Protein AF-W8BLR9-F1 (afdb_monomer_lite)

Organism: Ceratitis capitata (NCBI:txid7213)

Radius of gyration: 81.71 Å; chains: 1; bounding box: 168×109×238 Å

Secondary structure (DSSP, 8-state):
--------------------------SGGGSTTS------------TTSHHHHHHSGGG-----------HHHHHHHHHHHHHHHHHHHHHHHHHHHHHHHHHSS-HHHHHHHH--HHHHHHHHHHHHHHHHHHHHHHHHHHHHHHHHHHHTT-GGGGSPPPTTTHHHHHHHHHHHHHHHHHHHHHHHHHHHHHHHHHHHHHHHHHHHHHHHHHHHHHHHHHHHHHHGGG-HHHHHHHHHHHHHHHHHHHHHHHHHHHHHHHHHHHHHHHHHHHHHHB-STT-BHHHHHHHHHHHHHHHHHHHHHHHHHHHHHHHHHHHHHHHHHHHHHHHHHHHHHHHHHHHHHHHHHHHHHHHHHHHHHHHHHHHHHHHHHHHHHHHGGGG-HHHHHHHHHHHHHHHHHHHHHHHHHHHHHHHHHHHHHHHTT--

Structure (mmCIF, N/CA/C/O backbone):
data_AF-W8BLR9-F1
#
_entry.id   AF-W8BLR9-F1
#
loop_
_atom_site.group_PDB
_atom_site.id
_atom_site.type_symbol
_atom_site.label_atom_id
_atom_site.label_alt_id
_atom_site.label_comp_id
_atom_site.label_asym_id
_atom_site.label_entity_id
_atom_site.label_seq_id
_atom_site.pdbx_PDB_ins_code
_atom_site.Cartn_x
_atom_site.Cartn_y
_atom_site.Cartn_z
_atom_site.occupancy
_atom_site.B_iso_or_equiv
_atom_site.auth_seq_id
_atom_site.auth_comp_id
_atom_site.auth_asym_id
_atom_site.auth_atom_id
_atom_site.pdbx_PDB_model_num
ATOM 1 N N . GLU A 1 1 ? 11.923 39.184 23.469 1.00 36.59 1 GLU A N 1
ATOM 2 C CA . GLU A 1 1 ? 12.322 37.837 23.034 1.00 36.59 1 GLU A CA 1
ATOM 3 C C . GLU A 1 1 ? 12.636 38.003 21.556 1.00 36.59 1 GLU A C 1
ATOM 5 O O . GLU A 1 1 ? 11.704 38.129 20.775 1.00 36.59 1 GLU A O 1
ATOM 10 N N . GLU A 1 2 ? 13.793 38.619 21.292 1.00 34.97 2 GLU A N 1
ATOM 11 C CA . GLU A 1 2 ? 15.108 37.958 21.068 1.00 34.97 2 GLU A CA 1
ATOM 12 C C . GLU A 1 2 ? 15.182 37.546 19.585 1.00 34.97 2 GLU A C 1
ATOM 14 O O . GLU A 1 2 ? 14.297 36.833 19.125 1.00 34.97 2 GLU A O 1
ATOM 19 N N . GLU A 1 3 ? 15.952 38.294 18.773 1.00 36.88 3 GLU A N 1
ATOM 20 C CA . GLU A 1 3 ? 17.328 37.959 18.290 1.00 36.88 3 GLU A CA 1
ATOM 21 C C . GLU A 1 3 ? 17.218 37.092 17.008 1.00 36.88 3 GLU A C 1
ATOM 23 O O . GLU A 1 3 ? 16.338 36.243 16.949 1.00 36.88 3 GLU A O 1
ATOM 28 N N . GLU A 1 4 ? 17.903 37.266 15.870 1.00 35.44 4 GLU A N 1
ATOM 29 C CA . GLU A 1 4 ? 19.202 37.816 15.407 1.00 35.44 4 GLU A CA 1
ATOM 30 C C . GLU A 1 4 ? 19.060 38.068 13.865 1.00 35.44 4 GLU A C 1
ATOM 32 O O . GLU A 1 4 ? 18.174 37.472 13.247 1.00 35.44 4 GLU A O 1
ATOM 37 N N . GLU A 1 5 ? 19.638 39.122 13.256 1.00 36.69 5 GLU A N 1
ATOM 38 C CA . GLU A 1 5 ? 20.878 39.138 12.412 1.00 36.69 5 GLU A CA 1
ATOM 39 C C . GLU A 1 5 ? 20.883 38.077 11.271 1.00 36.69 5 GLU A C 1
ATOM 41 O O . GLU A 1 5 ? 20.554 36.922 11.501 1.00 36.69 5 GLU A O 1
ATOM 46 N N . GLU A 1 6 ? 21.126 38.357 9.979 1.00 33.50 6 GLU A N 1
ATOM 47 C CA . GLU A 1 6 ? 22.262 39.050 9.343 1.00 33.50 6 GLU A CA 1
ATOM 48 C C . GLU A 1 6 ? 21.990 39.323 7.825 1.00 33.50 6 GLU A C 1
ATOM 50 O O . GLU A 1 6 ? 20.957 38.941 7.275 1.00 33.50 6 GLU A O 1
ATOM 55 N N . GLU A 1 7 ? 22.933 40.021 7.190 1.00 33.22 7 GLU A N 1
ATOM 56 C CA . GLU A 1 7 ? 22.966 40.761 5.911 1.00 33.22 7 GLU A CA 1
ATOM 57 C C . GLU A 1 7 ? 22.836 39.966 4.584 1.00 33.22 7 GLU A C 1
ATOM 59 O O . GLU A 1 7 ? 23.247 38.816 4.500 1.00 33.22 7 GLU A O 1
ATOM 64 N N . GLU A 1 8 ? 22.375 40.624 3.502 1.00 31.17 8 GLU A N 1
ATOM 65 C CA . GLU A 1 8 ? 23.175 40.863 2.273 1.00 31.17 8 GLU A CA 1
ATOM 66 C C . GLU A 1 8 ? 22.436 41.767 1.256 1.00 31.17 8 GLU A C 1
ATOM 68 O O . GLU A 1 8 ? 21.225 41.676 1.054 1.00 31.17 8 GLU A O 1
ATOM 73 N N . MET A 1 9 ? 23.198 42.675 0.640 1.00 31.84 9 MET A N 1
ATOM 74 C CA . MET A 1 9 ? 22.777 43.757 -0.259 1.00 31.84 9 MET A CA 1
ATOM 75 C C . MET A 1 9 ? 22.783 43.339 -1.737 1.00 31.84 9 MET A C 1
ATOM 77 O O . MET A 1 9 ? 23.756 42.743 -2.190 1.00 31.84 9 MET A O 1
ATOM 81 N N . VAL A 1 10 ? 21.789 43.785 -2.518 1.00 33.28 10 VAL A N 1
ATOM 82 C CA . VAL A 1 10 ? 21.909 44.012 -3.973 1.00 33.28 10 VAL A CA 1
ATOM 83 C C . VAL A 1 10 ? 21.103 45.267 -4.327 1.00 33.28 10 VAL A C 1
ATOM 85 O O . VAL A 1 10 ? 19.884 45.284 -4.169 1.00 33.28 10 VAL A O 1
ATOM 88 N N . GLU A 1 11 ? 21.795 46.318 -4.771 1.00 31.53 11 GLU A N 1
ATOM 89 C CA . GLU A 1 11 ? 21.207 47.544 -5.323 1.00 31.53 11 GLU A CA 1
ATOM 90 C C . GLU A 1 11 ? 21.022 47.397 -6.843 1.00 31.53 11 GLU A C 1
ATOM 92 O O . GLU A 1 11 ? 21.985 47.196 -7.584 1.00 31.53 11 GLU A O 1
ATOM 97 N N . GLU A 1 12 ? 19.775 47.532 -7.296 1.00 30.31 12 GLU A N 1
ATOM 98 C CA . GLU A 1 12 ? 19.401 47.956 -8.645 1.00 30.31 12 GLU A CA 1
ATOM 99 C C . GLU A 1 12 ? 18.908 49.408 -8.538 1.00 30.31 12 GLU A C 1
ATOM 101 O O . GLU A 1 12 ? 17.961 49.676 -7.800 1.00 30.31 12 GLU A O 1
ATOM 106 N N . GLU A 1 13 ? 19.497 50.339 -9.290 1.00 32.16 13 GLU A N 1
ATOM 107 C CA . GLU A 1 13 ? 18.855 51.620 -9.605 1.00 32.16 13 GLU A CA 1
ATOM 108 C C . GLU A 1 13 ? 18.945 51.891 -11.112 1.00 32.16 13 GLU A C 1
ATOM 110 O O . GLU A 1 13 ? 20.004 52.189 -11.667 1.00 32.16 13 GLU A O 1
ATOM 115 N N . GLU A 1 14 ? 17.791 51.795 -11.774 1.00 30.11 14 GLU A N 1
ATOM 116 C CA . GLU A 1 14 ? 17.508 52.477 -13.032 1.00 30.11 14 GLU A CA 1
ATOM 117 C C . GLU A 1 14 ? 17.177 53.947 -12.736 1.00 30.11 14 GLU A C 1
ATOM 119 O O . GLU A 1 14 ? 16.287 54.247 -11.939 1.00 30.11 14 GLU A O 1
ATOM 124 N N . SER A 1 15 ? 17.831 54.876 -13.436 1.00 29.02 15 SER A N 1
ATOM 125 C CA . SER A 1 15 ? 17.383 56.266 -13.532 1.00 29.02 15 SER A CA 1
ATOM 126 C C . SER A 1 15 ? 17.385 56.732 -14.983 1.00 29.02 15 SER A C 1
ATOM 128 O O . SER A 1 15 ? 18.400 56.728 -15.675 1.00 29.02 15 SER A O 1
ATOM 130 N N . SER A 1 16 ? 16.200 57.183 -15.381 1.00 29.61 16 SER A N 1
ATOM 131 C CA . SER A 1 16 ? 15.850 58.071 -16.489 1.00 29.61 16 SER A CA 1
ATOM 132 C C . SER A 1 16 ? 16.892 59.140 -16.839 1.00 29.61 16 SER A C 1
ATOM 134 O O . SER A 1 16 ? 17.447 59.737 -15.922 1.00 29.61 16 SER A O 1
ATOM 136 N N . THR A 1 17 ? 17.009 59.503 -18.124 1.00 27.23 17 THR A N 1
ATOM 137 C CA . THR A 1 17 ? 16.344 60.693 -18.709 1.00 27.23 17 THR A CA 1
ATOM 138 C C . THR A 1 17 ? 16.614 60.838 -20.214 1.00 27.23 17 THR A C 1
ATOM 140 O O . THR A 1 17 ? 17.695 60.569 -20.724 1.00 27.23 17 THR A O 1
ATOM 143 N N . THR A 1 18 ? 15.569 61.283 -20.905 1.00 29.20 18 THR A N 1
ATOM 144 C CA . THR A 1 18 ? 15.493 61.881 -22.246 1.00 29.20 18 THR A CA 1
ATOM 145 C C . THR A 1 18 ? 16.415 63.090 -22.436 1.00 29.20 18 THR A C 1
ATOM 147 O O . THR A 1 18 ? 16.514 63.892 -21.515 1.00 29.20 18 THR A O 1
ATOM 150 N N . GLU A 1 19 ? 16.967 63.289 -23.640 1.00 29.47 19 GLU A N 1
ATOM 151 C CA . GLU A 1 19 ? 16.679 64.440 -24.527 1.00 29.47 19 GLU A CA 1
ATOM 152 C C . GLU A 1 19 ? 17.545 64.443 -25.807 1.00 29.47 19 GLU A C 1
ATOM 154 O O . GLU A 1 19 ? 18.581 63.793 -25.913 1.00 29.47 19 GLU A O 1
ATOM 159 N N . GLU A 1 20 ? 17.009 65.138 -26.806 1.00 32.50 20 GLU A N 1
ATOM 160 C CA . GLU A 1 20 ? 17.386 65.270 -28.213 1.00 32.50 20 GLU A CA 1
ATOM 161 C C . GLU A 1 20 ? 18.716 66.024 -28.434 1.00 32.50 20 GLU A C 1
ATOM 163 O O . GLU A 1 20 ? 19.078 66.883 -27.636 1.00 32.50 20 GLU A O 1
ATOM 168 N N . SER A 1 21 ? 19.402 65.816 -29.569 1.00 29.30 21 SER A N 1
ATOM 169 C CA . SER A 1 21 ? 19.855 66.937 -30.426 1.00 29.30 21 SER A CA 1
ATOM 170 C C . SER A 1 21 ? 20.618 66.520 -31.692 1.00 29.30 21 SER A C 1
ATOM 172 O O . SER A 1 21 ? 21.398 65.576 -31.746 1.00 29.30 21 SER A O 1
ATOM 174 N N . SER A 1 22 ? 20.305 67.303 -32.717 1.00 31.41 22 SER A N 1
ATOM 175 C CA . SER A 1 22 ? 20.747 67.417 -34.105 1.00 31.41 22 SER A CA 1
ATOM 176 C C . SER A 1 22 ? 22.252 67.502 -34.409 1.00 31.41 22 SER A C 1
ATOM 178 O O . SER A 1 22 ? 23.011 68.196 -33.740 1.00 31.41 22 SER A O 1
ATOM 180 N N . PHE A 1 23 ? 22.574 66.905 -35.560 1.00 29.02 23 PHE A N 1
ATOM 181 C CA . PHE A 1 23 ? 23.741 67.034 -36.446 1.00 29.02 23 PHE A CA 1
ATOM 182 C C . PHE A 1 23 ? 24.061 68.481 -36.907 1.00 29.02 23 PHE A C 1
ATOM 184 O O . PHE A 1 23 ? 23.135 69.256 -37.151 1.00 29.02 23 PHE A O 1
ATOM 191 N N . SER A 1 24 ? 25.347 68.801 -37.136 1.00 32.53 24 SER A N 1
ATOM 192 C CA . SER A 1 24 ? 25.825 69.933 -37.964 1.00 32.53 24 SER A CA 1
ATOM 193 C C . SER A 1 24 ? 27.259 69.669 -38.473 1.00 32.53 24 SER A C 1
ATOM 195 O O . SER A 1 24 ? 28.151 69.421 -37.669 1.00 32.53 24 SER A O 1
ATOM 197 N N . GLU A 1 25 ? 27.461 69.727 -39.795 1.00 42.31 25 GLU A N 1
ATOM 198 C CA . GLU A 1 25 ? 28.596 69.196 -40.591 1.00 42.31 25 GLU A CA 1
ATOM 199 C C . GLU A 1 25 ? 29.664 70.232 -41.034 1.00 42.31 25 GLU A C 1
ATOM 201 O O . GLU A 1 25 ? 30.438 69.959 -41.946 1.00 42.31 25 GLU A O 1
ATOM 206 N N . ASP A 1 26 ? 29.777 71.411 -40.416 1.00 41.88 26 ASP A N 1
ATOM 207 C CA . ASP A 1 26 ? 30.538 72.532 -41.020 1.00 41.88 26 ASP A CA 1
ATOM 208 C C . ASP A 1 26 ? 31.911 72.880 -40.389 1.00 41.88 26 ASP A C 1
ATOM 210 O O . ASP A 1 26 ? 32.504 73.901 -40.741 1.00 41.88 26 ASP A O 1
ATOM 214 N N . GLU A 1 27 ? 32.480 72.053 -39.504 1.00 43.88 27 GLU A N 1
ATOM 215 C CA . GLU A 1 27 ? 33.748 72.396 -38.818 1.00 43.88 27 GLU A CA 1
ATOM 216 C C . GLU A 1 27 ? 35.018 71.831 -39.506 1.00 43.88 27 GLU A C 1
ATOM 218 O O . GLU A 1 27 ? 36.114 72.359 -39.323 1.00 43.88 27 GLU A O 1
ATOM 223 N N . GLU A 1 28 ? 34.907 70.800 -40.353 1.00 46.56 28 GLU A N 1
ATOM 224 C CA . GLU A 1 28 ? 36.078 70.058 -40.874 1.00 46.56 28 GLU A CA 1
ATOM 225 C C . GLU A 1 28 ? 36.671 70.646 -42.177 1.00 46.56 28 GLU A C 1
ATOM 227 O O . GLU A 1 28 ? 37.810 70.370 -42.558 1.00 46.56 28 GLU A O 1
ATOM 232 N N . LEU A 1 29 ? 35.935 71.535 -42.853 1.00 41.38 29 LEU A N 1
ATOM 233 C CA . LEU A 1 29 ? 36.306 72.103 -44.161 1.00 41.38 29 LEU A CA 1
ATOM 234 C C . LEU A 1 29 ? 37.175 73.376 -44.082 1.00 41.38 29 LEU A C 1
ATOM 236 O O . LEU A 1 29 ? 37.609 73.900 -45.111 1.00 41.38 29 LEU A O 1
ATOM 240 N N . LEU A 1 30 ? 37.476 73.868 -42.875 1.00 42.22 30 LEU A N 1
ATOM 241 C CA . LEU A 1 30 ? 38.199 75.130 -42.649 1.00 42.22 30 LEU A CA 1
ATOM 242 C C . LEU A 1 30 ? 39.687 74.971 -42.287 1.00 42.22 30 LEU A C 1
ATOM 244 O O . LEU A 1 30 ? 40.417 75.968 -42.263 1.00 42.22 30 LEU A O 1
ATOM 248 N N . GLU A 1 31 ? 40.176 73.744 -42.081 1.00 46.09 31 GLU A N 1
ATOM 249 C CA . GLU A 1 31 ? 41.571 73.491 -41.680 1.00 46.09 31 GLU A CA 1
ATOM 250 C C . GLU A 1 31 ? 42.512 73.115 -42.841 1.00 46.09 31 GLU A C 1
ATOM 252 O O . GLU A 1 31 ? 43.732 73.264 -42.735 1.00 46.09 31 GLU A O 1
ATOM 257 N N . LEU A 1 32 ? 41.962 72.745 -44.004 1.00 41.34 32 LEU A N 1
ATOM 258 C CA . LEU A 1 32 ? 42.738 72.327 -45.182 1.00 41.34 32 LEU A CA 1
ATOM 259 C C . LEU A 1 32 ? 43.171 73.477 -46.114 1.00 41.34 32 LEU A C 1
ATOM 261 O O . LEU A 1 32 ? 43.977 73.266 -47.016 1.00 41.34 32 LEU A O 1
ATOM 265 N N . LEU A 1 33 ? 42.720 74.713 -45.872 1.00 38.62 33 LEU A N 1
ATOM 266 C CA . LEU A 1 33 ? 42.984 75.880 -46.736 1.00 38.62 33 LEU A CA 1
ATOM 267 C C . LEU A 1 33 ? 44.171 76.767 -46.295 1.00 38.62 33 LEU A C 1
ATOM 269 O O . LEU A 1 33 ? 44.360 77.859 -46.828 1.00 38.62 33 LEU A O 1
ATOM 273 N N . LYS A 1 34 ? 44.991 76.329 -45.325 1.00 38.81 34 LYS A N 1
ATOM 274 C CA . LYS A 1 34 ? 46.097 77.135 -44.749 1.00 38.81 34 LYS A CA 1
ATOM 275 C C . LYS A 1 34 ? 47.520 76.639 -45.030 1.00 38.81 34 LYS A C 1
ATOM 277 O O . LYS A 1 34 ? 48.464 77.178 -44.455 1.00 38.81 34 LYS A O 1
ATOM 282 N N . ARG A 1 35 ? 47.722 75.663 -45.917 1.00 37.56 35 ARG A N 1
ATOM 283 C CA . ARG A 1 35 ? 49.074 75.202 -46.291 1.00 37.56 35 ARG A CA 1
ATOM 284 C C . ARG A 1 35 ? 49.289 75.165 -47.803 1.00 37.56 35 ARG A C 1
ATOM 286 O O . ARG A 1 35 ? 49.621 74.135 -48.369 1.00 37.56 35 ARG A O 1
ATOM 293 N N . GLU A 1 36 ? 49.176 76.322 -48.440 1.00 34.28 36 GLU A N 1
ATOM 294 C CA . GLU A 1 36 ? 49.930 76.601 -49.663 1.00 34.28 36 GLU A CA 1
ATOM 295 C C . GLU A 1 36 ? 51.022 77.614 -49.327 1.00 34.28 36 GLU A C 1
ATOM 297 O O . GLU A 1 36 ? 50.704 78.698 -48.834 1.00 34.28 36 GLU A O 1
ATOM 302 N N . LYS A 1 37 ? 52.287 77.258 -49.588 1.00 32.81 37 LYS A N 1
ATOM 303 C CA . LYS A 1 37 ? 53.295 78.131 -50.212 1.00 32.81 37 LYS A CA 1
ATOM 304 C C . LYS A 1 37 ? 54.676 77.482 -50.243 1.00 32.81 37 LYS A C 1
ATOM 306 O O . LYS A 1 37 ? 55.203 77.158 -49.190 1.00 32.81 37 LYS A O 1
ATOM 311 N N . GLU A 1 38 ? 55.221 77.451 -51.467 1.00 29.05 38 GLU A N 1
ATOM 312 C CA . GLU A 1 38 ? 56.604 77.820 -51.826 1.00 29.05 38 GLU A CA 1
ATOM 313 C C . GLU A 1 38 ? 57.728 76.943 -51.209 1.00 29.05 38 GLU A C 1
ATOM 315 O O . GLU A 1 38 ? 57.764 76.696 -50.019 1.00 29.05 38 GLU A O 1
ATOM 320 N N . VAL A 1 39 ? 58.755 76.446 -51.902 1.00 29.23 39 VAL A N 1
ATOM 321 C CA . VAL A 1 39 ? 59.502 76.991 -53.035 1.00 29.23 39 VAL A CA 1
ATOM 322 C C . VAL A 1 39 ? 60.640 75.998 -53.388 1.00 29.23 39 VAL A C 1
ATOM 324 O O . VAL A 1 39 ? 61.064 75.207 -52.552 1.00 29.23 39 VAL A O 1
ATOM 327 N N . GLU A 1 40 ? 61.145 76.123 -54.618 1.00 31.92 40 GLU A N 1
ATOM 328 C CA . GLU A 1 40 ? 62.504 75.806 -55.110 1.00 31.92 40 GLU A CA 1
ATOM 329 C C . GLU A 1 40 ? 62.997 74.382 -55.442 1.00 31.92 40 GLU A C 1
ATOM 331 O O . GLU A 1 40 ? 62.843 73.390 -54.740 1.00 31.92 40 GLU A O 1
ATOM 336 N N . ALA A 1 41 ? 63.669 74.370 -56.598 1.00 35.84 41 ALA A N 1
ATOM 337 C CA . ALA A 1 41 ? 64.305 73.275 -57.312 1.00 35.84 41 ALA A CA 1
ATOM 338 C C . ALA A 1 41 ? 65.734 72.978 -56.774 1.00 35.84 41 ALA A C 1
ATOM 340 O O . ALA A 1 41 ? 66.294 73.771 -56.015 1.00 35.84 41 ALA A O 1
ATOM 341 N N . PRO A 1 42 ? 66.349 71.845 -57.165 1.00 47.22 42 PRO A N 1
ATOM 342 C CA . PRO A 1 42 ? 67.311 71.110 -56.345 1.00 47.22 42 PRO A CA 1
ATOM 343 C C . PRO A 1 42 ? 68.754 71.624 -56.457 1.00 47.22 42 PRO A C 1
ATOM 345 O O . PRO A 1 42 ? 69.194 72.066 -57.520 1.00 47.22 42 PRO A O 1
ATOM 348 N N . LYS A 1 43 ? 69.532 71.464 -55.377 1.00 38.75 43 LYS A N 1
ATOM 349 C CA . LYS A 1 43 ? 71.002 71.527 -55.392 1.00 38.75 43 LYS A CA 1
ATOM 350 C C . LYS A 1 43 ? 71.582 70.173 -54.989 1.00 38.75 43 LYS A C 1
ATOM 352 O O . LYS A 1 43 ? 71.219 69.616 -53.962 1.00 38.75 43 LYS A O 1
ATOM 357 N N . ILE A 1 44 ? 72.473 69.673 -55.834 1.00 45.53 44 ILE A N 1
ATOM 358 C CA . ILE A 1 44 ? 73.270 68.459 -55.648 1.00 45.53 44 ILE A CA 1
ATOM 359 C C . ILE A 1 44 ? 74.454 68.821 -54.742 1.00 45.53 44 ILE A C 1
ATOM 361 O O . ILE A 1 44 ? 75.134 69.810 -55.026 1.00 45.53 44 ILE A O 1
ATOM 365 N N . LEU A 1 45 ? 74.696 68.045 -53.681 1.00 42.25 45 LEU A N 1
ATOM 366 C CA . LEU A 1 45 ? 75.897 68.131 -52.842 1.00 42.25 45 LEU A CA 1
ATOM 367 C C . LEU A 1 45 ? 76.458 66.735 -52.529 1.00 42.25 45 LEU A C 1
ATOM 369 O O . LEU A 1 45 ? 75.742 65.740 -52.587 1.00 42.25 45 LEU A O 1
ATOM 373 N N . ASP A 1 46 ? 77.767 66.746 -52.294 1.00 42.75 46 ASP A N 1
ATOM 374 C CA . ASP A 1 46 ? 78.791 65.713 -52.486 1.00 42.75 46 ASP A CA 1
ATOM 375 C C . ASP A 1 46 ? 79.026 64.841 -51.228 1.00 42.75 46 ASP A C 1
ATOM 377 O O . ASP A 1 46 ? 78.765 65.267 -50.101 1.00 42.75 46 ASP A O 1
ATOM 381 N N . ASP A 1 47 ? 79.553 63.629 -51.423 1.00 51.06 47 ASP A N 1
ATOM 382 C CA . ASP A 1 47 ? 79.496 62.447 -50.531 1.00 51.06 47 ASP A CA 1
ATOM 383 C C . ASP A 1 47 ? 80.301 62.511 -49.204 1.00 51.06 47 ASP A C 1
ATOM 385 O O . ASP A 1 47 ? 80.526 61.491 -48.549 1.00 51.06 47 ASP A O 1
ATOM 389 N N . THR A 1 48 ? 80.736 63.686 -48.745 1.00 58.09 48 THR A N 1
ATOM 390 C CA . THR A 1 48 ? 81.609 63.818 -47.556 1.00 58.09 48 THR A CA 1
ATOM 391 C C . THR A 1 48 ? 80.926 64.307 -46.273 1.00 58.09 48 THR A C 1
ATOM 393 O O . THR A 1 48 ? 81.531 64.209 -45.211 1.00 58.09 48 THR A O 1
ATOM 396 N N . GLU A 1 49 ? 79.666 64.754 -46.318 1.00 53.56 49 GLU A N 1
ATOM 397 C CA . GLU A 1 49 ? 78.923 65.255 -45.134 1.00 53.56 49 GLU A CA 1
ATOM 398 C C . GLU A 1 49 ? 77.980 64.208 -44.491 1.00 53.56 49 GLU A C 1
ATOM 400 O O . GLU A 1 49 ? 77.456 64.401 -43.393 1.00 53.56 49 GLU A O 1
ATOM 405 N N . VAL A 1 50 ? 77.798 63.047 -45.132 1.00 58.22 50 VAL A N 1
ATOM 406 C CA . VAL A 1 50 ? 76.886 61.975 -44.674 1.00 58.22 50 VAL A CA 1
ATOM 407 C C . VAL A 1 50 ? 77.471 61.158 -43.509 1.00 58.22 50 VAL A C 1
ATOM 409 O O . VAL A 1 50 ? 76.739 60.537 -42.743 1.00 58.22 50 VAL A O 1
ATOM 412 N N . PHE A 1 51 ? 78.795 61.158 -43.339 1.00 52.50 51 PHE A N 1
ATOM 413 C CA . PHE A 1 51 ? 79.458 60.295 -42.356 1.00 52.50 51 PHE A CA 1
ATOM 414 C C . PHE A 1 51 ? 79.540 60.912 -40.947 1.00 52.50 51 PHE A C 1
ATOM 416 O O . PHE A 1 51 ? 79.539 60.182 -39.957 1.00 52.50 51 PHE A O 1
ATOM 423 N N . GLU A 1 52 ? 79.559 62.244 -40.829 1.00 57.53 52 GLU A N 1
ATOM 424 C CA . GLU A 1 52 ? 79.639 62.926 -39.525 1.00 57.53 52 GLU A CA 1
ATOM 425 C C . GLU A 1 52 ? 78.279 63.006 -38.813 1.00 57.53 52 GLU A C 1
ATOM 427 O O . GLU A 1 52 ? 78.213 62.871 -37.594 1.00 57.53 52 GLU A O 1
ATOM 432 N N . THR A 1 53 ? 77.178 63.094 -39.564 1.00 59.12 53 THR A N 1
ATOM 433 C CA . THR A 1 53 ? 75.811 63.133 -39.008 1.00 59.12 53 THR A CA 1
ATOM 434 C C . THR A 1 53 ? 75.335 61.785 -38.451 1.00 59.12 53 THR A C 1
ATOM 436 O O . THR A 1 53 ? 74.451 61.745 -37.595 1.00 59.12 53 THR A O 1
ATOM 439 N N . PHE A 1 54 ? 75.945 60.672 -38.868 1.00 50.56 54 PHE A N 1
ATOM 440 C CA . PHE A 1 54 ? 75.578 59.326 -38.414 1.00 50.56 54 PHE A CA 1
ATOM 441 C C . PHE A 1 54 ? 76.127 58.983 -37.014 1.00 50.56 54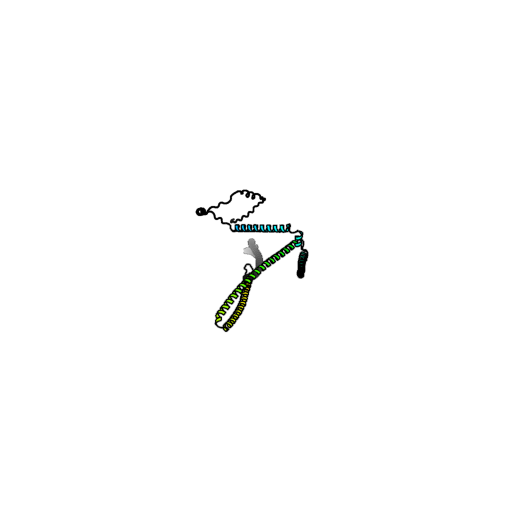 PHE A C 1
ATOM 443 O O . PHE A 1 54 ? 75.488 58.258 -36.256 1.00 50.56 54 PHE A O 1
ATOM 450 N N . MET A 1 55 ? 77.283 59.537 -36.633 1.00 50.00 55 MET A N 1
ATOM 451 C CA . MET A 1 55 ? 77.969 59.218 -35.367 1.00 50.00 55 MET A CA 1
ATOM 452 C C . MET A 1 55 ? 77.425 59.987 -34.148 1.00 50.00 55 MET A C 1
ATOM 454 O O . MET A 1 55 ? 77.696 59.606 -33.007 1.00 50.00 55 MET A O 1
ATOM 458 N N . GLU A 1 56 ? 76.658 61.060 -34.360 1.00 50.50 56 GLU A N 1
ATOM 459 C CA . GLU A 1 56 ? 76.154 61.921 -33.277 1.00 50.50 56 GLU A CA 1
ATOM 460 C C . GLU A 1 56 ? 74.776 61.504 -32.736 1.00 50.50 56 GLU A C 1
ATOM 462 O O . GLU A 1 56 ? 74.436 61.840 -31.601 1.00 50.50 56 GLU A O 1
ATOM 467 N N . MET A 1 57 ? 74.003 60.706 -33.479 1.00 46.59 57 MET A N 1
ATOM 468 C CA . MET A 1 57 ? 72.668 60.268 -33.045 1.00 46.59 57 MET A CA 1
ATOM 469 C C . MET A 1 57 ? 72.657 59.023 -32.142 1.00 46.59 57 MET A C 1
ATOM 471 O O . MET A 1 57 ? 71.645 58.737 -31.506 1.00 46.59 57 MET A O 1
ATOM 475 N N . GLU A 1 58 ? 73.773 58.302 -32.013 1.00 45.03 58 GLU A N 1
ATOM 476 C CA . GLU A 1 58 ? 73.846 57.029 -31.273 1.00 45.03 58 GLU A CA 1
ATOM 477 C C . GLU A 1 58 ? 73.873 57.176 -29.731 1.00 45.03 58 GLU A C 1
ATOM 479 O O . GLU A 1 58 ? 74.009 56.185 -29.014 1.00 45.03 58 GLU A O 1
ATOM 484 N N . LYS A 1 59 ? 73.755 58.395 -29.178 1.00 40.72 59 LYS A N 1
ATOM 485 C CA . LYS A 1 59 ? 73.978 58.664 -27.737 1.00 40.72 59 LYS A CA 1
ATOM 486 C C . LYS A 1 59 ? 72.810 59.247 -26.940 1.00 40.72 59 LYS A C 1
ATOM 488 O O . LYS A 1 59 ? 73.008 59.596 -25.778 1.00 40.72 59 LYS A O 1
ATOM 493 N N . ALA A 1 60 ? 71.597 59.295 -27.478 1.00 36.75 60 ALA A N 1
ATOM 494 C CA . ALA A 1 60 ? 70.426 59.714 -26.704 1.00 36.75 60 ALA A CA 1
ATOM 495 C C . ALA A 1 60 ? 69.413 58.568 -26.573 1.00 36.75 60 ALA A C 1
ATOM 497 O O . ALA A 1 60 ? 68.487 58.445 -27.365 1.00 36.75 60 ALA A O 1
ATOM 498 N N . HIS A 1 61 ? 69.591 57.726 -25.552 1.00 36.81 61 HIS A N 1
ATOM 499 C CA . HIS A 1 61 ? 68.534 56.845 -25.058 1.00 36.81 61 HIS A CA 1
ATOM 500 C C . HIS A 1 61 ? 67.969 57.463 -23.772 1.00 36.81 61 HIS A C 1
ATOM 502 O O . HIS A 1 61 ? 68.651 57.494 -22.747 1.00 36.81 61 HIS A O 1
ATOM 508 N N . VAL A 1 62 ? 66.740 57.978 -23.844 1.00 37.78 62 VAL A N 1
ATOM 509 C CA . VAL A 1 62 ? 65.906 58.348 -22.692 1.00 37.78 62 VAL A CA 1
ATOM 510 C C . VAL A 1 62 ? 64.625 57.525 -22.799 1.00 37.78 62 VAL A C 1
ATOM 512 O O . VAL A 1 62 ? 63.996 57.470 -23.850 1.00 37.78 62 VAL A O 1
ATOM 515 N N . VAL A 1 63 ? 64.335 56.816 -21.715 1.00 46.53 63 VAL A N 1
ATOM 516 C CA . VAL A 1 63 ? 63.211 55.902 -21.501 1.00 46.53 63 VAL A CA 1
ATOM 517 C C . VAL A 1 63 ? 61.927 56.707 -21.322 1.00 46.53 63 VAL A C 1
ATOM 519 O O . VAL A 1 63 ? 61.949 57.595 -20.479 1.00 46.53 63 VAL A O 1
ATOM 522 N N . GLU A 1 64 ? 60.824 56.357 -21.999 1.00 38.91 64 GLU A N 1
ATOM 523 C CA . GLU A 1 64 ? 59.466 56.625 -21.488 1.00 38.91 64 GLU A CA 1
ATOM 524 C C . GLU A 1 64 ? 58.357 55.808 -22.198 1.00 38.91 64 GLU A C 1
ATOM 526 O O . GLU A 1 64 ? 58.301 55.726 -23.420 1.00 38.91 64 GLU A O 1
ATOM 531 N N . GLU A 1 65 ? 57.528 55.187 -21.347 1.00 37.94 65 GLU A N 1
ATOM 532 C CA . GLU A 1 65 ? 56.176 54.615 -21.506 1.00 37.94 65 GLU A CA 1
ATOM 533 C C . GLU A 1 65 ? 55.868 53.618 -22.644 1.00 37.94 65 GLU A C 1
ATOM 535 O O . GLU A 1 65 ? 55.551 53.964 -23.779 1.00 37.94 65 GLU A O 1
ATOM 540 N N . VAL A 1 66 ? 55.805 52.330 -22.277 1.00 45.06 66 VAL A N 1
ATOM 541 C CA . VAL A 1 66 ? 55.084 51.310 -23.051 1.00 45.06 66 VAL A CA 1
ATOM 542 C C . VAL A 1 66 ? 53.582 51.514 -22.833 1.00 45.06 66 VAL A C 1
ATOM 544 O O . VAL A 1 66 ? 53.032 51.076 -21.825 1.00 45.06 66 VAL A O 1
ATOM 547 N N . VAL A 1 67 ? 52.916 52.162 -23.788 1.00 52.44 67 VAL A N 1
ATOM 548 C CA . VAL A 1 67 ? 51.476 51.981 -24.005 1.00 52.44 67 VAL A CA 1
ATOM 549 C C . VAL A 1 67 ? 51.321 50.654 -24.748 1.00 52.44 67 VAL A C 1
ATOM 551 O O . VAL A 1 67 ? 51.807 50.517 -25.872 1.00 52.44 67 VAL A O 1
ATOM 554 N N . GLU A 1 68 ? 50.699 49.652 -24.124 1.00 52.84 68 GLU A N 1
ATOM 555 C CA . GLU A 1 68 ? 50.308 48.430 -24.834 1.00 52.84 68 GLU A CA 1
ATOM 556 C C . GLU A 1 68 ? 49.335 48.804 -25.960 1.00 52.84 68 GLU A C 1
ATOM 558 O O . GLU A 1 68 ? 48.204 49.226 -25.730 1.00 52.84 68 GLU A O 1
ATOM 563 N N . PHE A 1 69 ? 49.818 48.700 -27.195 1.00 54.28 69 PHE A N 1
ATOM 564 C CA . PHE A 1 69 ? 49.042 48.936 -28.402 1.00 54.28 69 PHE A CA 1
ATOM 565 C C . PHE A 1 69 ? 48.035 47.791 -28.583 1.00 54.28 69 PHE A C 1
ATOM 567 O O . PHE A 1 69 ? 48.435 46.630 -28.697 1.00 54.28 69 PHE A O 1
ATOM 574 N N . ASP A 1 70 ? 46.736 48.101 -28.602 1.00 64.56 70 ASP A N 1
ATOM 575 C CA . ASP A 1 70 ? 45.682 47.108 -28.830 1.00 64.56 70 ASP A CA 1
ATOM 576 C C . ASP A 1 70 ? 45.656 46.694 -30.311 1.00 64.56 70 ASP A C 1
ATOM 578 O O . ASP A 1 70 ? 44.967 47.274 -31.156 1.00 64.56 70 ASP A O 1
ATOM 582 N N . TRP A 1 71 ? 46.447 45.669 -30.628 1.00 66.06 71 TRP A N 1
ATOM 583 C CA . TRP A 1 71 ? 46.550 45.078 -31.963 1.00 66.06 71 TRP A CA 1
ATOM 584 C C . TRP A 1 71 ? 45.197 44.616 -32.520 1.00 66.06 71 TRP A C 1
ATOM 586 O O . TRP A 1 71 ? 44.999 44.647 -33.733 1.00 66.06 71 TRP A O 1
ATOM 596 N N . VAL A 1 72 ? 44.248 44.247 -31.652 1.00 67.69 72 VAL A N 1
ATOM 597 C CA . VAL A 1 72 ? 42.923 43.756 -32.055 1.00 67.69 72 VAL A CA 1
ATOM 598 C C . VAL A 1 72 ? 42.023 44.912 -32.492 1.00 67.69 72 VAL A C 1
ATOM 600 O O . VAL A 1 72 ? 41.276 44.783 -33.464 1.00 67.69 72 VAL A O 1
ATOM 603 N N . ALA A 1 73 ? 42.094 46.058 -31.810 1.00 68.81 73 ALA A N 1
ATOM 604 C CA . ALA A 1 73 ? 41.391 47.268 -32.235 1.00 68.81 73 ALA A CA 1
ATOM 605 C C . ALA A 1 73 ? 41.947 47.805 -33.566 1.00 68.81 73 ALA A C 1
ATOM 607 O O . ALA A 1 73 ? 41.173 48.157 -34.458 1.00 68.81 73 ALA A O 1
ATOM 608 N N . TYR A 1 74 ? 43.273 47.782 -33.736 1.00 74.25 74 TYR A N 1
ATOM 609 C CA . TYR A 1 74 ? 43.938 48.222 -34.965 1.00 74.25 74 TYR A CA 1
ATOM 610 C C . TYR A 1 74 ? 43.615 47.335 -36.183 1.00 74.25 74 TYR A C 1
ATOM 612 O O . TYR A 1 74 ? 43.358 47.854 -37.272 1.00 74.25 74 TYR A O 1
ATOM 620 N N . GLU A 1 75 ? 43.577 46.006 -36.023 1.00 70.38 75 GLU A N 1
ATOM 621 C CA . GLU A 1 75 ? 43.176 45.096 -37.108 1.00 70.38 75 GLU A CA 1
ATOM 622 C C . GLU A 1 75 ? 41.710 45.283 -37.510 1.00 70.38 75 GLU A C 1
ATOM 624 O O . GLU A 1 75 ? 41.426 45.386 -38.704 1.00 70.38 75 GLU A O 1
ATOM 629 N N . ARG A 1 76 ? 40.789 45.437 -36.547 1.00 68.94 76 ARG A N 1
ATOM 630 C CA . ARG A 1 76 ? 39.375 45.714 -36.856 1.00 68.94 76 ARG A CA 1
ATOM 631 C C . ARG A 1 76 ? 39.188 47.031 -37.599 1.00 68.94 76 ARG A C 1
ATOM 633 O O . ARG A 1 76 ? 38.387 47.092 -38.522 1.00 68.94 76 ARG A O 1
ATOM 640 N N . GLU A 1 77 ? 39.919 48.080 -37.228 1.00 74.25 77 GLU A N 1
ATOM 641 C CA . GLU A 1 77 ? 39.835 49.374 -37.914 1.00 74.25 77 GLU A CA 1
ATOM 642 C C . GLU A 1 77 ? 40.410 49.313 -39.341 1.00 74.25 77 GLU A C 1
ATOM 644 O O . GLU A 1 77 ? 39.946 49.998 -40.254 1.00 74.25 77 GLU A O 1
ATOM 649 N N . LYS A 1 78 ? 41.414 48.462 -39.566 1.00 76.81 78 LYS A N 1
ATOM 650 C CA . LYS A 1 78 ? 41.954 48.198 -40.903 1.00 76.81 78 LYS A CA 1
ATOM 651 C C . LYS A 1 78 ? 40.971 47.399 -41.761 1.00 76.81 78 LYS A C 1
ATOM 653 O O . LYS A 1 78 ? 40.801 47.723 -42.935 1.00 76.81 78 LYS A O 1
ATOM 658 N N . GLU A 1 79 ? 40.313 46.393 -41.190 1.00 72.75 79 GLU A N 1
ATOM 659 C CA . GLU A 1 79 ? 39.267 45.614 -41.862 1.00 72.75 79 GLU A CA 1
ATOM 660 C C . GLU A 1 79 ? 38.052 46.478 -42.206 1.00 72.75 79 GLU A C 1
ATOM 662 O O . GLU A 1 79 ? 37.572 46.427 -43.336 1.00 72.75 79 GLU A O 1
ATOM 667 N N . THR A 1 80 ? 37.591 47.337 -41.292 1.00 74.31 80 THR A N 1
ATOM 668 C CA . THR A 1 80 ? 36.461 48.241 -41.559 1.00 74.31 80 THR A CA 1
ATOM 669 C C . THR A 1 80 ? 36.800 49.264 -42.636 1.00 74.31 80 THR A C 1
ATOM 671 O O . THR A 1 80 ? 35.962 49.531 -43.494 1.00 74.31 80 THR A O 1
ATOM 674 N N . LYS A 1 81 ? 38.035 49.784 -42.665 1.00 78.31 81 LYS A N 1
ATOM 675 C CA . LYS A 1 81 ? 38.520 50.651 -43.752 1.00 78.31 81 LYS A CA 1
ATOM 676 C C . LYS A 1 81 ? 38.605 49.916 -45.088 1.00 78.31 81 LYS A C 1
ATOM 678 O O . LYS A 1 81 ? 38.266 50.504 -46.111 1.00 78.31 81 LYS A O 1
ATOM 683 N N . HIS A 1 82 ? 39.009 48.645 -45.091 1.00 80.44 82 HIS A N 1
ATOM 684 C CA . HIS A 1 82 ? 39.016 47.829 -46.306 1.00 80.44 82 HIS A CA 1
ATOM 685 C C . HIS A 1 82 ? 37.602 47.565 -46.822 1.00 80.44 82 HIS A C 1
ATOM 687 O O . HIS A 1 82 ? 37.337 47.791 -47.996 1.00 80.44 82 HIS A O 1
ATOM 693 N N . ILE A 1 83 ? 36.678 47.184 -45.938 1.00 78.88 83 ILE A N 1
ATOM 694 C CA . ILE A 1 83 ? 35.266 46.988 -46.281 1.00 78.88 83 ILE A CA 1
ATOM 695 C C . ILE A 1 83 ? 34.660 48.301 -46.789 1.00 78.88 83 ILE A C 1
ATOM 697 O O . ILE A 1 83 ? 33.970 48.304 -47.802 1.00 78.88 83 ILE A O 1
ATOM 701 N N . ALA A 1 84 ? 34.951 49.432 -46.142 1.00 78.19 84 ALA A N 1
ATOM 702 C CA . ALA A 1 84 ? 34.501 50.742 -46.602 1.00 78.19 84 ALA A CA 1
ATOM 703 C C . ALA A 1 84 ? 35.046 51.067 -48.005 1.00 78.19 84 ALA A C 1
ATOM 705 O O . ALA A 1 84 ? 34.281 51.470 -48.878 1.00 78.19 84 ALA A O 1
ATOM 706 N N . ALA A 1 85 ? 36.332 50.823 -48.266 1.00 82.06 85 ALA A N 1
ATOM 707 C CA . ALA A 1 85 ? 36.922 51.021 -49.589 1.00 82.06 85 ALA A CA 1
ATOM 708 C C . ALA A 1 85 ? 36.281 50.111 -50.652 1.00 82.06 85 ALA A C 1
ATOM 710 O O . ALA A 1 85 ? 35.892 50.596 -51.714 1.00 82.06 85 ALA A O 1
ATOM 711 N N . ASP A 1 86 ? 36.092 48.829 -50.344 1.00 81.00 86 ASP A N 1
ATOM 712 C CA . ASP A 1 86 ? 35.470 47.861 -51.250 1.00 81.00 86 ASP A CA 1
ATOM 713 C C . ASP A 1 86 ? 34.000 48.216 -51.520 1.00 81.00 86 ASP A C 1
ATOM 715 O O . ASP A 1 86 ? 33.540 48.136 -52.658 1.00 81.00 86 ASP A O 1
ATOM 719 N N . THR A 1 87 ? 33.265 48.693 -50.509 1.00 78.81 87 THR A N 1
ATOM 720 C CA . THR A 1 87 ? 31.888 49.180 -50.698 1.00 78.81 87 THR A CA 1
ATOM 721 C C . THR A 1 87 ? 31.830 50.440 -51.556 1.00 78.81 87 THR A C 1
ATOM 723 O O . THR A 1 87 ? 30.922 50.557 -52.373 1.00 78.81 87 THR A O 1
ATOM 726 N N . ILE A 1 88 ? 32.798 51.355 -51.446 1.00 84.50 88 ILE A N 1
ATOM 727 C CA . ILE A 1 88 ? 32.875 52.540 -52.313 1.00 84.50 88 ILE A CA 1
ATOM 728 C C . ILE A 1 88 ? 33.167 52.131 -53.760 1.00 84.50 88 ILE A C 1
ATOM 730 O O . ILE A 1 88 ? 32.525 52.643 -54.675 1.00 84.50 88 ILE A O 1
ATOM 734 N N . VAL A 1 89 ? 34.098 51.199 -53.984 1.00 86.62 89 VAL A N 1
ATOM 735 C CA . VAL A 1 89 ? 34.388 50.672 -55.328 1.00 86.62 89 VAL A CA 1
ATOM 736 C C . VAL A 1 89 ? 33.150 49.996 -55.912 1.00 86.62 89 VAL A C 1
ATOM 738 O O . VAL A 1 89 ? 32.745 50.340 -57.018 1.00 86.62 89 VAL A O 1
ATOM 741 N N . PHE A 1 90 ? 32.486 49.133 -55.144 1.00 85.81 90 PHE A N 1
ATOM 742 C CA . PHE A 1 90 ? 31.254 48.468 -55.562 1.00 85.81 90 PHE A CA 1
ATOM 743 C C . PHE A 1 90 ? 30.127 49.459 -55.888 1.00 85.81 90 PHE A C 1
ATOM 745 O O . PHE A 1 90 ? 29.455 49.324 -56.907 1.00 85.81 90 PHE A O 1
ATOM 752 N N . LEU A 1 91 ? 29.922 50.482 -55.052 1.00 84.50 91 LEU A N 1
ATOM 753 C CA . LEU A 1 91 ? 28.905 51.508 -55.295 1.00 84.50 91 LEU A CA 1
ATOM 754 C C . LEU A 1 91 ? 29.223 52.340 -56.538 1.00 84.50 91 LEU A C 1
ATOM 756 O O . LEU A 1 91 ? 28.307 52.674 -57.287 1.00 84.50 91 LEU A O 1
ATOM 760 N N . ASN A 1 92 ? 30.498 52.642 -56.784 1.00 84.75 92 ASN A N 1
ATOM 761 C CA . ASN A 1 92 ? 30.925 53.345 -57.988 1.00 84.75 92 ASN A CA 1
ATOM 762 C C . ASN A 1 92 ? 30.764 52.478 -59.239 1.00 84.75 92 ASN A C 1
ATOM 764 O O . ASN A 1 92 ? 30.274 52.976 -60.248 1.00 84.75 92 ASN A O 1
ATOM 768 N N . GLU A 1 93 ? 31.103 51.190 -59.189 1.00 84.06 93 GLU A N 1
ATOM 769 C CA . GLU A 1 93 ? 30.848 50.247 -60.285 1.00 84.06 93 GLU A CA 1
ATOM 770 C C . GLU A 1 93 ? 29.350 50.127 -60.575 1.00 84.06 93 GLU A C 1
ATOM 772 O O . GLU A 1 93 ? 28.937 50.226 -61.727 1.00 84.06 93 GLU A O 1
ATOM 777 N N . LEU A 1 94 ? 28.521 50.022 -59.534 1.00 82.62 94 LEU A N 1
ATOM 778 C CA . LEU A 1 94 ? 27.069 49.931 -59.663 1.00 82.62 94 LEU A CA 1
ATOM 779 C C . LEU A 1 94 ? 26.456 51.227 -60.209 1.00 82.62 94 LEU A C 1
ATOM 781 O O . LEU A 1 94 ? 25.577 51.180 -61.066 1.00 82.62 94 LEU A O 1
ATOM 785 N N . LEU A 1 95 ? 26.938 52.392 -59.767 1.00 80.94 95 LEU A N 1
ATOM 786 C CA . LEU A 1 95 ? 26.554 53.684 -60.340 1.00 80.94 95 LEU A CA 1
ATOM 787 C C . LEU A 1 95 ? 26.975 53.788 -61.805 1.00 80.94 95 LEU A C 1
ATOM 789 O O . LEU A 1 95 ? 26.177 54.231 -62.625 1.00 80.94 95 LEU A O 1
ATOM 793 N N . THR A 1 96 ? 28.182 53.341 -62.148 1.00 82.31 96 THR A N 1
ATOM 794 C CA . THR A 1 96 ? 28.676 53.351 -63.532 1.00 82.31 96 THR A CA 1
ATOM 795 C C . THR A 1 96 ? 27.832 52.429 -64.411 1.00 82.31 96 THR A C 1
ATOM 797 O O . THR A 1 96 ? 27.424 52.828 -65.496 1.00 82.31 96 THR A O 1
ATOM 800 N N . GLU A 1 97 ? 27.462 51.247 -63.915 1.00 78.75 97 GLU A N 1
ATOM 801 C CA . GLU A 1 97 ? 26.600 50.293 -64.617 1.00 78.75 97 GLU A CA 1
ATOM 802 C C . GLU A 1 97 ? 25.166 50.828 -64.792 1.00 78.75 97 GLU A C 1
ATOM 804 O O . GLU A 1 97 ? 24.546 50.644 -65.840 1.00 78.75 97 GLU A O 1
ATOM 809 N N . VAL A 1 98 ? 24.620 51.522 -63.789 1.00 75.56 98 VAL A N 1
ATOM 810 C CA . VAL A 1 98 ? 23.298 52.164 -63.879 1.00 75.56 98 VAL A CA 1
ATOM 811 C C . VAL A 1 98 ? 23.323 53.346 -64.848 1.00 75.56 98 VAL A C 1
ATOM 813 O O . VAL A 1 98 ? 22.386 53.505 -65.629 1.00 75.56 98 VAL A O 1
ATOM 816 N N . VAL A 1 99 ? 24.385 54.153 -64.841 1.00 78.00 99 VAL A N 1
ATOM 817 C CA . VAL A 1 99 ? 24.566 55.274 -65.773 1.00 78.00 99 VAL A CA 1
ATOM 818 C C . VAL A 1 99 ? 24.752 54.759 -67.202 1.00 78.00 99 VAL A C 1
ATOM 820 O O . VAL A 1 99 ? 24.057 55.235 -68.095 1.00 78.00 99 VAL A O 1
ATOM 823 N N . GLU A 1 100 ? 25.559 53.716 -67.425 1.00 73.00 100 GLU A N 1
ATOM 824 C CA . GLU A 1 100 ? 25.678 53.062 -68.736 1.00 73.00 100 GLU A CA 1
ATOM 825 C C . GLU A 1 100 ? 24.326 52.527 -69.233 1.00 73.00 100 GLU A C 1
ATOM 827 O O . GLU A 1 100 ? 23.953 52.735 -70.392 1.00 73.00 100 GLU A O 1
ATOM 832 N N . LYS A 1 101 ? 23.5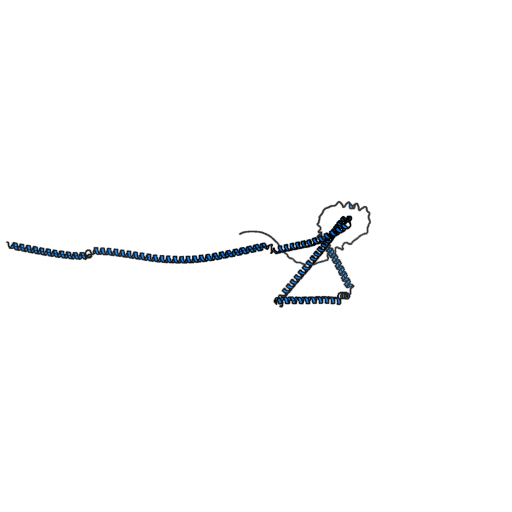47 51.886 -68.353 1.00 64.75 101 LYS A N 1
ATOM 833 C CA . LYS A 1 101 ? 22.211 51.369 -68.687 1.00 64.75 101 LYS A CA 1
ATOM 834 C C . LYS A 1 101 ? 21.179 52.474 -68.934 1.00 64.75 101 LYS A C 1
ATOM 836 O O . LYS A 1 101 ? 20.265 52.254 -69.721 1.00 64.75 101 LYS A O 1
ATOM 841 N N . CYS A 1 102 ? 21.303 53.639 -68.300 1.00 64.50 102 CYS A N 1
ATOM 842 C CA . CYS A 1 102 ? 20.386 54.769 -68.484 1.00 64.50 102 CYS A CA 1
ATOM 843 C C . CYS A 1 102 ? 20.739 55.654 -69.690 1.00 64.50 102 CYS A C 1
ATOM 845 O O . CYS A 1 102 ? 19.832 56.194 -70.321 1.00 64.50 102 CYS A O 1
ATOM 847 N N . GLU A 1 103 ? 22.025 55.823 -70.007 1.00 65.25 103 GLU A N 1
ATOM 848 C CA . GLU A 1 103 ? 22.484 56.715 -71.080 1.00 65.25 103 GLU A CA 1
ATOM 849 C C . GLU A 1 103 ? 22.572 56.022 -72.449 1.00 65.25 103 GLU A C 1
ATOM 851 O O . GLU A 1 103 ? 22.329 56.669 -73.469 1.00 65.25 103 GLU A O 1
ATOM 856 N N . TYR A 1 104 ? 22.877 54.717 -72.496 1.00 63.06 104 TYR A N 1
ATOM 857 C CA . TYR A 1 104 ? 23.171 54.009 -73.754 1.00 63.06 104 TYR A CA 1
ATOM 858 C C . TYR A 1 104 ? 22.158 52.923 -74.140 1.00 63.06 104 TYR A C 1
ATOM 860 O O . TYR A 1 104 ? 22.195 52.437 -75.274 1.00 63.06 104 TYR A O 1
ATOM 868 N N . ILE A 1 105 ? 21.234 52.543 -73.250 1.00 61.25 105 ILE A N 1
ATOM 869 C CA . ILE A 1 105 ? 20.197 51.547 -73.547 1.00 61.25 105 ILE A CA 1
ATOM 870 C C . ILE A 1 105 ? 18.840 52.242 -73.616 1.00 61.25 105 ILE A C 1
ATOM 872 O O . ILE A 1 105 ? 18.315 52.730 -72.620 1.00 61.25 105 ILE A O 1
ATOM 876 N N . ASP A 1 106 ? 18.238 52.245 -74.807 1.00 62.31 106 ASP A N 1
ATOM 877 C CA . ASP A 1 106 ? 16.869 52.724 -74.997 1.00 62.31 106 ASP A CA 1
ATOM 878 C C . ASP A 1 106 ? 15.925 52.010 -74.002 1.00 62.31 106 ASP A C 1
ATOM 880 O O . ASP A 1 106 ? 15.886 50.770 -73.987 1.00 62.31 106 ASP A O 1
ATOM 884 N N . PRO A 1 107 ? 15.098 52.732 -73.220 1.00 61.12 107 PRO A N 1
ATOM 885 C CA . PRO A 1 107 ? 14.230 52.134 -72.198 1.00 61.12 107 PRO A CA 1
ATOM 886 C C . PRO A 1 107 ? 13.332 51.009 -72.741 1.00 61.12 107 PRO A C 1
ATOM 888 O O . PRO A 1 107 ? 13.028 50.035 -72.053 1.00 61.12 107 PRO A O 1
ATOM 891 N N . ASN A 1 108 ? 12.947 51.099 -74.018 1.00 61.78 108 ASN A N 1
ATOM 892 C CA . ASN A 1 108 ? 12.132 50.099 -74.708 1.00 61.78 108 ASN A CA 1
ATOM 893 C C . ASN A 1 108 ? 12.899 48.819 -75.100 1.00 61.78 108 ASN A C 1
ATOM 895 O O . ASN A 1 108 ? 12.273 47.768 -75.242 1.00 61.78 108 ASN A O 1
ATOM 899 N N . LEU A 1 109 ? 14.224 48.877 -75.281 1.00 62.66 109 LEU A N 1
ATOM 900 C CA . LEU A 1 109 ? 15.074 47.702 -75.525 1.00 62.66 109 LEU A CA 1
ATOM 901 C C . LEU A 1 109 ? 15.355 46.946 -74.220 1.00 62.66 109 LEU A C 1
ATOM 903 O O . LEU A 1 109 ? 15.247 45.721 -74.205 1.00 62.66 109 LEU A O 1
ATOM 907 N N . PHE A 1 110 ? 15.586 47.665 -73.117 1.00 58.47 110 PHE A N 1
ATOM 908 C CA . PHE A 1 110 ? 15.723 47.078 -71.779 1.00 58.47 110 PHE A CA 1
ATOM 909 C C . PHE A 1 110 ? 14.424 46.399 -71.307 1.00 58.47 110 PHE A C 1
ATOM 911 O O . PHE A 1 110 ? 14.448 45.296 -70.759 1.00 58.47 110 PHE A O 1
ATOM 918 N N . LEU A 1 111 ? 13.266 47.012 -71.587 1.00 59.94 111 LEU A N 1
ATOM 919 C CA . LEU A 1 111 ? 11.957 46.398 -71.342 1.00 59.94 111 LEU A CA 1
ATOM 920 C C . LEU A 1 111 ? 11.709 45.174 -72.237 1.00 59.94 111 LEU A C 1
ATOM 922 O O . LEU A 1 111 ? 11.102 44.217 -71.774 1.00 59.94 111 LEU A O 1
ATOM 926 N N . ARG A 1 112 ? 12.182 45.157 -73.492 1.00 62.09 112 ARG A N 1
ATOM 927 C CA . ARG A 1 112 ? 12.031 43.994 -74.389 1.00 62.09 112 ARG A CA 1
ATOM 928 C C . ARG A 1 112 ? 12.906 42.806 -73.994 1.00 62.09 112 ARG A C 1
ATOM 930 O O . ARG A 1 112 ? 12.418 41.690 -74.062 1.00 62.09 112 ARG A O 1
ATOM 937 N N . GLN A 1 113 ? 14.148 43.036 -73.569 1.00 62.75 113 GLN A N 1
ATOM 938 C CA . GLN A 1 113 ? 15.048 41.965 -73.120 1.00 62.75 113 GLN A CA 1
ATOM 939 C C . GLN A 1 113 ? 14.601 41.325 -71.798 1.00 62.75 113 GLN A C 1
ATOM 941 O O . GLN A 1 113 ? 14.785 40.128 -71.610 1.00 62.75 113 GLN A O 1
ATOM 946 N N . ASN A 1 114 ? 13.993 42.102 -70.896 1.00 58.72 114 ASN A N 1
ATOM 947 C CA . ASN A 1 114 ? 13.544 41.608 -69.589 1.00 58.72 114 ASN A CA 1
ATOM 948 C C . ASN A 1 114 ? 12.067 41.158 -69.561 1.00 58.72 114 ASN A C 1
ATOM 950 O O . ASN A 1 114 ? 11.648 40.508 -68.607 1.00 58.72 114 ASN A O 1
ATOM 954 N N . LEU A 1 115 ? 11.264 41.482 -70.584 1.00 61.44 115 LEU A N 1
ATOM 955 C CA . LEU A 1 115 ? 9.869 41.036 -70.737 1.00 61.44 115 LEU A CA 1
ATOM 956 C C . LEU A 1 115 ? 9.665 40.327 -72.081 1.00 61.44 115 LEU A C 1
ATOM 958 O O . LEU A 1 115 ? 8.771 40.674 -72.864 1.00 61.44 115 LEU A O 1
ATOM 962 N N . ASP A 1 116 ? 10.459 39.288 -72.336 1.00 67.69 116 ASP A N 1
ATOM 963 C CA . ASP A 1 116 ? 10.158 38.334 -73.396 1.00 67.69 116 ASP A CA 1
ATOM 964 C C . ASP A 1 116 ? 8.859 37.595 -73.041 1.00 67.69 116 ASP A C 1
ATOM 966 O O . ASP A 1 116 ? 8.813 36.610 -72.306 1.00 67.69 116 ASP A O 1
ATOM 970 N N . LYS A 1 117 ? 7.747 38.084 -73.597 1.00 70.19 117 LYS A N 1
ATOM 971 C CA . LYS A 1 117 ? 6.423 37.468 -73.461 1.00 70.19 117 LYS A CA 1
ATOM 972 C C . LYS A 1 117 ? 6.433 35.938 -73.660 1.00 70.19 117 LYS A C 1
ATOM 974 O O . LYS A 1 117 ? 5.717 35.287 -72.907 1.00 70.19 117 LYS A O 1
ATOM 979 N N . PRO A 1 118 ? 7.166 35.326 -74.617 1.00 76.62 118 PRO A N 1
ATOM 980 C CA . PRO A 1 118 ? 7.145 33.869 -74.766 1.00 76.62 118 PRO A CA 1
ATOM 981 C C . PRO A 1 118 ? 7.837 33.118 -73.620 1.00 76.62 118 PRO A C 1
ATOM 983 O O . PRO A 1 118 ? 7.260 32.151 -73.133 1.00 76.62 118 PRO A O 1
ATOM 986 N N . THR A 1 119 ? 9.004 33.563 -73.145 1.00 77.06 119 THR A N 1
ATOM 987 C CA . THR A 1 119 ? 9.727 32.898 -72.043 1.00 77.06 119 THR A CA 1
ATOM 988 C C . THR A 1 119 ? 8.972 33.054 -70.728 1.00 77.06 119 THR A C 1
ATOM 990 O O . THR A 1 119 ? 8.776 32.078 -70.009 1.00 77.06 119 THR A O 1
ATOM 993 N N . LEU A 1 120 ? 8.408 34.240 -70.476 1.00 78.88 120 LEU A N 1
ATOM 994 C CA . LEU A 1 120 ? 7.542 34.471 -69.323 1.00 78.88 120 LEU A CA 1
ATOM 995 C C . LEU A 1 120 ? 6.268 33.614 -69.395 1.00 78.88 120 LEU A C 1
ATOM 997 O O . LEU A 1 120 ? 5.821 33.083 -68.384 1.00 78.88 120 LEU A O 1
ATOM 1001 N N . MET A 1 121 ? 5.684 33.427 -70.582 1.00 80.44 121 MET A N 1
ATOM 1002 C CA . MET A 1 121 ? 4.529 32.538 -70.762 1.00 80.44 121 MET A CA 1
ATOM 1003 C C . MET A 1 121 ? 4.890 31.057 -70.581 1.00 80.44 121 MET A C 1
ATOM 1005 O O . MET A 1 121 ? 4.060 30.298 -70.078 1.00 80.44 121 MET A O 1
ATOM 1009 N N . GLU A 1 122 ? 6.104 30.634 -70.941 1.00 85.50 122 GLU A N 1
ATOM 1010 C CA . GLU A 1 122 ? 6.606 29.283 -70.661 1.00 85.50 122 GLU A CA 1
ATOM 1011 C C . GLU A 1 122 ? 6.858 29.061 -69.168 1.00 85.50 122 GLU A C 1
ATOM 1013 O O . GLU A 1 122 ? 6.431 28.038 -68.628 1.00 85.50 122 GLU A O 1
ATOM 1018 N N . GLU A 1 123 ? 7.469 30.025 -68.479 1.00 85.81 123 GLU A N 1
ATOM 1019 C CA . GLU A 1 123 ? 7.665 29.985 -67.029 1.00 85.81 123 GLU A CA 1
ATOM 1020 C C . GLU A 1 123 ? 6.331 30.006 -66.279 1.00 85.81 123 GLU A C 1
ATOM 1022 O O . GLU A 1 123 ? 6.106 29.169 -65.402 1.00 85.81 123 GLU A O 1
ATOM 1027 N N . ILE A 1 124 ? 5.397 30.882 -66.668 1.00 85.88 124 ILE A N 1
ATOM 1028 C CA . ILE A 1 124 ? 4.028 30.898 -66.137 1.00 85.88 124 ILE A CA 1
ATOM 1029 C C . ILE A 1 124 ? 3.349 29.555 -66.417 1.00 85.88 124 ILE A C 1
ATOM 1031 O O . ILE A 1 124 ? 2.722 28.994 -65.524 1.00 85.88 124 ILE A O 1
ATOM 1035 N N . GLY A 1 125 ? 3.508 28.983 -67.612 1.00 89.75 125 GLY A N 1
ATOM 1036 C CA . GLY A 1 125 ? 2.978 27.662 -67.950 1.00 89.75 125 GLY A CA 1
ATOM 1037 C C . GLY A 1 125 ? 3.594 26.527 -67.120 1.00 89.75 125 GLY A C 1
ATOM 1038 O O . GLY A 1 125 ? 2.898 25.590 -66.723 1.00 89.75 125 GLY A O 1
ATOM 1039 N N . ALA A 1 126 ? 4.891 26.590 -66.815 1.00 89.19 126 ALA A N 1
ATOM 1040 C CA . ALA A 1 126 ? 5.565 25.644 -65.929 1.00 89.19 126 ALA A CA 1
ATOM 1041 C C . ALA A 1 126 ? 5.076 25.783 -64.479 1.00 89.19 126 ALA A C 1
ATOM 1043 O O . ALA A 1 126 ? 4.743 24.780 -63.845 1.00 89.19 126 ALA A O 1
ATOM 1044 N N . LYS A 1 127 ? 4.944 27.016 -63.979 1.00 91.12 127 LYS A N 1
ATOM 1045 C CA . LYS A 1 127 ? 4.421 27.301 -62.637 1.00 91.12 127 LYS A CA 1
ATOM 1046 C C . LYS A 1 127 ? 2.943 26.954 -62.498 1.00 91.12 127 LYS A C 1
ATOM 1048 O O . LYS A 1 127 ? 2.561 26.415 -61.466 1.00 91.12 127 LYS A O 1
ATOM 1053 N N . LEU A 1 128 ? 2.129 27.159 -63.533 1.00 91.50 128 LEU A N 1
ATOM 1054 C CA . LEU A 1 128 ? 0.732 26.715 -63.565 1.00 91.50 128 LEU A CA 1
ATOM 1055 C C . LEU A 1 128 ? 0.629 25.191 -63.497 1.00 91.50 128 LEU A C 1
ATOM 1057 O O . LEU A 1 128 ? -0.166 24.678 -62.717 1.00 91.50 128 LEU A O 1
ATOM 1061 N N . ARG A 1 129 ? 1.474 24.456 -64.232 1.00 91.12 129 ARG A N 1
ATOM 1062 C CA . ARG A 1 129 ? 1.541 22.990 -64.114 1.00 91.12 129 ARG A CA 1
ATOM 1063 C C . ARG A 1 129 ? 1.965 22.545 -62.715 1.00 91.12 129 ARG A C 1
ATOM 1065 O O . ARG A 1 129 ? 1.380 21.609 -62.177 1.00 91.12 129 ARG A O 1
ATOM 1072 N N . GLN A 1 130 ? 2.946 23.214 -62.112 1.00 90.50 130 GLN A N 1
ATOM 1073 C CA . GLN A 1 130 ? 3.365 22.934 -60.737 1.00 90.50 130 GLN A CA 1
ATOM 1074 C C . GLN A 1 130 ? 2.218 23.194 -59.748 1.00 90.50 130 GLN A C 1
ATOM 1076 O O . GLN A 1 130 ? 1.924 22.348 -58.909 1.00 90.50 130 GLN A O 1
ATOM 1081 N N . LEU A 1 131 ? 1.503 24.308 -59.908 1.00 90.81 131 LEU A N 1
ATOM 1082 C CA . LEU A 1 131 ? 0.330 24.652 -59.111 1.00 90.81 131 LEU A CA 1
ATOM 1083 C C . LEU A 1 131 ? -0.813 23.645 -59.300 1.00 90.81 131 LEU A C 1
ATOM 1085 O O . LEU A 1 131 ? -1.454 23.274 -58.322 1.00 90.81 131 LEU A O 1
ATOM 1089 N N . GLU A 1 132 ? -1.051 23.143 -60.512 1.00 91.56 132 GLU A N 1
ATOM 1090 C CA . GLU A 1 132 ? -2.023 22.069 -60.749 1.00 91.56 132 GLU A CA 1
ATOM 1091 C C . GLU A 1 132 ? -1.642 20.770 -60.031 1.00 91.56 132 GLU A C 1
ATOM 1093 O O . GLU A 1 132 ? -2.515 20.087 -59.491 1.00 91.56 132 GLU A O 1
ATOM 1098 N N . ILE A 1 133 ? -0.355 20.407 -60.029 1.00 91.81 133 ILE A N 1
ATOM 1099 C CA . ILE A 1 133 ? 0.137 19.225 -59.311 1.00 91.81 133 ILE A CA 1
ATOM 1100 C C . ILE A 1 133 ? -0.082 19.410 -57.808 1.00 91.81 133 ILE A C 1
ATOM 1102 O O . ILE A 1 133 ? -0.692 18.539 -57.191 1.00 91.81 133 ILE A O 1
ATOM 1106 N N . GLU A 1 134 ? 0.312 20.558 -57.252 1.00 87.38 134 GLU A N 1
ATOM 1107 C CA . GLU A 1 134 ? 0.110 20.903 -55.838 1.00 87.38 134 GLU A CA 1
ATOM 1108 C C . GLU A 1 134 ? -1.374 20.940 -55.445 1.00 87.38 134 GLU A C 1
ATOM 1110 O O . GLU A 1 134 ? -1.783 20.474 -54.382 1.00 87.38 134 GLU A O 1
ATOM 1115 N N . GLN A 1 135 ? -2.242 21.445 -56.322 1.00 89.75 135 GLN A N 1
ATOM 1116 C CA . GLN A 1 135 ? -3.684 21.426 -56.090 1.00 89.75 135 GLN A CA 1
ATOM 1117 C C . GLN A 1 135 ? -4.245 20.002 -56.090 1.00 89.75 135 GLN A C 1
ATOM 1119 O O . GLN A 1 135 ? -5.107 19.688 -55.258 1.00 89.75 135 GLN A O 1
ATOM 1124 N N . LYS A 1 136 ? -3.772 19.128 -56.989 1.00 90.81 136 LYS A N 1
ATOM 1125 C CA . LYS A 1 136 ? -4.174 17.713 -57.038 1.00 90.81 136 LYS A CA 1
ATOM 1126 C C . LYS A 1 136 ? -3.699 16.959 -55.797 1.00 90.81 136 LYS A C 1
ATOM 1128 O O . LYS A 1 136 ? -4.504 16.246 -55.196 1.00 90.81 136 LYS A O 1
ATOM 1133 N N . THR A 1 137 ? -2.448 17.138 -55.374 1.00 87.94 137 THR A N 1
ATOM 1134 C CA . THR A 1 137 ? -1.905 16.521 -54.151 1.00 87.94 137 THR A CA 1
ATOM 1135 C C . THR A 1 137 ? -2.611 17.042 -52.907 1.00 87.94 137 THR A C 1
ATOM 1137 O O . THR A 1 137 ? -3.064 16.232 -52.099 1.00 87.94 137 THR A O 1
ATOM 1140 N N . ARG A 1 138 ? -2.824 18.358 -52.782 1.00 86.94 138 ARG A N 1
ATOM 1141 C CA . ARG A 1 138 ? -3.603 18.949 -51.682 1.00 86.94 138 ARG A CA 1
ATOM 1142 C C . ARG A 1 138 ? -5.018 18.383 -51.624 1.00 86.94 138 ARG A C 1
ATOM 1144 O O . ARG A 1 138 ? -5.485 17.998 -50.557 1.00 86.94 138 ARG A O 1
ATOM 1151 N N . SER A 1 139 ? -5.698 18.284 -52.765 1.00 88.56 139 SER A N 1
ATOM 1152 C CA . SER A 1 139 ? -7.053 17.721 -52.832 1.00 88.56 139 SER A CA 1
ATOM 1153 C C . SER A 1 139 ? -7.077 16.241 -52.439 1.00 88.56 139 SER A C 1
ATOM 1155 O O . SER A 1 139 ? -7.970 15.804 -51.713 1.00 88.56 139 SER A O 1
ATOM 1157 N N . PHE A 1 140 ? -6.081 15.466 -52.873 1.00 91.44 140 PHE A N 1
ATOM 1158 C CA . PHE A 1 140 ? -5.928 14.061 -52.502 1.00 91.44 140 PHE A CA 1
ATOM 1159 C C . PHE A 1 140 ? -5.668 13.878 -50.999 1.00 91.44 140 PHE A C 1
ATOM 1161 O O . PHE A 1 140 ? -6.320 13.052 -50.356 1.00 91.44 140 PHE A O 1
ATOM 1168 N N . LEU A 1 141 ? -4.756 14.668 -50.427 1.00 88.62 141 LEU A N 1
ATOM 1169 C CA . LEU A 1 141 ? -4.442 14.649 -48.998 1.00 88.62 141 LEU A CA 1
ATOM 1170 C C . LEU A 1 141 ? -5.655 15.063 -48.164 1.00 88.62 141 LEU A C 1
ATOM 1172 O O . LEU A 1 141 ? -6.034 14.327 -47.256 1.00 88.62 141 LEU A O 1
ATOM 1176 N N . ASN A 1 142 ? -6.334 16.153 -48.531 1.00 85.75 142 ASN A N 1
ATOM 1177 C CA . ASN A 1 142 ? -7.566 16.590 -47.872 1.00 85.75 142 ASN A CA 1
ATOM 1178 C C . ASN A 1 142 ? -8.630 15.487 -47.881 1.00 85.75 142 ASN A C 1
ATOM 1180 O O . ASN A 1 142 ? -9.272 15.240 -46.862 1.00 85.75 142 ASN A O 1
ATOM 1184 N N . ARG A 1 143 ? -8.777 14.758 -48.996 1.00 87.81 143 ARG A N 1
ATOM 1185 C CA . ARG A 1 143 ? -9.692 13.613 -49.074 1.00 87.81 143 ARG A CA 1
ATOM 1186 C C . ARG A 1 143 ? -9.288 12.480 -48.127 1.00 87.81 143 ARG A C 1
ATOM 1188 O O . ARG A 1 143 ? -10.150 11.951 -47.431 1.00 87.81 143 ARG A O 1
ATOM 1195 N N . ARG A 1 144 ? -8.004 12.104 -48.069 1.00 88.50 144 ARG A N 1
ATOM 1196 C CA . ARG A 1 144 ? -7.522 11.055 -47.145 1.00 88.50 144 ARG A CA 1
ATOM 1197 C C . ARG A 1 144 ? -7.701 11.448 -45.682 1.00 88.50 144 ARG A C 1
ATOM 1199 O O . ARG A 1 144 ? -8.094 10.606 -44.878 1.00 88.50 144 ARG A O 1
ATOM 1206 N N . VAL A 1 145 ? -7.423 12.705 -45.346 1.00 83.69 145 VAL A N 1
ATOM 1207 C CA . VAL A 1 145 ? -7.608 13.252 -43.997 1.00 83.69 145 VAL A CA 1
ATOM 1208 C C . VAL A 1 145 ? -9.088 13.235 -43.622 1.00 83.69 145 VAL A C 1
ATOM 1210 O O . VAL A 1 145 ? -9.440 12.747 -42.548 1.00 83.69 145 VAL A O 1
ATOM 1213 N N . ALA A 1 146 ? -9.968 13.657 -44.534 1.00 83.44 146 ALA A N 1
ATOM 1214 C CA . ALA A 1 146 ? -11.405 13.558 -44.328 1.00 83.44 146 ALA A CA 1
ATOM 1215 C C . ALA A 1 146 ? -11.832 12.099 -44.085 1.00 83.44 146 ALA A C 1
ATOM 1217 O O . ALA A 1 146 ? -12.469 11.803 -43.077 1.00 83.44 146 ALA A O 1
ATOM 1218 N N . GLU A 1 147 ? -11.424 11.158 -44.944 1.00 84.88 147 GLU A N 1
ATOM 1219 C CA . GLU A 1 147 ? -11.719 9.727 -44.773 1.00 84.88 147 GLU A CA 1
ATOM 1220 C C . GLU A 1 147 ? -11.227 9.172 -43.424 1.00 84.88 147 GLU A C 1
ATOM 1222 O O . GLU A 1 147 ? -11.917 8.361 -42.803 1.00 84.88 147 GLU A O 1
ATOM 1227 N N . PHE A 1 148 ? -10.057 9.605 -42.948 1.00 85.06 148 PHE A N 1
ATOM 1228 C CA . PHE A 1 148 ? -9.521 9.212 -41.645 1.00 85.06 148 PHE A CA 1
ATOM 1229 C C . PHE A 1 148 ? -10.412 9.683 -40.487 1.00 85.06 148 PHE A C 1
ATOM 1231 O O . PHE A 1 148 ? -10.784 8.873 -39.631 1.00 85.06 148 PHE A O 1
ATOM 1238 N N . PHE A 1 149 ? -10.804 10.961 -40.475 1.00 81.31 149 PHE A N 1
ATOM 1239 C CA . PHE A 1 149 ? -11.672 11.509 -39.427 1.00 81.31 149 PHE A CA 1
ATOM 1240 C C . PHE A 1 149 ? -13.095 10.940 -39.486 1.00 81.31 149 PHE A C 1
ATOM 1242 O O . PHE A 1 149 ? -13.669 10.640 -38.435 1.00 81.31 149 PHE A O 1
ATOM 1249 N N . TYR A 1 150 ? -13.619 10.673 -40.689 1.00 80.75 150 TYR A N 1
ATOM 1250 C CA . TYR A 1 150 ? -14.874 9.938 -40.881 1.00 80.75 150 TYR A CA 1
ATOM 1251 C C . TYR A 1 150 ? -14.810 8.533 -40.263 1.00 80.75 150 TYR A C 1
ATOM 1253 O O . TYR A 1 150 ? -15.714 8.150 -39.523 1.00 80.75 150 TYR A O 1
ATOM 1261 N N . ARG A 1 151 ? -13.728 7.770 -40.490 1.00 85.44 151 ARG A N 1
ATOM 1262 C CA . ARG A 1 151 ? -13.556 6.420 -39.909 1.00 85.44 151 ARG A CA 1
ATOM 1263 C C . ARG A 1 151 ? -13.427 6.427 -38.385 1.00 85.44 151 ARG A C 1
ATOM 1265 O O . ARG A 1 151 ? -13.847 5.467 -37.747 1.00 85.44 151 ARG A O 1
ATOM 1272 N N . LYS A 1 152 ? -12.860 7.487 -37.799 1.00 83.19 152 LYS A N 1
ATOM 1273 C CA . LYS A 1 152 ? -12.765 7.666 -36.340 1.00 83.19 152 LYS A CA 1
ATOM 1274 C C . LYS A 1 152 ? -14.027 8.258 -35.693 1.00 83.19 152 LYS A C 1
ATOM 1276 O O . LYS A 1 152 ? -14.064 8.367 -34.471 1.00 83.19 152 LYS A O 1
ATOM 1281 N N . GLY A 1 153 ? -15.042 8.640 -36.474 1.00 75.75 153 GLY A N 1
ATOM 1282 C CA . GLY A 1 153 ? -16.283 9.239 -35.965 1.00 75.75 153 GLY A CA 1
ATOM 1283 C C . GLY A 1 153 ? -16.116 10.652 -35.389 1.00 75.75 153 GLY A C 1
ATOM 1284 O O . GLY A 1 153 ? -16.948 11.099 -34.602 1.00 75.75 153 GLY A O 1
ATOM 1285 N N . GLN A 1 154 ? -15.042 11.361 -35.749 1.00 75.38 154 GLN A N 1
ATOM 1286 C CA . GLN A 1 154 ? -14.736 12.702 -35.243 1.00 75.38 154 GLN A CA 1
ATOM 1287 C C . GLN A 1 154 ? -15.278 13.774 -36.197 1.00 75.38 154 GLN A C 1
ATOM 1289 O O . GLN A 1 154 ? -14.546 14.349 -36.995 1.00 75.38 154 GLN A O 1
ATOM 1294 N N . TYR A 1 155 ? -16.581 14.053 -36.106 1.00 74.19 155 TYR A N 1
ATOM 1295 C CA . TYR A 1 155 ? -17.272 14.977 -37.020 1.00 74.19 155 TYR A CA 1
ATOM 1296 C C . TYR A 1 155 ? -17.069 16.467 -36.709 1.00 74.19 155 TYR A C 1
ATOM 1298 O O . TYR A 1 155 ? -17.372 17.310 -37.547 1.00 74.19 155 TYR A O 1
ATOM 1306 N N . ARG A 1 156 ? -16.526 16.800 -35.528 1.00 69.00 156 ARG A N 1
ATOM 1307 C CA . ARG A 1 156 ? -16.249 18.186 -35.106 1.00 69.00 156 ARG A CA 1
ATOM 1308 C C . ARG A 1 156 ? -15.302 18.920 -36.065 1.00 69.00 156 ARG A C 1
ATOM 1310 O O . ARG A 1 156 ? -15.433 20.121 -36.215 1.00 69.00 156 ARG A O 1
ATOM 1317 N N . VAL A 1 157 ? -14.402 18.193 -36.727 1.00 66.31 157 VAL A N 1
ATOM 1318 C CA . VAL A 1 157 ? -13.386 18.731 -37.652 1.00 66.31 157 VAL A CA 1
ATOM 1319 C C . VAL A 1 157 ? -13.994 19.243 -38.971 1.00 66.31 157 VAL A C 1
ATOM 1321 O O . VAL A 1 157 ? -13.337 19.964 -39.709 1.00 66.31 157 VAL A O 1
ATOM 1324 N N . PHE A 1 158 ? -15.244 18.879 -39.280 1.00 70.56 158 PHE A N 1
ATOM 1325 C CA . PHE A 1 158 ? -15.949 19.319 -40.493 1.00 70.56 158 PHE A CA 1
ATOM 1326 C C . PHE A 1 158 ? -16.977 20.430 -40.237 1.00 70.56 158 PHE A C 1
ATOM 1328 O O . PHE A 1 158 ? -17.689 20.809 -41.164 1.00 70.56 158 PHE A O 1
ATOM 1335 N N . MET A 1 159 ? -17.123 20.885 -38.990 1.00 70.94 159 MET A N 1
ATOM 1336 C CA . MET A 1 159 ? -18.019 21.988 -38.637 1.00 70.94 159 MET A CA 1
ATOM 1337 C C . MET A 1 159 ? -17.258 23.308 -38.723 1.00 70.94 159 MET A C 1
ATOM 1339 O O . MET A 1 159 ? -16.076 23.342 -38.397 1.00 70.94 159 MET A O 1
ATOM 1343 N N . ASP A 1 160 ? -17.940 24.376 -39.136 1.00 66.75 160 ASP A N 1
ATOM 1344 C CA . ASP A 1 160 ? -17.341 25.710 -39.172 1.00 66.75 160 ASP A CA 1
ATOM 1345 C C . ASP A 1 160 ? -16.929 26.141 -37.757 1.00 66.75 160 ASP A C 1
ATOM 1347 O O . ASP A 1 160 ? -17.717 26.046 -36.806 1.00 66.75 160 ASP A O 1
ATOM 1351 N N . ASP A 1 161 ? -15.684 26.599 -37.616 1.00 64.19 161 ASP A N 1
ATOM 1352 C CA . ASP A 1 161 ? -15.158 27.039 -36.329 1.00 64.19 161 ASP A CA 1
ATOM 1353 C C . ASP A 1 161 ? -15.888 28.302 -35.831 1.00 64.19 161 ASP A C 1
ATOM 1355 O O . ASP A 1 161 ? -16.250 29.179 -36.625 1.00 64.19 161 ASP A O 1
ATOM 1359 N N . PRO A 1 162 ? -16.097 28.453 -34.507 1.00 73.00 162 PRO A N 1
ATOM 1360 C CA . PRO A 1 162 ? -16.676 29.666 -33.945 1.00 73.00 162 PRO A CA 1
ATOM 1361 C C . PRO A 1 162 ? -15.817 30.893 -34.296 1.00 73.00 162 PRO A C 1
ATOM 1363 O O . PRO A 1 162 ? -14.594 30.834 -34.148 1.00 73.00 162 PRO A O 1
ATOM 1366 N N . PRO A 1 163 ? -16.415 32.045 -34.657 1.00 68.06 163 PRO A N 1
ATOM 1367 C CA . PRO A 1 163 ? -15.676 33.211 -35.154 1.00 68.06 163 PRO A CA 1
ATOM 1368 C C . PRO A 1 163 ? -14.646 33.789 -34.167 1.00 68.06 163 PRO A C 1
ATOM 1370 O O . PRO A 1 163 ? -13.730 34.486 -34.589 1.00 68.06 163 PRO A O 1
ATOM 1373 N N . GLY A 1 164 ? -14.755 33.481 -32.869 1.00 69.75 164 GLY A N 1
ATOM 1374 C CA . GLY A 1 164 ? -13.776 33.875 -31.850 1.00 69.75 164 GLY A CA 1
ATOM 1375 C C . GLY A 1 164 ? -12.530 32.984 -31.758 1.00 69.75 164 GLY A C 1
ATOM 1376 O O . GLY A 1 164 ? -11.534 33.424 -31.204 1.00 69.75 164 GLY A O 1
ATOM 1377 N N . THR A 1 165 ? -12.559 31.756 -32.291 1.00 71.88 165 THR A N 1
ATOM 1378 C CA . THR A 1 165 ? -11.466 30.763 -32.163 1.00 71.88 165 THR A CA 1
ATOM 1379 C C . THR A 1 165 ? -10.625 30.643 -33.439 1.00 71.88 165 THR A C 1
ATOM 1381 O O . THR A 1 165 ? -9.560 30.037 -33.430 1.00 71.88 165 THR A O 1
ATOM 1384 N N . ILE A 1 166 ? -11.066 31.261 -34.539 1.00 75.94 166 ILE A N 1
ATOM 1385 C CA . ILE A 1 166 ? -10.387 31.210 -35.843 1.00 75.94 166 ILE A CA 1
ATOM 1386 C C . ILE A 1 166 ? -8.960 31.767 -35.756 1.00 75.94 166 ILE A C 1
ATOM 1388 O O . ILE A 1 166 ? -8.041 31.187 -36.327 1.00 75.94 166 ILE A O 1
ATOM 1392 N N . LEU A 1 167 ? -8.752 32.868 -35.026 1.00 78.12 167 LEU A N 1
ATOM 1393 C CA . LEU A 1 167 ? -7.418 33.459 -34.856 1.00 78.12 167 LEU A CA 1
ATOM 1394 C C . LEU A 1 167 ? -6.471 32.526 -34.088 1.00 78.12 167 LEU A C 1
ATOM 1396 O O . LEU A 1 167 ? -5.308 32.396 -34.469 1.00 78.12 167 LEU A O 1
ATOM 1400 N N . ASP A 1 168 ? -6.980 31.821 -33.075 1.00 79.94 168 ASP A N 1
ATOM 1401 C CA . ASP A 1 168 ? -6.200 30.856 -32.298 1.00 79.94 168 ASP A CA 1
ATOM 1402 C C . ASP A 1 168 ? -5.834 29.626 -33.137 1.00 79.94 168 ASP A C 1
ATOM 1404 O O . ASP A 1 168 ? -4.700 29.155 -33.078 1.00 79.94 168 ASP A O 1
ATOM 1408 N N . GLU A 1 169 ? -6.758 29.107 -33.950 1.00 79.25 169 GLU A N 1
ATOM 1409 C CA . GLU A 1 169 ? -6.477 27.978 -34.848 1.00 79.25 169 GLU A CA 1
ATOM 1410 C C . GLU A 1 169 ? -5.516 28.367 -35.984 1.00 79.25 169 GLU A C 1
ATOM 1412 O O . GLU A 1 169 ? -4.626 27.587 -36.327 1.00 79.25 169 GLU A O 1
ATOM 1417 N N . ILE A 1 170 ? -5.604 29.596 -36.511 1.00 82.94 170 ILE A N 1
ATOM 1418 C CA . ILE A 1 170 ? -4.613 30.138 -37.456 1.00 82.94 170 ILE A CA 1
ATOM 1419 C C . ILE A 1 170 ? -3.238 30.251 -36.788 1.00 82.94 170 ILE A C 1
ATOM 1421 O O . ILE A 1 170 ? -2.239 29.872 -37.400 1.00 82.94 170 ILE A O 1
ATOM 1425 N N . SER A 1 171 ? -3.171 30.728 -35.540 1.00 84.69 171 SER A N 1
ATOM 1426 C CA . SER A 1 171 ? -1.915 30.782 -34.784 1.00 84.69 171 SER A CA 1
ATOM 1427 C C . SER A 1 171 ? -1.335 29.385 -34.584 1.00 84.69 171 SER A C 1
ATOM 1429 O O . SER A 1 171 ? -0.172 29.164 -34.898 1.00 84.69 171 SER A O 1
ATOM 1431 N N . LYS A 1 172 ? -2.147 28.404 -34.170 1.00 86.56 172 LYS A N 1
ATOM 1432 C CA . LYS A 1 172 ? -1.705 27.008 -34.015 1.00 86.56 172 LYS A CA 1
ATOM 1433 C C . LYS A 1 172 ? -1.217 26.401 -35.325 1.00 86.56 172 LYS A C 1
ATOM 1435 O O . LYS A 1 172 ? -0.223 25.677 -35.322 1.00 86.56 172 LYS A O 1
ATOM 1440 N N . PHE A 1 173 ? -1.899 26.673 -36.438 1.00 85.38 173 PHE A N 1
ATOM 1441 C CA . PHE A 1 173 ? -1.460 26.227 -37.757 1.00 85.38 173 PHE A CA 1
ATOM 1442 C C . PHE A 1 173 ? -0.116 26.858 -38.123 1.00 85.38 173 PHE A C 1
ATOM 1444 O O . PHE A 1 173 ? 0.795 26.140 -38.527 1.00 85.38 173 PHE A O 1
ATOM 1451 N N . LYS A 1 174 ? 0.035 28.170 -37.907 1.00 90.12 174 LYS A N 1
ATOM 1452 C CA . LYS A 1 174 ? 1.285 28.898 -38.144 1.00 90.12 174 LYS A CA 1
ATOM 1453 C C . LYS A 1 174 ? 2.429 28.361 -37.279 1.00 90.12 174 LYS A C 1
ATOM 1455 O O . LYS A 1 174 ? 3.523 28.135 -37.789 1.00 90.12 174 LYS A O 1
ATOM 1460 N N . ASP A 1 175 ? 2.168 28.084 -36.007 1.00 90.81 175 ASP A N 1
ATOM 1461 C CA . ASP A 1 175 ? 3.143 27.495 -35.087 1.00 90.81 175 ASP A CA 1
ATOM 1462 C C . ASP A 1 175 ? 3.534 26.079 -35.524 1.00 90.81 175 ASP A C 1
ATOM 1464 O O . ASP A 1 175 ? 4.703 25.702 -35.453 1.00 90.81 175 ASP A O 1
ATOM 1468 N N . ALA A 1 176 ? 2.575 25.281 -36.000 1.00 89.31 176 ALA A N 1
ATOM 1469 C CA . ALA A 1 176 ? 2.839 23.948 -36.530 1.00 89.31 176 ALA A CA 1
ATOM 1470 C C . ALA A 1 176 ? 3.668 23.996 -37.823 1.00 89.31 176 ALA A C 1
ATOM 1472 O O . ALA A 1 176 ? 4.600 23.205 -37.967 1.00 89.31 176 ALA A O 1
ATOM 1473 N N . THR A 1 177 ? 3.382 24.934 -38.733 1.00 90.25 177 THR A N 1
ATOM 1474 C CA . THR A 1 177 ? 4.177 25.128 -39.955 1.00 90.25 177 THR A CA 1
ATOM 1475 C C . THR A 1 177 ? 5.577 25.639 -39.636 1.00 90.25 177 THR A C 1
ATOM 1477 O O . THR A 1 177 ? 6.541 25.092 -40.150 1.00 90.25 177 THR A O 1
ATOM 1480 N N . MET A 1 178 ? 5.718 26.588 -38.703 1.00 92.81 178 MET A N 1
ATOM 1481 C CA . MET A 1 178 ? 7.030 27.074 -38.264 1.00 92.81 178 MET A CA 1
ATOM 1482 C C . MET A 1 178 ? 7.862 25.962 -37.620 1.00 92.81 178 MET A C 1
ATOM 1484 O O . MET A 1 178 ? 9.056 25.859 -37.884 1.00 92.81 178 MET A O 1
ATOM 1488 N N . LYS A 1 179 ? 7.244 25.094 -36.808 1.00 91.94 179 LYS A N 1
ATOM 1489 C CA . LYS A 1 179 ? 7.922 23.912 -36.253 1.00 91.94 179 LYS A CA 1
ATOM 1490 C C . LYS A 1 179 ? 8.365 22.948 -37.347 1.00 91.94 179 LYS A C 1
ATOM 1492 O O . LYS A 1 179 ? 9.465 22.414 -37.262 1.00 91.94 179 LYS A O 1
ATOM 1497 N N . LEU A 1 180 ? 7.530 22.716 -38.360 1.00 91.50 180 LEU A N 1
ATOM 1498 C CA . LEU A 1 180 ? 7.901 21.870 -39.491 1.00 91.50 180 LEU A CA 1
ATOM 1499 C C . LEU A 1 180 ? 9.097 22.457 -40.249 1.00 91.50 180 LEU A C 1
ATOM 1501 O O . LEU A 1 180 ? 10.056 21.733 -40.494 1.00 91.50 180 LEU A O 1
ATOM 1505 N N . ASP A 1 181 ? 9.078 23.757 -40.541 1.00 93.00 181 ASP A N 1
ATOM 1506 C CA . ASP A 1 181 ? 10.175 24.442 -41.232 1.00 93.00 181 ASP A CA 1
ATOM 1507 C C . ASP A 1 181 ? 11.480 24.382 -40.425 1.00 93.00 181 ASP A C 1
ATOM 1509 O O . ASP A 1 181 ? 12.537 24.070 -40.971 1.00 93.00 181 ASP A O 1
ATOM 1513 N N . GLN A 1 182 ? 11.413 24.590 -39.105 1.00 92.50 182 GLN A N 1
ATOM 1514 C CA . GLN A 1 182 ? 12.568 24.432 -38.212 1.00 92.50 182 GLN A CA 1
ATOM 1515 C C . GLN A 1 182 ? 13.127 23.003 -38.242 1.00 92.50 182 GLN A C 1
ATOM 1517 O O . GLN A 1 182 ? 14.344 22.815 -38.286 1.00 92.50 182 GLN A O 1
ATOM 1522 N N . MET A 1 183 ? 12.254 21.991 -38.239 1.00 91.38 183 MET A N 1
ATOM 1523 C CA . MET A 1 183 ? 12.669 20.589 -38.318 1.00 91.38 183 MET A CA 1
ATOM 1524 C C . MET A 1 183 ? 13.308 20.262 -39.670 1.00 91.38 183 MET A C 1
ATOM 1526 O O . MET A 1 183 ? 14.335 19.588 -39.690 1.00 91.38 183 MET A O 1
ATOM 1530 N N . LEU A 1 184 ? 12.757 20.773 -40.774 1.00 92.81 184 LEU A N 1
ATOM 1531 C CA . LEU A 1 184 ? 13.313 20.596 -42.118 1.00 92.81 184 LEU A CA 1
ATOM 1532 C C . LEU A 1 184 ? 14.672 21.293 -42.276 1.00 92.81 184 LEU A C 1
ATOM 1534 O O . LEU A 1 184 ? 15.588 20.713 -42.854 1.00 92.81 184 LEU A O 1
ATOM 1538 N N . SER A 1 185 ? 14.840 22.501 -41.726 1.00 93.00 185 SER A N 1
ATOM 1539 C CA . SER A 1 185 ? 16.137 23.198 -41.715 1.00 93.00 185 SER A CA 1
ATOM 1540 C C . SER A 1 185 ? 17.185 22.399 -40.944 1.00 93.00 185 SER A C 1
ATOM 1542 O O . SER A 1 185 ? 18.282 22.156 -41.442 1.00 93.00 185 SER A O 1
ATOM 1544 N N . ARG A 1 186 ? 16.826 21.912 -39.750 1.00 91.62 186 ARG A N 1
ATOM 1545 C CA . ARG A 1 186 ? 17.715 21.085 -38.928 1.00 91.62 186 ARG A CA 1
ATOM 1546 C C . ARG A 1 186 ? 18.059 19.763 -39.614 1.00 91.62 186 ARG A C 1
ATOM 1548 O O . ARG A 1 186 ? 19.196 19.310 -39.530 1.00 91.62 186 ARG A O 1
ATOM 1555 N N . GLU A 1 187 ? 17.099 19.137 -40.290 1.00 91.81 187 GLU A N 1
ATOM 1556 C CA . GLU A 1 187 ? 17.343 17.936 -41.091 1.00 91.81 187 GLU A CA 1
ATOM 1557 C C . GLU A 1 187 ? 18.340 18.222 -42.217 1.00 91.81 187 GLU A C 1
ATOM 1559 O O . GLU A 1 187 ? 19.305 17.476 -42.369 1.00 91.81 187 GLU A O 1
ATOM 1564 N N . ALA A 1 188 ? 18.165 19.319 -42.958 1.00 92.50 188 ALA A N 1
ATOM 1565 C CA . ALA A 1 188 ? 19.084 19.715 -44.021 1.00 92.50 188 ALA A CA 1
ATOM 1566 C C . ALA A 1 188 ? 20.507 19.979 -43.494 1.00 92.50 188 ALA A C 1
ATOM 1568 O O . ALA A 1 188 ? 21.478 19.511 -44.091 1.00 92.50 188 ALA A O 1
ATOM 1569 N N . GLU A 1 189 ? 20.644 20.656 -42.351 1.00 92.12 189 GLU A N 1
ATOM 1570 C CA . GLU A 1 189 ? 21.931 20.882 -41.678 1.00 92.12 189 GLU A CA 1
ATOM 1571 C C . GLU A 1 189 ? 22.600 19.568 -41.243 1.00 92.12 189 GLU A C 1
ATOM 1573 O O . GLU A 1 189 ? 23.789 19.346 -41.496 1.00 92.12 189 GLU A O 1
ATOM 1578 N N . VAL A 1 190 ? 21.843 18.659 -40.619 1.00 91.12 190 VAL A N 1
ATOM 1579 C CA . VAL A 1 190 ? 22.343 17.341 -40.195 1.00 91.12 190 VAL A CA 1
ATOM 1580 C C . VAL A 1 190 ? 22.742 16.494 -41.404 1.00 91.12 190 VAL A C 1
ATOM 1582 O O . VAL A 1 190 ? 23.788 15.848 -41.388 1.00 91.12 190 VAL A O 1
ATOM 1585 N N . MET A 1 191 ? 21.954 16.522 -42.477 1.00 92.75 191 MET A N 1
ATOM 1586 C CA . MET A 1 191 ? 22.272 15.825 -43.722 1.00 92.75 191 MET A CA 1
ATOM 1587 C C . MET A 1 191 ? 23.541 16.382 -44.368 1.00 92.75 191 MET A C 1
ATOM 1589 O O . MET A 1 191 ? 24.415 15.605 -44.745 1.00 92.75 191 MET A O 1
ATOM 1593 N N . GLY A 1 192 ? 23.686 17.708 -44.441 1.00 91.56 192 GLY A N 1
ATOM 1594 C CA . GLY A 1 192 ? 24.876 18.353 -44.996 1.00 91.56 192 GLY A CA 1
ATOM 1595 C C . GLY A 1 192 ? 26.141 18.031 -44.198 1.00 91.56 192 GLY A C 1
ATOM 1596 O O . GLY A 1 192 ? 27.148 17.605 -44.765 1.00 91.56 192 GLY A O 1
ATOM 1597 N N . THR A 1 193 ? 26.083 18.161 -42.871 1.00 91.81 193 THR A N 1
ATOM 1598 C CA . THR A 1 193 ? 27.210 17.832 -41.981 1.00 91.81 193 THR A CA 1
ATOM 1599 C C . THR A 1 193 ? 27.561 16.342 -42.020 1.00 91.81 193 THR A C 1
ATOM 1601 O O . THR A 1 193 ? 28.738 15.999 -42.143 1.00 91.81 193 THR A O 1
ATOM 1604 N N . SER A 1 194 ? 26.566 15.449 -42.001 1.00 89.94 194 SER A N 1
ATOM 1605 C CA . SER A 1 194 ? 26.774 14.001 -42.120 1.00 89.94 194 SER A CA 1
ATOM 1606 C C . SER A 1 194 ? 27.385 13.621 -43.469 1.00 89.94 194 SER A C 1
ATOM 1608 O O . SER A 1 194 ? 28.351 12.861 -43.516 1.00 89.94 194 SER A O 1
ATOM 1610 N N . GLN A 1 195 ? 26.893 14.191 -44.571 1.00 93.19 195 GLN A N 1
ATOM 1611 C CA . GLN A 1 195 ? 27.432 13.936 -45.905 1.00 93.19 195 GLN A CA 1
ATOM 1612 C C . GLN A 1 195 ? 28.871 14.451 -46.051 1.00 93.19 195 GLN A C 1
ATOM 1614 O O . GLN A 1 195 ? 29.707 13.772 -46.655 1.00 93.19 195 GLN A O 1
ATOM 1619 N N . GLY A 1 196 ? 29.189 15.602 -45.451 1.00 92.44 196 GLY A N 1
ATOM 1620 C CA . GLY A 1 196 ? 30.557 16.113 -45.363 1.00 92.44 196 GLY A CA 1
ATOM 1621 C C . GLY A 1 196 ? 31.483 15.167 -44.593 1.00 92.44 196 GLY A C 1
ATOM 1622 O O . GLY A 1 196 ? 32.555 14.814 -45.082 1.00 92.44 196 GLY A O 1
ATOM 1623 N N . GLN A 1 197 ? 31.046 14.675 -43.431 1.00 91.94 197 GLN A N 1
ATOM 1624 C CA . GLN A 1 197 ? 31.804 13.698 -42.641 1.00 91.94 197 GLN A CA 1
ATOM 1625 C C . GLN A 1 197 ? 32.009 12.374 -43.387 1.00 91.94 197 GLN A C 1
ATOM 1627 O O . GLN A 1 197 ? 33.121 11.852 -43.401 1.00 91.94 197 GLN A O 1
ATOM 1632 N N . ILE A 1 198 ? 30.975 11.853 -44.055 1.00 92.00 198 ILE A N 1
ATOM 1633 C CA . ILE A 1 198 ? 31.076 10.642 -44.882 1.00 92.00 198 ILE A CA 1
ATOM 1634 C C . ILE A 1 198 ? 32.108 10.841 -45.992 1.00 92.00 198 ILE A C 1
ATOM 1636 O O . ILE A 1 198 ? 32.957 9.976 -46.195 1.00 92.00 198 ILE A O 1
ATOM 1640 N N . SER A 1 199 ? 32.066 11.985 -46.676 1.00 93.06 199 SER A N 1
ATOM 1641 C CA . SER A 1 199 ? 33.009 12.302 -47.754 1.00 93.06 199 SER A CA 1
ATOM 1642 C C . SER A 1 199 ? 34.448 12.371 -47.233 1.00 93.06 199 SER A C 1
ATOM 1644 O O . SER A 1 199 ? 35.351 11.798 -47.838 1.00 93.06 199 SER A O 1
ATOM 1646 N N . ASN A 1 200 ? 34.666 12.994 -46.070 1.00 94.25 200 ASN A N 1
ATOM 1647 C CA . ASN A 1 200 ? 35.981 13.045 -45.428 1.00 94.25 200 ASN A CA 1
ATOM 1648 C C . ASN A 1 200 ? 36.494 11.646 -45.056 1.00 94.25 200 ASN A C 1
ATOM 1650 O O . ASN A 1 200 ? 37.628 11.307 -45.391 1.00 94.25 200 ASN A O 1
ATOM 1654 N N . ILE A 1 201 ? 35.652 10.807 -44.442 1.00 92.94 201 ILE A N 1
ATOM 1655 C CA . ILE A 1 201 ? 36.012 9.426 -44.086 1.00 92.94 201 ILE A CA 1
ATOM 1656 C C . ILE A 1 201 ? 36.325 8.608 -45.344 1.00 92.94 201 ILE A C 1
ATOM 1658 O O . ILE A 1 201 ? 37.299 7.863 -45.362 1.00 92.94 201 ILE A O 1
ATOM 1662 N N . GLN A 1 202 ? 35.550 8.757 -46.421 1.00 92.94 202 GLN A N 1
ATOM 1663 C CA . GLN A 1 202 ? 35.819 8.074 -47.691 1.00 92.94 202 GLN A CA 1
ATOM 1664 C C . GLN A 1 202 ? 37.173 8.477 -48.285 1.00 92.94 202 GLN A C 1
ATOM 1666 O O . GLN A 1 202 ? 37.917 7.614 -48.752 1.00 92.94 202 GLN A O 1
ATOM 1671 N N . LEU A 1 203 ? 37.523 9.767 -48.232 1.00 93.88 203 LEU A N 1
ATOM 1672 C CA . LEU A 1 203 ? 38.836 10.244 -48.670 1.00 93.88 203 LEU A CA 1
ATOM 1673 C C . LEU A 1 203 ? 39.969 9.680 -47.805 1.00 93.88 203 LEU A C 1
ATOM 1675 O O . LEU A 1 203 ? 41.016 9.310 -48.335 1.00 93.88 203 LEU A O 1
ATOM 1679 N N . GLU A 1 204 ? 39.786 9.601 -46.488 1.00 93.88 204 GLU A N 1
ATOM 1680 C CA . GLU A 1 204 ? 40.769 8.995 -45.582 1.00 93.88 204 GLU A CA 1
ATOM 1681 C C . GLU A 1 204 ? 40.942 7.495 -45.831 1.00 93.88 204 GLU A C 1
ATOM 1683 O O . GLU A 1 204 ? 42.076 7.020 -45.911 1.00 93.88 204 GLU A O 1
ATOM 1688 N N . VAL A 1 205 ? 39.845 6.759 -46.025 1.00 91.44 205 VAL A N 1
ATOM 1689 C CA . VAL A 1 205 ? 39.876 5.331 -46.371 1.00 91.44 205 VAL A CA 1
ATOM 1690 C C . VAL A 1 205 ? 40.633 5.120 -47.678 1.00 91.44 205 VAL A C 1
ATOM 1692 O O . VAL A 1 205 ? 41.564 4.319 -47.703 1.00 91.44 205 VAL A O 1
ATOM 1695 N N . ALA A 1 206 ? 40.331 5.893 -48.724 1.00 92.88 206 ALA A N 1
ATOM 1696 C CA . ALA A 1 206 ? 41.036 5.795 -50.001 1.00 92.88 206 ALA A CA 1
ATOM 1697 C C . ALA A 1 206 ? 42.547 6.067 -49.857 1.00 92.88 206 ALA A C 1
ATOM 1699 O O . ALA A 1 206 ? 43.368 5.345 -50.424 1.00 92.88 206 ALA A O 1
ATOM 1700 N N . LYS A 1 207 ? 42.945 7.066 -49.054 1.00 93.75 207 LYS A N 1
ATOM 1701 C CA . LYS A 1 207 ? 44.366 7.341 -48.759 1.00 93.75 207 LYS A CA 1
ATOM 1702 C C . LYS A 1 207 ? 45.047 6.161 -48.061 1.00 93.75 207 LYS A C 1
ATOM 1704 O O . LYS A 1 207 ? 46.169 5.798 -48.417 1.00 93.75 207 LYS A O 1
ATOM 1709 N N . LEU A 1 208 ? 44.386 5.563 -47.069 1.00 91.00 208 LEU A N 1
ATOM 1710 C CA . LEU A 1 208 ? 44.913 4.408 -46.339 1.00 91.00 208 LEU A CA 1
ATOM 1711 C C . LEU A 1 208 ? 44.989 3.156 -47.219 1.00 91.00 208 LEU A C 1
ATOM 1713 O O . LEU A 1 208 ? 45.961 2.409 -47.120 1.00 91.00 208 LEU A O 1
ATOM 1717 N N . GLU A 1 209 ? 44.013 2.943 -48.100 1.00 89.62 209 GLU A N 1
ATOM 1718 C CA . GLU A 1 209 ? 44.016 1.851 -49.075 1.00 89.62 209 GLU A CA 1
ATOM 1719 C C . GLU A 1 209 ? 45.192 1.967 -50.045 1.00 89.62 209 GLU A C 1
ATOM 1721 O O . GLU A 1 209 ? 45.905 0.982 -50.239 1.00 89.62 209 GLU A O 1
ATOM 1726 N N . ILE A 1 210 ? 45.448 3.163 -50.587 1.00 92.00 210 ILE A N 1
ATOM 1727 C CA . ILE A 1 210 ? 46.601 3.419 -51.463 1.00 92.00 210 ILE A CA 1
ATOM 1728 C C . ILE A 1 210 ? 47.907 3.135 -50.714 1.00 92.00 210 ILE A C 1
ATOM 1730 O O . ILE A 1 210 ? 48.720 2.341 -51.183 1.00 92.00 210 ILE A O 1
ATOM 1734 N N . SER A 1 211 ? 48.080 3.688 -49.508 1.00 94.00 211 SER A N 1
ATOM 1735 C CA . SER A 1 211 ? 49.291 3.449 -48.708 1.00 94.00 211 SER A CA 1
ATOM 1736 C C . SER A 1 211 ? 49.490 1.966 -48.360 1.00 94.00 211 SER A C 1
ATOM 1738 O O . SER A 1 211 ? 50.617 1.468 -48.324 1.00 94.00 211 SER A O 1
ATOM 1740 N N . ASN A 1 212 ? 48.405 1.229 -48.109 1.00 89.38 212 ASN A N 1
ATOM 1741 C CA . ASN A 1 212 ? 48.466 -0.209 -47.863 1.00 89.38 212 ASN A CA 1
ATOM 1742 C C . ASN A 1 212 ? 48.871 -0.981 -49.130 1.00 89.38 212 ASN A C 1
ATOM 1744 O O . ASN A 1 212 ? 49.723 -1.865 -49.059 1.00 89.38 212 ASN A O 1
ATOM 1748 N N . GLN A 1 213 ? 48.307 -0.633 -50.290 1.00 89.69 213 GLN A N 1
ATOM 1749 C CA . GLN A 1 213 ? 48.672 -1.236 -51.574 1.00 89.69 213 GLN A CA 1
ATOM 1750 C C . GLN A 1 213 ? 50.142 -0.980 -51.927 1.00 89.69 213 GLN A C 1
ATOM 1752 O O . GLN A 1 213 ? 50.832 -1.914 -52.331 1.00 89.69 213 GLN A O 1
ATOM 1757 N N . GLU A 1 214 ? 50.648 0.235 -51.711 1.00 92.25 214 GLU A N 1
ATOM 1758 C CA . GLU A 1 214 ? 52.062 0.579 -51.912 1.00 92.25 214 GLU A CA 1
ATOM 1759 C C . GLU A 1 214 ? 52.983 -0.315 -51.071 1.00 92.25 214 GLU A C 1
ATOM 1761 O O . GLU A 1 214 ? 53.872 -0.972 -51.613 1.00 92.25 214 GLU A O 1
ATOM 1766 N N . LYS A 1 215 ? 52.714 -0.440 -49.764 1.00 90.88 215 LYS A N 1
ATOM 1767 C CA . LYS A 1 215 ? 53.497 -1.304 -48.860 1.00 90.88 215 LYS A CA 1
ATOM 1768 C C . LYS A 1 215 ? 53.438 -2.780 -49.248 1.00 90.88 215 LYS A C 1
ATOM 1770 O O . LYS A 1 215 ? 54.425 -3.503 -49.104 1.00 90.88 215 LYS A O 1
ATOM 1775 N N . LEU A 1 216 ? 52.287 -3.250 -49.726 1.00 88.69 216 LEU A N 1
ATOM 1776 C CA . LEU A 1 216 ? 52.137 -4.622 -50.210 1.00 88.69 216 LEU A CA 1
ATOM 1777 C C . LEU A 1 216 ? 52.957 -4.857 -51.482 1.00 88.69 216 LEU A C 1
ATOM 1779 O O . LEU A 1 216 ? 53.643 -5.873 -51.575 1.00 88.69 216 LEU A O 1
ATOM 1783 N N . LEU A 1 217 ? 52.952 -3.910 -52.422 1.00 89.62 217 LEU A N 1
ATOM 1784 C CA . LEU A 1 217 ? 53.770 -3.983 -53.633 1.00 89.62 217 LEU A CA 1
ATOM 1785 C C . LEU A 1 217 ? 55.267 -3.943 -53.311 1.00 89.62 217 LEU A C 1
ATOM 1787 O O . LEU A 1 217 ? 56.033 -4.712 -53.891 1.00 89.62 217 LEU A O 1
ATOM 1791 N N . GLU A 1 218 ? 55.695 -3.101 -52.369 1.00 92.44 218 GLU A N 1
ATOM 1792 C CA . GLU A 1 218 ? 57.078 -3.080 -51.879 1.00 92.44 218 GLU A CA 1
ATOM 1793 C C . GLU A 1 218 ? 57.491 -4.442 -51.304 1.00 92.44 218 GLU A C 1
ATOM 1795 O O . GLU A 1 218 ? 58.544 -4.977 -51.664 1.00 92.44 218 GLU A O 1
ATOM 1800 N N . LEU A 1 219 ? 56.639 -5.045 -50.467 1.00 89.19 219 LEU A N 1
ATOM 1801 C CA . LEU A 1 219 ? 56.868 -6.373 -49.900 1.00 89.19 219 LEU A CA 1
ATOM 1802 C C . LEU A 1 219 ? 56.968 -7.447 -50.994 1.00 89.19 219 LEU A C 1
ATOM 1804 O O . LEU A 1 219 ? 57.915 -8.236 -50.998 1.00 89.19 219 LEU A O 1
ATOM 1808 N N . GLU A 1 220 ? 56.028 -7.469 -51.940 1.00 88.44 220 GLU A N 1
ATOM 1809 C CA . GLU A 1 220 ? 56.035 -8.418 -53.056 1.00 88.44 220 GLU A CA 1
ATOM 1810 C C . GLU A 1 220 ? 57.295 -8.271 -53.917 1.00 88.44 220 GLU A C 1
ATOM 1812 O O . GLU A 1 220 ? 57.917 -9.270 -54.287 1.00 88.44 220 GLU A O 1
ATOM 1817 N N . GLN A 1 221 ? 57.723 -7.038 -54.201 1.00 87.88 221 GLN A N 1
ATOM 1818 C CA . GLN A 1 221 ? 58.947 -6.769 -54.954 1.00 87.88 221 GLN A CA 1
ATOM 1819 C C . GLN A 1 221 ? 60.202 -7.220 -54.203 1.00 87.88 221 GLN A C 1
ATOM 1821 O O . GLN A 1 221 ? 61.105 -7.782 -54.824 1.00 87.88 221 GLN A O 1
ATOM 1826 N N . LEU A 1 222 ? 60.283 -6.997 -52.888 1.00 88.56 222 LEU A N 1
ATOM 1827 C CA . LEU A 1 222 ? 61.400 -7.467 -52.063 1.00 88.56 222 LEU A CA 1
ATOM 1828 C C . LEU A 1 222 ? 61.477 -8.995 -52.041 1.00 88.56 222 LEU A C 1
ATOM 1830 O O . LEU A 1 222 ? 62.565 -9.559 -52.198 1.00 88.56 222 LEU A O 1
ATOM 1834 N N . ILE A 1 223 ? 60.331 -9.665 -51.909 1.00 86.06 223 ILE A N 1
ATOM 1835 C CA . ILE A 1 223 ? 60.244 -11.127 -51.951 1.00 86.06 223 ILE A CA 1
ATOM 1836 C C . ILE A 1 223 ? 60.706 -11.626 -53.326 1.00 86.06 223 ILE A C 1
ATOM 1838 O O . ILE A 1 223 ? 61.633 -12.431 -53.404 1.00 86.06 223 ILE A O 1
ATOM 1842 N N . LYS A 1 224 ? 60.170 -11.082 -54.424 1.00 84.12 224 LYS A N 1
ATOM 1843 C CA . LYS A 1 224 ? 60.564 -11.472 -55.789 1.00 84.12 224 LYS A CA 1
ATOM 1844 C C . LYS A 1 224 ? 62.053 -11.251 -56.058 1.00 84.12 224 LYS A C 1
ATOM 1846 O O . LYS A 1 224 ? 62.721 -12.156 -56.547 1.00 84.12 224 LYS A O 1
ATOM 1851 N N . LYS A 1 225 ? 62.611 -10.099 -55.668 1.00 85.06 225 LYS A N 1
ATOM 1852 C CA . LYS A 1 225 ? 64.054 -9.807 -55.788 1.00 85.06 225 LYS A CA 1
ATOM 1853 C C . LYS A 1 225 ? 64.918 -10.801 -55.004 1.00 85.06 225 LYS A C 1
ATOM 1855 O O . LYS A 1 225 ? 65.976 -11.196 -55.486 1.00 85.06 225 LYS A O 1
ATOM 1860 N N . SER A 1 226 ? 64.465 -11.230 -53.827 1.00 83.94 226 SER A N 1
ATOM 1861 C CA . SER A 1 226 ? 65.201 -12.167 -52.965 1.00 83.94 226 SER A CA 1
ATOM 1862 C C . SER A 1 226 ? 65.239 -13.598 -53.519 1.00 83.94 226 SER A C 1
ATOM 1864 O O . SER A 1 226 ? 66.198 -14.331 -53.272 1.00 83.94 226 SER A O 1
ATOM 1866 N N . PHE A 1 227 ? 64.218 -14.005 -54.281 1.00 79.06 227 PHE A N 1
ATOM 1867 C CA . PHE A 1 227 ? 64.121 -15.346 -54.873 1.00 79.06 227 PHE A CA 1
ATOM 1868 C C . PHE A 1 227 ? 64.498 -15.407 -56.365 1.00 79.06 227 PHE A C 1
ATOM 1870 O O . PHE A 1 227 ? 64.737 -16.503 -56.873 1.00 79.06 227 PHE A O 1
ATOM 1877 N N . ALA A 1 228 ? 64.678 -14.260 -57.034 1.00 73.81 228 ALA A N 1
ATOM 1878 C CA . ALA A 1 228 ? 64.980 -14.156 -58.466 1.00 73.81 228 ALA A CA 1
ATOM 1879 C C . ALA A 1 228 ? 66.202 -14.975 -58.931 1.00 73.81 228 ALA A C 1
ATOM 1881 O O . ALA A 1 228 ? 66.212 -15.490 -60.046 1.00 73.81 228 ALA A O 1
ATOM 1882 N N . TYR A 1 229 ? 67.217 -15.137 -58.077 1.00 71.94 229 TYR A N 1
ATOM 1883 C CA . TYR A 1 229 ? 68.462 -15.846 -58.409 1.00 71.94 229 TYR A CA 1
ATOM 1884 C C . TYR A 1 229 ? 68.372 -17.381 -58.300 1.00 71.94 229 TYR A C 1
ATOM 1886 O O . TYR A 1 229 ? 69.327 -18.068 -58.654 1.00 71.94 229 TYR A O 1
ATOM 1894 N N . LYS A 1 230 ? 67.260 -17.940 -57.796 1.00 72.31 230 LYS A N 1
ATOM 1895 C CA . LYS A 1 230 ? 67.118 -19.383 -57.500 1.00 72.31 230 LYS A CA 1
ATOM 1896 C C . LYS A 1 230 ? 66.445 -20.201 -58.616 1.00 72.31 230 LYS A C 1
ATOM 1898 O O . LYS A 1 230 ? 66.289 -21.410 -58.460 1.00 72.31 230 LYS A O 1
ATOM 1903 N N . GLY A 1 231 ? 66.091 -19.569 -59.738 1.00 72.56 231 GLY A N 1
ATOM 1904 C CA . GLY A 1 231 ? 65.515 -20.215 -60.926 1.00 72.56 231 GLY A CA 1
ATOM 1905 C C . GLY A 1 231 ? 64.009 -19.977 -61.119 1.00 72.56 231 GLY A C 1
ATOM 1906 O O . GLY A 1 231 ? 63.292 -19.591 -60.199 1.00 72.56 231 GLY A O 1
ATOM 1907 N N . GLU A 1 232 ? 63.523 -20.212 -62.341 1.00 73.00 232 GLU A N 1
ATOM 1908 C CA . GLU A 1 232 ? 62.166 -19.854 -62.803 1.00 73.00 232 GLU A CA 1
ATOM 1909 C C . GLU A 1 232 ? 61.037 -20.620 -62.082 1.00 73.00 232 GLU A C 1
ATOM 1911 O O . GLU A 1 232 ? 59.984 -20.054 -61.777 1.00 73.00 232 GLU A O 1
ATOM 1916 N N . HIS A 1 233 ? 61.285 -21.878 -61.701 1.00 75.50 233 HIS A N 1
ATOM 1917 C CA . HIS A 1 233 ? 60.353 -22.675 -60.894 1.00 75.50 233 HIS A CA 1
ATOM 1918 C C . HIS A 1 233 ? 60.105 -22.061 -59.507 1.00 75.50 233 HIS A C 1
ATOM 1920 O O . HIS A 1 233 ? 58.959 -21.959 -59.079 1.00 75.50 233 HIS A O 1
ATOM 1926 N N . PHE A 1 234 ? 61.153 -21.555 -58.846 1.00 75.94 234 PHE A N 1
ATOM 1927 C CA . PHE A 1 234 ? 61.025 -20.900 -57.540 1.00 75.94 234 PHE A CA 1
ATOM 1928 C C . PHE A 1 234 ? 60.238 -19.587 -57.619 1.00 75.94 234 PHE A C 1
ATOM 1930 O O . PHE A 1 234 ? 59.481 -19.284 -56.702 1.00 75.94 234 PHE A O 1
ATOM 1937 N N . ASN A 1 235 ? 60.367 -18.823 -58.708 1.00 79.81 235 ASN A N 1
ATOM 1938 C CA . ASN A 1 235 ? 59.555 -17.618 -58.914 1.00 79.81 235 ASN A CA 1
ATOM 1939 C C . ASN A 1 235 ? 58.066 -17.955 -59.066 1.00 79.81 235 ASN A C 1
ATOM 1941 O O . ASN A 1 235 ? 57.221 -17.257 -58.509 1.00 79.81 235 ASN A O 1
ATOM 1945 N N . THR A 1 236 ? 57.751 -19.053 -59.760 1.00 82.88 236 THR A N 1
ATOM 1946 C CA . THR A 1 236 ? 56.365 -19.511 -59.937 1.00 82.88 236 THR A CA 1
ATOM 1947 C C . THR A 1 236 ? 55.748 -19.938 -58.602 1.00 82.88 236 THR A C 1
ATOM 1949 O O . THR A 1 236 ? 54.631 -19.533 -58.282 1.00 82.88 236 THR A O 1
ATOM 1952 N N . ASP A 1 237 ? 56.488 -20.691 -57.783 1.00 84.62 237 ASP A N 1
ATOM 1953 C CA . ASP A 1 237 ? 56.029 -21.110 -56.454 1.00 84.62 237 ASP A CA 1
ATOM 1954 C C . ASP A 1 237 ? 55.843 -19.918 -55.504 1.00 84.62 237 ASP A C 1
ATOM 1956 O O . ASP A 1 237 ? 54.855 -19.852 -54.769 1.00 84.62 237 ASP A O 1
ATOM 1960 N N . VAL A 1 238 ? 56.750 -1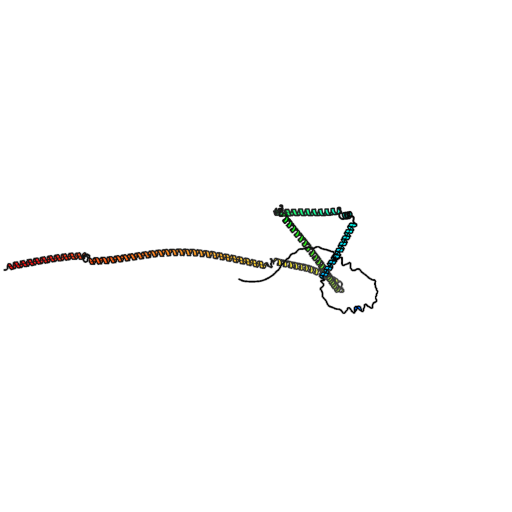8.936 -55.548 1.00 86.94 238 VAL A N 1
ATOM 1961 C CA . VAL A 1 238 ? 56.631 -17.684 -54.785 1.00 86.94 238 VAL A CA 1
ATOM 1962 C C . VAL A 1 238 ? 55.391 -16.896 -55.209 1.00 86.94 238 VAL A C 1
ATOM 1964 O O . VAL A 1 238 ? 54.646 -16.442 -54.345 1.00 86.94 238 VAL A O 1
ATOM 1967 N N . ASP A 1 239 ? 55.108 -16.779 -56.509 1.00 85.94 239 ASP A N 1
ATOM 1968 C CA . ASP A 1 239 ? 53.896 -16.114 -57.002 1.00 85.94 239 ASP A CA 1
ATOM 1969 C C . ASP A 1 239 ? 52.612 -16.825 -56.546 1.00 85.94 239 ASP A C 1
ATOM 1971 O O . ASP A 1 239 ? 51.626 -16.167 -56.203 1.00 85.94 239 ASP A O 1
ATOM 1975 N N . VAL A 1 240 ? 52.609 -18.161 -56.501 1.00 89.19 240 VAL A N 1
ATOM 1976 C CA . VAL A 1 240 ? 51.479 -18.931 -55.960 1.00 89.19 240 VAL A CA 1
ATOM 1977 C C . VAL A 1 240 ? 51.287 -18.632 -54.471 1.00 89.19 240 VAL A C 1
ATOM 1979 O O . VAL A 1 240 ? 50.155 -18.377 -54.059 1.00 89.19 240 VAL A O 1
ATOM 1982 N N . GLN A 1 241 ? 52.364 -18.593 -53.679 1.00 89.81 241 GLN A N 1
ATOM 1983 C CA . GLN A 1 241 ? 52.284 -18.283 -52.247 1.00 89.81 241 GLN A CA 1
ATOM 1984 C C . GLN A 1 241 ? 51.876 -16.829 -51.967 1.00 89.81 241 GLN A C 1
ATOM 1986 O O . GLN A 1 241 ? 51.089 -16.568 -51.062 1.00 89.81 241 GLN A O 1
ATOM 1991 N N . LEU A 1 242 ? 52.333 -15.862 -52.765 1.00 89.81 242 LEU A N 1
ATOM 1992 C CA . LEU A 1 242 ? 51.889 -14.470 -52.634 1.00 89.81 242 LEU A CA 1
ATOM 1993 C C . LEU A 1 242 ? 50.381 -14.340 -52.898 1.00 89.81 242 LEU A C 1
ATOM 1995 O O . LEU A 1 242 ? 49.676 -13.652 -52.159 1.00 89.81 242 LEU A O 1
ATOM 1999 N N . ARG A 1 243 ? 49.849 -15.072 -53.887 1.00 89.50 243 ARG A N 1
ATOM 2000 C CA . ARG A 1 243 ? 48.402 -15.109 -54.158 1.00 89.50 243 ARG A CA 1
ATOM 2001 C C . ARG A 1 243 ? 47.605 -15.783 -53.042 1.00 89.50 243 ARG A C 1
ATOM 2003 O O . ARG A 1 243 ? 46.501 -15.331 -52.749 1.00 89.50 243 ARG A O 1
ATOM 2010 N N . THR A 1 244 ? 48.111 -16.855 -52.429 1.00 92.75 244 THR A N 1
ATOM 2011 C CA . THR A 1 244 ? 47.426 -17.490 -51.287 1.00 92.75 244 THR A CA 1
ATOM 2012 C C . THR A 1 244 ? 47.444 -16.581 -50.061 1.00 92.75 244 THR A C 1
ATOM 2014 O O . THR A 1 244 ? 46.411 -16.433 -49.413 1.00 92.75 244 THR A O 1
ATOM 2017 N N . MET A 1 245 ? 48.562 -15.901 -49.786 1.00 90.56 245 MET A N 1
ATOM 2018 C CA . MET A 1 245 ? 48.659 -14.906 -48.715 1.00 90.56 245 MET A CA 1
ATOM 2019 C C . MET A 1 245 ? 47.716 -13.719 -48.936 1.00 90.56 245 MET A C 1
ATOM 2021 O O . MET A 1 245 ? 47.094 -13.266 -47.978 1.00 90.56 245 MET A O 1
ATOM 2025 N N . ALA A 1 246 ? 47.566 -13.243 -50.176 1.00 90.19 246 ALA A N 1
ATOM 2026 C CA . ALA A 1 246 ? 46.609 -12.190 -50.509 1.00 90.19 246 ALA A CA 1
ATOM 2027 C C . ALA A 1 246 ? 45.168 -12.619 -50.193 1.00 90.19 246 ALA A C 1
ATOM 2029 O O . ALA A 1 246 ? 44.483 -11.921 -49.454 1.00 90.19 246 ALA A O 1
ATOM 2030 N N . LYS A 1 247 ? 44.752 -13.812 -50.644 1.00 92.56 247 LYS A N 1
ATOM 2031 C CA . LYS A 1 247 ? 43.416 -14.356 -50.343 1.00 92.56 247 LYS A CA 1
ATOM 2032 C C . LYS A 1 247 ? 43.165 -14.494 -48.841 1.00 92.56 247 LYS A C 1
ATOM 2034 O O . LYS A 1 247 ? 42.134 -14.048 -48.356 1.00 92.56 247 LYS A O 1
ATOM 2039 N N . LEU A 1 248 ? 44.121 -15.056 -48.097 1.00 94.31 248 LEU A N 1
ATOM 2040 C CA . LEU A 1 248 ? 44.000 -15.196 -46.642 1.00 94.31 248 LEU A CA 1
ATOM 2041 C C . LEU A 1 248 ? 43.931 -13.840 -45.935 1.00 94.31 248 LEU A C 1
ATOM 2043 O O . LEU A 1 248 ? 43.210 -13.695 -44.953 1.00 94.31 248 LEU A O 1
ATOM 2047 N N . ARG A 1 249 ? 44.674 -12.834 -46.407 1.00 91.31 249 ARG A N 1
ATOM 2048 C CA . ARG A 1 249 ? 44.605 -11.478 -45.853 1.00 91.31 249 ARG A CA 1
ATOM 2049 C C . ARG A 1 249 ? 43.230 -10.862 -46.094 1.00 91.31 249 ARG A C 1
ATOM 2051 O O . ARG A 1 249 ? 42.708 -10.231 -45.177 1.00 91.31 249 ARG A O 1
ATOM 2058 N N . ASP A 1 250 ? 42.660 -11.040 -47.280 1.00 90.25 250 ASP A N 1
ATOM 2059 C CA . ASP A 1 250 ? 41.332 -10.521 -47.611 1.00 90.25 250 ASP A CA 1
ATOM 2060 C C . ASP A 1 250 ? 40.263 -11.204 -46.730 1.00 90.25 250 ASP A C 1
ATOM 2062 O O . ASP A 1 250 ? 39.502 -10.517 -46.055 1.00 90.25 250 ASP A O 1
ATOM 2066 N N . GLU A 1 251 ? 40.324 -12.533 -46.566 1.00 94.19 251 GLU A N 1
ATOM 2067 C CA . GLU A 1 251 ? 39.463 -13.286 -45.633 1.00 94.19 251 GLU A CA 1
ATOM 2068 C C . GLU A 1 251 ? 39.609 -12.818 -44.170 1.00 94.19 251 GLU A C 1
ATOM 2070 O O . GLU A 1 251 ? 38.621 -12.628 -43.458 1.00 94.19 251 GLU A O 1
ATOM 2075 N N . ILE A 1 252 ? 40.842 -12.594 -43.697 1.00 94.25 252 ILE A N 1
ATOM 2076 C CA . ILE A 1 252 ? 41.098 -12.056 -42.350 1.00 94.25 252 ILE A CA 1
ATOM 2077 C C . ILE A 1 252 ? 40.519 -10.644 -42.214 1.00 94.25 252 ILE A C 1
ATOM 2079 O O . ILE A 1 252 ? 40.022 -10.288 -41.143 1.00 94.25 252 ILE A O 1
ATOM 2083 N N . SER A 1 253 ? 40.596 -9.836 -43.270 1.00 91.06 253 SER A N 1
ATOM 2084 C CA . SER A 1 253 ? 40.096 -8.461 -43.281 1.00 91.06 253 SER A CA 1
ATOM 2085 C C . SER A 1 253 ? 38.568 -8.438 -43.221 1.00 91.06 253 SER A C 1
ATOM 2087 O O . SER A 1 253 ? 38.020 -7.704 -42.398 1.00 91.06 253 SER A O 1
ATOM 2089 N N . ASP A 1 254 ? 37.894 -9.322 -43.959 1.00 92.62 254 ASP A N 1
ATOM 2090 C CA . ASP A 1 254 ? 36.438 -9.504 -43.908 1.00 92.62 254 ASP A CA 1
ATOM 2091 C C . ASP A 1 254 ? 35.969 -9.925 -42.509 1.00 92.62 254 ASP A C 1
ATOM 2093 O O . ASP A 1 254 ? 35.055 -9.327 -41.931 1.00 92.62 254 ASP A O 1
ATOM 2097 N N . VAL A 1 255 ? 36.632 -10.916 -41.902 1.00 95.00 255 VAL A N 1
ATOM 2098 C CA . VAL A 1 255 ? 36.292 -11.370 -40.543 1.00 95.00 255 VAL A CA 1
ATOM 2099 C C . VAL A 1 255 ? 36.544 -10.269 -39.509 1.00 95.00 255 VAL A C 1
ATOM 2101 O O . VAL A 1 255 ? 35.728 -10.075 -38.604 1.00 95.00 255 VAL A O 1
ATOM 2104 N N . ARG A 1 256 ? 37.644 -9.513 -39.633 1.00 95.50 256 ARG A N 1
ATOM 2105 C CA . ARG A 1 256 ? 37.941 -8.372 -38.749 1.00 95.50 256 ARG A CA 1
ATOM 2106 C C . ARG A 1 256 ? 36.906 -7.265 -38.885 1.00 95.50 256 ARG A C 1
ATOM 2108 O O . ARG A 1 256 ? 36.476 -6.733 -37.864 1.00 95.50 256 ARG A O 1
ATOM 2115 N N . TYR A 1 257 ? 36.486 -6.951 -40.107 1.00 93.06 257 TYR A N 1
ATOM 2116 C CA . TYR A 1 257 ? 35.439 -5.969 -40.359 1.00 93.06 257 TYR A CA 1
ATOM 2117 C C . TYR A 1 257 ? 34.141 -6.357 -39.641 1.00 93.06 257 TYR A C 1
ATOM 2119 O O . TYR A 1 257 ? 33.594 -5.563 -38.871 1.00 93.06 257 TYR A O 1
ATOM 2127 N N . VAL A 1 258 ? 33.704 -7.613 -39.790 1.00 95.44 258 VAL A N 1
ATOM 2128 C CA . VAL A 1 258 ? 32.515 -8.130 -39.094 1.00 95.44 258 VAL A CA 1
ATOM 2129 C C . VAL A 1 258 ? 32.686 -8.070 -37.574 1.00 95.44 258 VAL A C 1
ATOM 2131 O O . VAL A 1 258 ? 31.768 -7.647 -36.872 1.00 95.44 258 VAL A O 1
ATOM 2134 N N . LEU A 1 259 ? 33.850 -8.455 -37.042 1.00 95.94 259 LEU A N 1
ATOM 2135 C CA . LEU A 1 259 ? 34.118 -8.404 -35.602 1.00 95.94 259 LEU A CA 1
ATOM 2136 C C . LEU A 1 259 ? 34.005 -6.976 -35.051 1.00 95.94 259 LEU A C 1
ATOM 2138 O O . LEU A 1 259 ? 33.309 -6.765 -34.058 1.00 95.94 259 LEU A O 1
ATOM 2142 N N . ILE A 1 260 ? 34.646 -6.005 -35.706 1.00 95.38 260 ILE A N 1
ATOM 2143 C CA . ILE A 1 260 ? 34.606 -4.589 -35.318 1.00 95.38 260 ILE A CA 1
ATOM 2144 C C . ILE A 1 260 ? 33.165 -4.070 -35.370 1.00 95.38 260 ILE A C 1
ATOM 2146 O O . ILE A 1 260 ? 32.684 -3.455 -34.417 1.00 95.38 260 ILE A O 1
ATOM 2150 N N . GLN A 1 261 ? 32.419 -4.398 -36.428 1.00 95.06 261 GLN A N 1
ATOM 2151 C CA . GLN A 1 261 ? 31.010 -4.024 -36.546 1.00 95.06 261 GLN A CA 1
ATOM 2152 C C . GLN A 1 261 ? 30.161 -4.594 -35.395 1.00 95.06 261 GLN A C 1
ATOM 2154 O O . GLN A 1 261 ? 29.309 -3.894 -34.834 1.00 95.06 261 GLN A O 1
ATOM 2159 N N . LYS A 1 262 ? 30.392 -5.856 -35.007 1.00 95.50 262 LYS A N 1
ATOM 2160 C CA . LYS A 1 262 ? 29.709 -6.483 -33.864 1.00 95.50 262 LYS A CA 1
ATOM 2161 C C . LYS A 1 262 ? 30.109 -5.850 -32.535 1.00 95.50 262 LYS A C 1
ATOM 2163 O O . LYS A 1 262 ? 29.235 -5.665 -31.694 1.00 95.50 262 LYS A O 1
ATOM 2168 N N . GLN A 1 263 ? 31.374 -5.475 -32.353 1.00 96.25 263 GLN A N 1
ATOM 2169 C CA . GLN A 1 263 ? 31.837 -4.762 -31.160 1.00 96.25 263 GLN A CA 1
ATOM 2170 C C . GLN A 1 263 ? 31.160 -3.394 -31.018 1.00 96.25 263 GLN A C 1
ATOM 2172 O O . GLN A 1 263 ? 30.617 -3.110 -29.953 1.00 96.25 263 GLN A O 1
ATOM 2177 N N . HIS A 1 264 ? 31.095 -2.594 -32.089 1.00 94.94 264 HIS A N 1
ATOM 2178 C CA . HIS A 1 264 ? 30.367 -1.319 -32.076 1.00 94.94 264 HIS A CA 1
ATOM 2179 C C . HIS A 1 264 ? 28.874 -1.506 -31.800 1.00 94.94 264 HIS A C 1
ATOM 2181 O O . HIS A 1 264 ? 28.297 -0.782 -30.991 1.00 94.94 264 HIS A O 1
ATOM 2187 N N . SER A 1 265 ? 28.250 -2.508 -32.426 1.00 95.31 265 SER A N 1
ATOM 2188 C CA . SER A 1 265 ? 26.836 -2.824 -32.185 1.00 95.31 265 SER A CA 1
ATOM 2189 C C . SER A 1 265 ? 26.588 -3.218 -30.727 1.00 95.31 265 SER A C 1
ATOM 2191 O O . SER A 1 265 ? 25.616 -2.772 -30.128 1.00 95.31 265 SER A O 1
ATOM 2193 N N . ASN A 1 266 ? 27.478 -4.020 -30.137 1.00 95.69 266 ASN A N 1
ATOM 2194 C CA . ASN A 1 266 ? 27.389 -4.422 -28.736 1.00 95.69 266 ASN A CA 1
ATOM 2195 C C . ASN A 1 266 ? 27.594 -3.234 -27.785 1.00 95.69 266 ASN A C 1
ATOM 2197 O O . ASN A 1 266 ? 26.849 -3.093 -26.824 1.00 95.69 266 ASN A O 1
ATOM 2201 N N . ALA A 1 267 ? 28.556 -2.352 -28.072 1.00 95.88 267 ALA A N 1
ATOM 2202 C CA . ALA A 1 267 ? 28.773 -1.137 -27.290 1.00 95.88 267 ALA A CA 1
ATOM 2203 C C . ALA A 1 267 ? 27.529 -0.235 -27.299 1.00 95.88 267 ALA A C 1
ATOM 2205 O O . ALA A 1 267 ? 27.073 0.180 -26.236 1.00 95.88 267 ALA A O 1
ATOM 2206 N N . LYS A 1 268 ? 26.924 -0.027 -28.476 1.00 95.31 268 LYS A N 1
ATOM 2207 C CA . LYS A 1 268 ? 25.677 0.735 -28.619 1.00 95.31 268 LYS A CA 1
ATOM 2208 C C . LYS A 1 268 ? 24.514 0.093 -27.861 1.00 95.31 268 LYS A C 1
ATOM 2210 O O . LYS A 1 268 ? 23.778 0.788 -27.173 1.00 95.31 268 LYS A O 1
ATOM 2215 N N . LEU A 1 269 ? 24.348 -1.228 -27.959 1.00 94.69 269 LEU A N 1
ATOM 2216 C CA . LEU A 1 269 ? 23.310 -1.943 -27.208 1.00 94.69 269 LEU A CA 1
ATOM 2217 C C . LEU A 1 269 ? 23.536 -1.851 -25.694 1.00 94.69 269 LEU A C 1
ATOM 2219 O O . LEU A 1 269 ? 22.574 -1.697 -24.951 1.00 94.69 269 LEU A O 1
ATOM 2223 N N . ALA A 1 270 ? 24.784 -1.920 -25.229 1.00 93.25 270 ALA A N 1
ATOM 2224 C CA . ALA A 1 270 ? 25.116 -1.779 -23.815 1.00 93.25 270 ALA A CA 1
ATOM 2225 C C . ALA A 1 270 ? 24.852 -0.357 -23.291 1.00 93.25 270 ALA A C 1
ATOM 2227 O O . ALA A 1 270 ? 24.409 -0.201 -22.157 1.00 93.25 270 ALA A O 1
ATOM 2228 N N . GLU A 1 271 ? 25.105 0.671 -24.101 1.00 92.44 271 GLU A N 1
ATOM 2229 C CA . GLU A 1 271 ? 24.767 2.063 -23.784 1.00 92.44 271 GLU A CA 1
ATOM 2230 C C . GLU A 1 271 ? 23.250 2.259 -23.700 1.00 92.44 271 GLU A C 1
ATOM 2232 O O . GLU A 1 271 ? 22.756 2.715 -22.674 1.00 92.44 271 GLU A O 1
ATOM 2237 N N . GLN A 1 272 ? 22.504 1.779 -24.700 1.00 90.94 272 GLN A N 1
ATOM 2238 C CA . GLN A 1 272 ? 21.038 1.791 -24.680 1.00 90.94 272 GLN A CA 1
ATOM 2239 C C . GLN A 1 272 ? 20.470 1.029 -23.477 1.00 90.94 272 GLN A C 1
ATOM 2241 O O . GLN A 1 272 ? 19.487 1.456 -22.882 1.00 90.94 272 GLN A O 1
ATOM 2246 N N . LEU A 1 273 ? 21.082 -0.092 -23.087 1.00 89.12 273 LEU A N 1
ATOM 2247 C CA . LEU A 1 273 ? 20.667 -0.846 -21.906 1.00 89.12 273 LEU A CA 1
ATOM 2248 C C . LEU A 1 273 ? 20.881 -0.020 -20.631 1.00 89.12 273 LEU A C 1
ATOM 2250 O O . LEU A 1 273 ? 19.973 0.050 -19.812 1.00 89.12 273 LEU A O 1
ATOM 2254 N N . LYS A 1 274 ? 22.024 0.662 -20.488 1.00 86.75 274 LYS A N 1
ATOM 2255 C CA . LYS A 1 274 ? 22.279 1.568 -19.354 1.00 86.75 274 LYS A CA 1
ATOM 2256 C C . LYS A 1 274 ? 21.305 2.743 -19.315 1.00 86.75 274 LYS A C 1
ATOM 2258 O O . LYS A 1 274 ? 20.849 3.112 -18.239 1.00 86.75 274 LYS A O 1
ATOM 2263 N N . GLU A 1 275 ? 20.979 3.327 -20.465 1.00 86.88 275 GLU A N 1
ATOM 2264 C CA . GLU A 1 275 ? 19.961 4.379 -20.560 1.00 86.88 275 GLU A CA 1
ATOM 2265 C C . GLU A 1 275 ? 18.588 3.861 -20.121 1.00 86.88 275 GLU A C 1
ATOM 2267 O O . GLU A 1 275 ? 17.907 4.525 -19.350 1.00 86.88 275 GLU A O 1
ATOM 2272 N N . MET A 1 276 ? 18.209 2.653 -20.548 1.00 84.00 276 MET A N 1
ATOM 2273 C CA . MET A 1 276 ? 16.945 2.018 -20.159 1.00 84.00 276 MET A CA 1
ATOM 2274 C C . MET A 1 276 ? 16.916 1.569 -18.691 1.00 84.00 276 MET A C 1
ATOM 2276 O O . MET A 1 276 ? 15.849 1.559 -18.082 1.00 84.00 276 MET A O 1
ATOM 2280 N N . GLU A 1 277 ? 18.057 1.187 -18.111 1.00 84.25 277 GLU A N 1
ATOM 2281 C CA . GLU A 1 277 ? 18.188 0.895 -16.677 1.00 84.25 277 GLU A CA 1
ATOM 2282 C C . GLU A 1 277 ? 18.009 2.150 -15.818 1.00 84.25 277 GLU A C 1
ATOM 2284 O O . GLU A 1 277 ? 17.577 2.035 -14.671 1.00 84.25 277 GLU A O 1
ATOM 2289 N N . ASN A 1 278 ? 18.311 3.330 -16.362 1.00 86.50 278 ASN A N 1
ATOM 2290 C 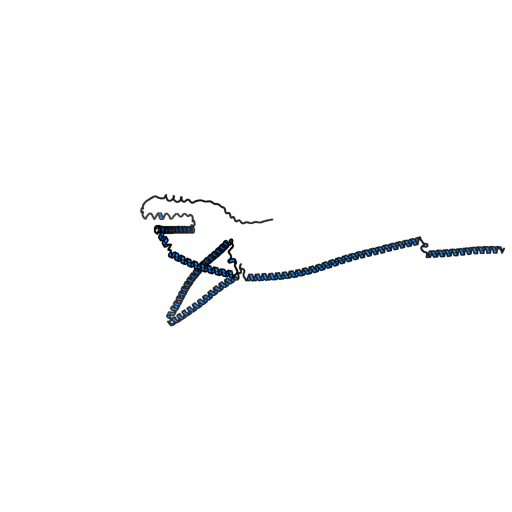CA . ASN A 1 278 ? 18.142 4.609 -15.693 1.00 86.50 278 ASN A CA 1
ATOM 2291 C C . ASN A 1 278 ? 16.727 5.149 -15.946 1.00 86.50 278 ASN A C 1
ATOM 2293 O O . ASN A 1 278 ? 16.458 5.806 -16.948 1.00 86.50 278 ASN A O 1
ATOM 2297 N N . LEU A 1 279 ? 15.818 4.952 -14.992 1.00 78.44 279 LEU A N 1
ATOM 2298 C CA . LEU A 1 279 ? 14.424 5.419 -15.073 1.00 78.44 279 LEU A CA 1
ATOM 2299 C C . LEU A 1 279 ? 14.267 6.950 -14.874 1.00 78.44 279 LEU A C 1
ATOM 2301 O O . LEU A 1 279 ? 13.146 7.450 -14.787 1.00 78.44 279 LEU A O 1
ATOM 2305 N N . GLY A 1 280 ? 15.377 7.699 -14.822 1.00 78.81 280 GLY A N 1
ATOM 2306 C CA . GLY A 1 280 ? 15.443 9.142 -14.552 1.00 78.81 280 GLY A CA 1
ATOM 2307 C C . GLY A 1 280 ? 16.040 9.458 -13.175 1.00 78.81 280 GLY A C 1
ATOM 2308 O O . GLY A 1 280 ? 16.012 8.626 -12.275 1.00 78.81 280 GLY A O 1
ATOM 2309 N N . ASN A 1 281 ? 16.619 10.654 -13.001 1.00 78.94 281 ASN A N 1
ATOM 2310 C CA . ASN A 1 281 ? 17.253 11.108 -11.746 1.00 78.94 281 ASN A CA 1
ATOM 2311 C C . ASN A 1 281 ? 18.294 10.132 -11.152 1.00 78.94 281 ASN A C 1
ATOM 2313 O O . ASN 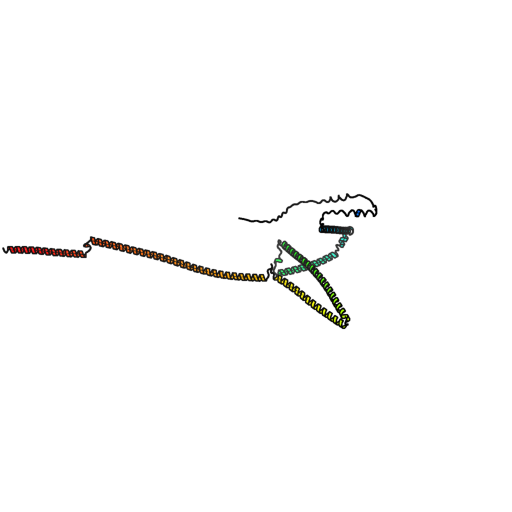A 1 281 ? 18.422 10.033 -9.935 1.00 78.94 281 ASN A O 1
ATOM 2317 N N . ASN A 1 282 ? 19.031 9.407 -12.004 1.00 78.31 282 ASN A N 1
ATOM 2318 C CA . ASN A 1 282 ? 19.966 8.340 -11.613 1.00 78.31 282 ASN A CA 1
ATOM 2319 C C . ASN A 1 282 ? 19.332 7.168 -10.835 1.00 78.31 282 ASN A C 1
ATOM 2321 O O . ASN A 1 282 ? 20.065 6.396 -10.224 1.00 78.31 282 ASN A O 1
ATOM 2325 N N . LEU A 1 283 ? 18.004 7.007 -10.872 1.00 83.31 283 LEU A N 1
ATOM 2326 C CA . LEU A 1 283 ? 17.322 5.862 -10.273 1.00 83.31 283 LEU A CA 1
ATOM 2327 C C . LEU A 1 283 ? 17.463 4.643 -11.185 1.00 83.31 283 LEU A C 1
ATOM 2329 O O . LEU A 1 283 ? 16.942 4.627 -12.305 1.00 83.31 283 LEU A O 1
ATOM 2333 N N . GLN A 1 284 ? 18.141 3.611 -10.692 1.00 88.94 284 GLN A N 1
ATOM 2334 C CA . GLN A 1 284 ? 18.287 2.361 -11.434 1.00 88.94 284 GLN A CA 1
ATOM 2335 C C . GLN A 1 284 ? 17.037 1.487 -11.289 1.00 88.94 284 GLN A C 1
ATOM 2337 O O . GLN A 1 284 ? 16.419 1.428 -10.226 1.00 88.94 284 GLN A O 1
ATOM 2342 N N . MET A 1 285 ? 16.711 0.702 -12.318 1.00 88.44 285 MET A N 1
ATOM 2343 C CA . MET A 1 285 ? 15.602 -0.266 -12.289 1.00 88.44 285 MET A CA 1
ATOM 2344 C C . MET A 1 285 ? 15.658 -1.203 -11.068 1.00 88.44 285 MET A C 1
ATOM 2346 O O . MET A 1 285 ? 14.640 -1.487 -10.445 1.00 88.44 285 MET A O 1
ATOM 2350 N N . ARG A 1 286 ? 16.861 -1.625 -10.659 1.00 88.19 286 ARG A N 1
ATOM 2351 C CA . ARG A 1 286 ? 17.063 -2.463 -9.461 1.00 88.19 286 ARG A CA 1
ATOM 2352 C C . ARG A 1 286 ? 16.670 -1.759 -8.163 1.00 88.19 286 ARG A C 1
ATOM 2354 O O . ARG A 1 286 ? 16.141 -2.390 -7.252 1.00 88.19 286 ARG A O 1
ATOM 2361 N N . GLU A 1 287 ? 16.944 -0.462 -8.065 1.00 90.00 287 GLU A N 1
ATOM 2362 C CA . GLU A 1 287 ? 16.570 0.348 -6.903 1.00 90.00 287 GLU A CA 1
ATOM 2363 C C . GLU A 1 287 ? 15.056 0.541 -6.863 1.00 90.00 287 GLU A C 1
ATOM 2365 O O . GLU A 1 287 ? 14.452 0.401 -5.801 1.00 90.00 287 GLU A O 1
ATOM 2370 N N . TYR A 1 288 ? 14.431 0.761 -8.024 1.00 91.44 288 TYR A N 1
ATOM 2371 C CA . TYR A 1 288 ? 12.976 0.796 -8.151 1.00 91.44 288 TYR A CA 1
ATOM 2372 C C . TYR A 1 288 ? 12.328 -0.523 -7.706 1.00 91.44 288 TYR A C 1
ATOM 2374 O O . TYR A 1 288 ? 11.408 -0.506 -6.892 1.00 91.44 288 TYR A O 1
ATOM 2382 N N . GLU A 1 289 ? 12.833 -1.669 -8.169 1.00 92.19 289 GLU A N 1
ATOM 2383 C CA . GLU A 1 289 ? 12.347 -2.988 -7.745 1.00 92.19 289 GLU A CA 1
ATOM 2384 C C . GLU A 1 289 ? 12.522 -3.205 -6.234 1.00 92.19 289 GLU A C 1
ATOM 2386 O O . GLU A 1 289 ? 11.620 -3.713 -5.565 1.00 92.19 289 GLU A O 1
ATOM 2391 N N . SER A 1 290 ? 13.661 -2.789 -5.671 1.00 95.12 290 SER A N 1
ATOM 2392 C CA . SER A 1 290 ? 13.904 -2.844 -4.226 1.00 95.12 290 SER A CA 1
ATOM 2393 C C . SER A 1 290 ? 12.895 -1.994 -3.453 1.00 95.12 290 SER A C 1
ATOM 2395 O O . SER A 1 290 ? 12.291 -2.478 -2.495 1.00 95.12 290 SER A O 1
ATOM 2397 N N . LEU A 1 291 ? 12.672 -0.751 -3.886 1.00 94.25 291 LEU A N 1
ATOM 2398 C CA . LEU A 1 291 ? 11.716 0.160 -3.264 1.00 94.25 291 LEU A CA 1
ATOM 2399 C C . LEU A 1 291 ? 10.284 -0.375 -3.382 1.00 94.25 291 LEU A C 1
ATOM 2401 O O . LEU A 1 291 ? 9.523 -0.341 -2.420 1.00 94.25 291 LEU A O 1
ATOM 2405 N N . GLN A 1 292 ? 9.918 -0.933 -4.536 1.00 96.25 292 GLN A N 1
ATOM 2406 C CA . GLN A 1 292 ? 8.613 -1.551 -4.745 1.00 96.25 292 GLN A CA 1
ATOM 2407 C C . GLN A 1 292 ? 8.398 -2.746 -3.805 1.00 96.25 292 GLN A C 1
ATOM 2409 O O . GLN A 1 292 ? 7.316 -2.894 -3.232 1.00 96.25 292 GLN A O 1
ATOM 2414 N N . ASN A 1 293 ? 9.424 -3.577 -3.604 1.00 97.44 293 ASN A N 1
ATOM 2415 C CA . ASN A 1 293 ? 9.377 -4.676 -2.642 1.00 97.44 293 ASN A CA 1
ATOM 2416 C C . ASN A 1 293 ? 9.238 -4.170 -1.197 1.00 97.44 293 ASN A C 1
ATOM 2418 O O . ASN A 1 293 ? 8.488 -4.757 -0.415 1.00 97.44 293 ASN A O 1
ATOM 2422 N N . GLU A 1 294 ? 9.917 -3.076 -0.842 1.00 97.94 294 GLU A N 1
ATOM 2423 C CA . GLU A 1 294 ? 9.800 -2.446 0.476 1.00 97.94 294 GLU A CA 1
ATOM 2424 C C . GLU A 1 294 ? 8.390 -1.894 0.717 1.00 97.94 294 GLU A C 1
ATOM 2426 O O . GLU A 1 294 ? 7.787 -2.192 1.749 1.00 97.94 294 GLU A O 1
ATOM 2431 N N . VAL A 1 295 ? 7.818 -1.179 -0.257 1.00 98.00 295 VAL A N 1
ATOM 2432 C CA . VAL A 1 295 ? 6.434 -0.682 -0.195 1.00 98.00 295 VAL A CA 1
ATOM 2433 C C . VAL A 1 295 ? 5.455 -1.840 0.011 1.00 98.00 295 VAL A C 1
ATOM 2435 O O . VAL A 1 295 ? 4.651 -1.803 0.940 1.00 98.00 295 VAL A O 1
ATOM 2438 N N . GLN A 1 296 ? 5.580 -2.926 -0.760 1.00 98.12 296 GLN A N 1
ATOM 2439 C CA . GLN A 1 296 ? 4.732 -4.111 -0.582 1.00 98.12 296 GLN A CA 1
ATOM 2440 C C . GLN A 1 296 ? 4.899 -4.771 0.797 1.00 98.12 296 GLN A C 1
ATOM 2442 O O . GLN A 1 296 ? 3.937 -5.306 1.356 1.00 98.12 296 GLN A O 1
ATOM 2447 N N . ALA A 1 297 ? 6.110 -4.778 1.357 1.00 98.06 297 ALA A N 1
ATOM 2448 C CA . ALA A 1 297 ? 6.357 -5.306 2.695 1.00 98.06 297 ALA A CA 1
ATOM 2449 C C . ALA A 1 297 ? 5.721 -4.422 3.781 1.00 98.06 297 ALA A C 1
ATOM 2451 O O . ALA A 1 297 ? 5.142 -4.942 4.741 1.00 98.06 297 ALA A O 1
ATOM 2452 N N . LEU A 1 298 ? 5.793 -3.097 3.622 1.00 98.38 298 LEU A N 1
ATOM 2453 C CA . LEU A 1 298 ? 5.143 -2.136 4.511 1.00 98.38 298 LEU A CA 1
ATOM 2454 C C . LEU A 1 298 ? 3.618 -2.254 4.446 1.00 98.38 298 LEU A C 1
ATOM 2456 O O . LEU A 1 298 ? 2.987 -2.305 5.502 1.00 98.38 298 LEU A O 1
ATOM 2460 N N . ASP A 1 299 ? 3.038 -2.403 3.255 1.00 98.31 299 ASP A N 1
ATOM 2461 C CA . ASP A 1 299 ? 1.597 -2.615 3.078 1.00 98.31 299 ASP A CA 1
ATOM 2462 C C . ASP A 1 299 ? 1.117 -3.867 3.820 1.00 98.31 299 ASP A C 1
ATOM 2464 O O . ASP A 1 299 ? 0.188 -3.797 4.627 1.00 98.31 299 ASP A O 1
ATOM 2468 N N . LYS A 1 300 ? 1.815 -5.001 3.663 1.00 98.12 300 LYS A N 1
ATOM 2469 C CA . LYS A 1 300 ? 1.510 -6.230 4.422 1.00 98.12 300 LYS A CA 1
ATOM 2470 C C . LYS A 1 300 ? 1.586 -6.002 5.930 1.00 98.12 300 LYS A C 1
ATOM 2472 O O . LYS A 1 300 ? 0.729 -6.468 6.681 1.00 98.12 300 LYS A O 1
ATOM 2477 N N . LYS A 1 301 ? 2.586 -5.251 6.397 1.00 98.56 301 LYS A N 1
ATOM 2478 C CA . LYS A 1 301 ? 2.733 -4.924 7.820 1.00 98.56 301 LYS A CA 1
ATOM 2479 C C . LYS A 1 301 ? 1.576 -4.057 8.317 1.00 98.56 301 LYS A C 1
ATOM 2481 O O . LYS A 1 301 ? 1.101 -4.279 9.431 1.00 98.56 301 LYS A O 1
ATOM 2486 N N . ILE A 1 302 ? 1.109 -3.100 7.514 1.00 98.44 302 ILE A N 1
ATOM 2487 C CA . ILE A 1 302 ? -0.066 -2.272 7.815 1.00 98.44 302 ILE A CA 1
ATOM 2488 C C . ILE A 1 302 ? -1.321 -3.143 7.896 1.00 98.44 302 ILE A C 1
ATOM 2490 O O . ILE A 1 302 ? -2.071 -3.033 8.868 1.00 98.44 302 ILE A O 1
ATOM 2494 N N . GLU A 1 303 ? -1.533 -4.047 6.939 1.00 98.31 303 GLU A N 1
ATOM 2495 C CA . GLU A 1 303 ? -2.660 -4.985 6.954 1.00 98.31 303 GLU A CA 1
ATOM 2496 C C . GLU A 1 303 ? -2.661 -5.848 8.219 1.00 98.31 303 GLU A C 1
ATOM 2498 O O . GLU A 1 303 ? -3.670 -5.909 8.926 1.00 98.31 303 GLU A O 1
ATOM 2503 N N . GLU A 1 304 ? -1.522 -6.445 8.577 1.00 98.25 304 GLU A N 1
ATOM 2504 C CA . GLU A 1 304 ? -1.388 -7.221 9.810 1.00 98.25 304 GLU A CA 1
ATOM 2505 C C . GLU A 1 304 ? -1.750 -6.398 11.051 1.00 98.25 304 GLU A C 1
ATOM 2507 O O . GLU A 1 304 ? -2.549 -6.853 11.877 1.00 98.25 304 GLU A O 1
ATOM 2512 N N . ARG A 1 305 ? -1.209 -5.176 11.178 1.00 98.25 305 ARG A N 1
ATOM 2513 C CA . ARG A 1 305 ? -1.502 -4.292 12.318 1.00 98.25 305 ARG A CA 1
ATOM 2514 C C . ARG A 1 305 ? -2.970 -3.889 12.355 1.00 98.25 305 ARG A C 1
ATOM 2516 O O . ARG A 1 305 ? -3.561 -3.884 13.433 1.00 98.25 305 ARG A O 1
ATOM 2523 N N . ASN A 1 306 ? -3.588 -3.636 11.207 1.00 98.38 306 ASN A N 1
ATOM 2524 C CA . ASN A 1 306 ? -5.022 -3.384 11.122 1.00 98.38 306 ASN A CA 1
ATOM 2525 C C . ASN A 1 306 ? -5.830 -4.599 11.594 1.00 98.38 306 ASN A C 1
ATOM 2527 O O . ASN A 1 306 ? -6.773 -4.440 12.374 1.00 98.38 306 ASN A O 1
ATOM 2531 N N . THR A 1 307 ? -5.441 -5.821 11.217 1.00 98.19 307 THR A N 1
ATOM 2532 C CA . THR A 1 307 ? -6.122 -7.027 11.716 1.00 98.19 307 THR A CA 1
ATOM 2533 C C . THR A 1 307 ? -5.953 -7.214 13.229 1.00 98.19 307 THR A C 1
ATOM 2535 O O . THR A 1 307 ? -6.910 -7.595 13.909 1.00 98.19 307 THR A O 1
ATOM 2538 N N . ASP A 1 308 ? -4.770 -6.917 13.779 1.00 98.19 308 ASP A N 1
ATOM 2539 C CA . ASP A 1 308 ? -4.501 -6.955 15.221 1.00 98.19 308 ASP A CA 1
ATOM 2540 C C . ASP A 1 308 ? -5.347 -5.910 15.968 1.00 98.19 308 ASP A C 1
ATOM 2542 O O . ASP A 1 308 ? -5.954 -6.220 16.997 1.00 98.19 308 ASP A O 1
ATOM 2546 N N . LEU A 1 309 ? -5.447 -4.690 15.429 1.00 98.50 309 LEU A N 1
ATOM 2547 C CA . LEU A 1 309 ? -6.268 -3.609 15.980 1.00 98.50 309 LEU A CA 1
ATOM 2548 C C . LEU A 1 309 ? -7.750 -3.980 16.006 1.00 98.50 309 LEU A C 1
ATOM 2550 O O . LEU A 1 309 ? -8.410 -3.795 17.030 1.00 98.50 309 LEU A O 1
ATOM 2554 N N . VAL A 1 310 ? -8.273 -4.561 14.924 1.00 98.50 310 VAL A N 1
ATOM 2555 C CA . VAL A 1 310 ? -9.658 -5.053 14.881 1.00 98.50 310 VAL A CA 1
ATOM 2556 C C . VAL A 1 310 ? -9.872 -6.142 15.934 1.00 98.50 310 VAL A C 1
ATOM 2558 O O . VAL A 1 310 ? -10.834 -6.065 16.702 1.00 98.50 310 VAL A O 1
ATOM 2561 N N . ARG A 1 311 ? -8.956 -7.115 16.046 1.00 98.31 311 ARG A N 1
ATOM 2562 C CA . ARG A 1 311 ? -9.016 -8.163 17.083 1.00 98.31 311 ARG A CA 1
ATOM 2563 C C . ARG A 1 311 ? -8.996 -7.577 18.499 1.00 98.31 311 ARG A C 1
ATOM 2565 O O . ARG A 1 311 ? -9.756 -8.028 19.358 1.00 98.31 311 ARG A O 1
ATOM 2572 N N . SER A 1 312 ? -8.169 -6.563 18.745 1.00 98.25 312 SER A N 1
ATOM 2573 C CA . SER A 1 312 ? -8.101 -5.855 20.028 1.00 98.25 312 SER A CA 1
ATOM 2574 C C . SER A 1 312 ? -9.401 -5.106 20.337 1.00 98.25 312 SER A C 1
ATOM 2576 O O . SER A 1 312 ? -9.955 -5.249 21.427 1.00 98.25 312 SER A O 1
ATOM 2578 N N . ARG A 1 313 ? -9.962 -4.387 19.356 1.00 98.50 313 ARG A N 1
ATOM 2579 C CA . ARG A 1 313 ? -11.237 -3.669 19.494 1.00 98.50 313 ARG A CA 1
ATOM 2580 C C . ARG A 1 313 ? -12.394 -4.609 19.825 1.00 98.50 313 ARG A C 1
ATOM 2582 O O . ARG A 1 313 ? -13.191 -4.302 20.707 1.00 98.50 313 ARG A O 1
ATOM 2589 N N . VAL A 1 314 ? -12.477 -5.760 19.156 1.00 98.31 314 VAL A N 1
ATOM 2590 C CA . VAL A 1 314 ? -13.501 -6.779 19.442 1.00 98.31 314 VAL A CA 1
ATOM 2591 C C . VAL A 1 314 ? -13.374 -7.293 20.877 1.00 98.31 314 VAL A C 1
ATOM 2593 O O . VAL A 1 314 ? -14.379 -7.383 21.581 1.00 98.31 314 VAL A O 1
ATOM 2596 N N . ARG A 1 315 ? -12.147 -7.567 21.340 1.00 98.31 315 ARG A N 1
ATOM 2597 C CA . ARG A 1 315 ? -11.888 -7.991 22.724 1.00 98.31 315 ARG A CA 1
ATOM 2598 C C . ARG A 1 315 ? -12.289 -6.917 23.735 1.00 98.31 315 ARG A C 1
ATOM 2600 O O . ARG A 1 315 ? -13.024 -7.213 24.666 1.00 98.31 315 ARG A O 1
ATOM 2607 N N . CYS A 1 316 ? -11.880 -5.671 23.504 1.00 98.19 316 CYS A N 1
ATOM 2608 C CA . CYS A 1 316 ? -12.231 -4.541 24.361 1.00 98.19 316 CYS A CA 1
ATOM 2609 C C . CYS A 1 316 ? -13.754 -4.349 24.454 1.00 98.19 316 CYS A C 1
ATOM 2611 O O . CYS A 1 316 ? -14.289 -4.176 25.546 1.00 98.19 316 CYS A O 1
ATOM 2613 N N . ASN A 1 317 ? -14.472 -4.459 23.333 1.00 98.31 317 ASN A N 1
ATOM 2614 C CA . ASN A 1 317 ? -15.934 -4.406 23.332 1.00 98.31 317 ASN A CA 1
ATOM 2615 C C . ASN A 1 317 ? -16.552 -5.549 24.150 1.00 98.31 317 ASN A C 1
ATOM 2617 O O . ASN A 1 317 ? -17.470 -5.310 24.934 1.00 98.31 317 ASN A O 1
ATOM 2621 N N . ALA A 1 318 ? -16.046 -6.778 24.011 1.00 98.25 318 ALA A N 1
ATOM 2622 C CA . ALA A 1 318 ? -16.507 -7.911 24.812 1.00 98.25 318 ALA A CA 1
ATOM 2623 C C . ALA A 1 318 ? -16.282 -7.672 26.317 1.00 98.25 318 ALA A C 1
ATOM 2625 O O . ALA A 1 318 ? -17.202 -7.865 27.114 1.00 98.25 318 ALA A O 1
ATOM 2626 N N . ASP A 1 319 ? -15.108 -7.166 26.701 1.00 98.31 319 ASP A N 1
ATOM 2627 C CA . ASP A 1 319 ? -14.783 -6.830 28.091 1.00 98.31 319 ASP A CA 1
ATOM 2628 C C . ASP A 1 319 ? -15.680 -5.707 28.634 1.00 98.31 319 ASP A C 1
ATOM 2630 O O . ASP A 1 319 ? -16.147 -5.781 29.773 1.00 98.31 319 ASP A O 1
ATOM 2634 N N . LEU A 1 320 ? -15.998 -4.695 27.817 1.00 98.38 320 LEU A N 1
ATOM 2635 C CA . LEU A 1 320 ? -16.954 -3.641 28.169 1.00 98.38 320 LEU A CA 1
ATOM 2636 C C . LEU A 1 320 ? -18.358 -4.203 28.421 1.00 98.38 320 LEU A C 1
ATOM 2638 O O . LEU A 1 320 ? -19.003 -3.809 29.396 1.00 98.38 320 LEU A O 1
ATOM 2642 N N . HIS A 1 321 ? -18.825 -5.146 27.597 1.00 98.31 321 HIS A N 1
ATOM 2643 C CA . HIS A 1 321 ? -20.105 -5.823 27.822 1.00 98.31 321 HIS A CA 1
ATOM 2644 C C . HIS A 1 321 ? -20.101 -6.625 29.128 1.00 98.31 321 HIS A C 1
ATOM 2646 O O . HIS A 1 321 ? -21.032 -6.502 29.930 1.00 98.31 321 HIS A O 1
ATOM 2652 N N . ILE A 1 322 ? -19.036 -7.390 29.394 1.00 98.44 322 ILE A N 1
ATOM 2653 C CA . ILE A 1 322 ? -18.873 -8.141 30.648 1.00 98.44 322 ILE A CA 1
ATOM 2654 C C . ILE A 1 322 ? -18.878 -7.185 31.847 1.00 98.44 322 ILE A C 1
ATOM 2656 O O . ILE A 1 322 ? -19.601 -7.413 32.821 1.00 98.44 322 ILE A O 1
ATOM 2660 N N . LEU A 1 323 ? -18.129 -6.082 31.774 1.00 98.25 323 LEU A N 1
ATOM 2661 C CA . LEU A 1 323 ? -18.094 -5.062 32.818 1.00 98.25 323 LEU A CA 1
ATOM 2662 C C . LEU A 1 323 ? -19.477 -4.434 33.043 1.00 98.25 323 LEU A C 1
ATOM 2664 O O . LEU A 1 323 ? -19.865 -4.204 34.191 1.00 98.25 323 LEU A O 1
ATOM 2668 N N . GLY A 1 324 ? -20.240 -4.201 31.973 1.00 98.38 324 GLY A N 1
ATOM 2669 C CA . GLY A 1 324 ? -21.632 -3.757 32.036 1.00 98.38 324 GLY A CA 1
ATOM 2670 C C . GLY A 1 324 ? -22.514 -4.728 32.824 1.00 98.38 324 GLY A C 1
ATOM 2671 O O . GLY A 1 324 ? -23.164 -4.326 33.792 1.00 98.38 324 GLY A O 1
ATOM 2672 N N . HIS A 1 325 ? -22.470 -6.023 32.493 1.00 98.38 325 HIS A N 1
ATOM 2673 C CA . HIS A 1 325 ? -23.205 -7.058 33.230 1.00 98.38 325 HIS A CA 1
ATOM 2674 C C . HIS A 1 325 ? -22.793 -7.141 34.707 1.00 98.38 325 HIS A C 1
ATOM 2676 O O . HIS A 1 325 ? -23.645 -7.306 35.585 1.00 98.38 325 HIS A O 1
ATOM 2682 N N . LEU A 1 326 ? -21.499 -7.001 35.010 1.00 98.25 326 LEU A N 1
ATOM 2683 C CA . LEU A 1 326 ? -21.000 -6.998 36.386 1.00 98.25 326 LEU A CA 1
ATOM 2684 C C . LEU A 1 326 ? -21.489 -5.778 37.176 1.00 98.25 326 LEU A C 1
ATOM 2686 O O . LEU A 1 326 ? -21.880 -5.933 38.336 1.00 98.25 326 LEU A O 1
ATOM 2690 N N . LYS A 1 327 ? -21.525 -4.589 36.562 1.00 98.44 327 LYS A N 1
ATOM 2691 C CA . LYS A 1 327 ? -22.086 -3.377 37.182 1.00 98.44 327 LYS A CA 1
ATOM 2692 C C . LYS A 1 327 ? -23.577 -3.530 37.477 1.00 98.44 327 LYS A C 1
ATOM 2694 O O . LYS A 1 327 ? -24.003 -3.192 38.581 1.00 98.44 327 LYS A O 1
ATOM 2699 N N . GLU A 1 328 ? -24.347 -4.104 36.556 1.00 98.19 328 GLU A N 1
ATOM 2700 C CA . GLU A 1 328 ? -25.776 -4.360 36.770 1.00 98.19 328 GLU A CA 1
ATOM 2701 C C . GLU A 1 328 ? -26.000 -5.364 37.911 1.00 98.19 328 GLU A C 1
ATOM 2703 O O . GLU A 1 328 ? -26.771 -5.124 38.844 1.00 98.19 328 GLU A O 1
ATOM 2708 N N . LYS A 1 329 ? -25.231 -6.461 37.925 1.00 98.38 329 LYS A N 1
ATOM 2709 C CA . LYS A 1 329 ? -25.256 -7.435 39.025 1.00 98.38 329 LYS A CA 1
ATOM 2710 C C . LYS A 1 329 ? -24.897 -6.782 40.362 1.00 98.38 329 LYS A C 1
ATOM 2712 O O . LYS A 1 329 ? -25.542 -7.058 41.375 1.00 98.38 329 LYS A O 1
ATOM 2717 N N . GLN A 1 330 ? -23.901 -5.897 40.380 1.00 98.25 330 GLN A N 1
ATOM 2718 C CA . GLN A 1 330 ? -23.522 -5.139 41.570 1.00 98.25 330 GLN A CA 1
ATOM 2719 C C . GLN A 1 330 ? -24.661 -4.222 42.043 1.00 98.25 330 GLN A C 1
ATOM 2721 O O . GLN A 1 330 ? -24.949 -4.189 43.242 1.00 98.25 330 GLN A O 1
ATOM 2726 N N . ALA A 1 331 ? -25.325 -3.503 41.134 1.00 98.31 331 ALA A N 1
ATOM 2727 C CA . ALA A 1 331 ? -26.464 -2.643 41.451 1.00 98.31 331 ALA A CA 1
ATOM 2728 C C . ALA A 1 331 ? -27.634 -3.448 42.042 1.00 98.31 331 ALA A C 1
ATOM 2730 O O . ALA A 1 331 ? -28.169 -3.084 43.095 1.00 98.31 331 ALA A O 1
ATOM 2731 N N . MET A 1 332 ? -27.955 -4.601 41.448 1.00 98.25 332 MET A N 1
ATOM 2732 C CA . MET A 1 332 ? -28.978 -5.515 41.957 1.00 98.25 332 MET A CA 1
ATOM 2733 C C . MET A 1 332 ? -28.650 -6.021 43.370 1.00 98.25 332 MET A C 1
ATOM 2735 O O . MET A 1 332 ? -29.507 -5.988 44.256 1.00 98.25 332 MET A O 1
ATOM 2739 N N . ILE A 1 333 ? -27.404 -6.440 43.620 1.00 98.44 333 ILE A N 1
ATOM 2740 C CA . ILE A 1 333 ? -26.965 -6.884 44.953 1.00 98.44 333 ILE A CA 1
ATOM 2741 C C . ILE A 1 333 ? -27.056 -5.737 45.968 1.00 98.44 333 ILE A C 1
ATOM 2743 O O . ILE A 1 333 ? -27.573 -5.935 47.067 1.00 98.44 333 ILE A O 1
ATOM 2747 N N . ARG A 1 334 ? -26.617 -4.523 45.609 1.00 98.38 334 ARG A N 1
ATOM 2748 C CA . ARG A 1 334 ? -26.735 -3.338 46.479 1.00 98.38 334 ARG A CA 1
ATOM 2749 C C . ARG A 1 334 ? -28.193 -3.040 46.836 1.00 98.38 334 ARG A C 1
ATOM 2751 O O . ARG A 1 334 ? -28.484 -2.772 48.002 1.00 98.38 334 ARG A O 1
ATOM 2758 N N . SER A 1 335 ? -29.105 -3.135 45.867 1.00 98.38 335 SER A N 1
ATOM 2759 C CA . SER A 1 335 ? -30.546 -2.975 46.097 1.00 98.38 335 SER A CA 1
ATOM 2760 C C . SER A 1 335 ? -31.084 -4.027 47.075 1.00 98.38 335 SER A C 1
ATOM 2762 O O . SER A 1 335 ? -31.716 -3.679 48.074 1.00 98.38 335 SER A O 1
ATOM 2764 N N . LYS A 1 336 ? -30.731 -5.308 46.883 1.00 98.31 336 LYS A N 1
ATOM 2765 C CA . LYS A 1 336 ? -31.100 -6.395 47.809 1.00 98.31 336 LYS A CA 1
ATOM 2766 C C . LYS A 1 336 ? -30.587 -6.152 49.229 1.00 98.31 336 LYS A C 1
ATOM 2768 O O . LYS A 1 336 ? -31.354 -6.294 50.178 1.00 98.31 336 LYS A O 1
ATOM 2773 N N . ILE A 1 337 ? -29.331 -5.729 49.383 1.00 98.38 337 ILE A N 1
ATOM 2774 C CA . ILE A 1 337 ? -28.753 -5.390 50.694 1.00 98.38 337 ILE A CA 1
ATOM 2775 C C . ILE A 1 337 ? -29.534 -4.245 51.350 1.00 98.38 337 ILE A C 1
ATOM 2777 O O . ILE A 1 337 ? -29.814 -4.301 52.547 1.00 98.38 337 ILE A O 1
ATOM 2781 N N . LYS A 1 338 ? -29.912 -3.211 50.588 1.00 98.44 338 LYS A N 1
ATOM 2782 C CA . LYS A 1 338 ? -30.711 -2.088 51.103 1.00 98.44 338 LYS A CA 1
ATOM 2783 C C . LYS A 1 338 ? -32.070 -2.563 51.626 1.00 98.44 338 LYS A C 1
ATOM 2785 O O . LYS A 1 338 ? -32.448 -2.199 52.739 1.00 98.44 338 LYS A O 1
ATOM 2790 N N . ILE A 1 339 ? -32.761 -3.415 50.867 1.00 98.19 339 ILE A N 1
ATOM 2791 C CA . ILE A 1 339 ? -34.046 -4.005 51.273 1.00 98.19 339 ILE A CA 1
ATOM 2792 C C . ILE A 1 339 ? -33.871 -4.841 52.546 1.00 98.19 339 ILE A C 1
ATOM 2794 O O . ILE A 1 339 ? -34.589 -4.631 53.522 1.00 98.19 339 ILE A O 1
ATOM 2798 N N . GLN A 1 340 ? -32.875 -5.728 52.591 1.00 98.12 340 GLN A N 1
ATOM 2799 C CA . GLN A 1 340 ? -32.605 -6.558 53.769 1.00 98.12 340 GLN A CA 1
ATOM 2800 C C . GLN A 1 340 ? -32.286 -5.721 55.014 1.00 98.12 340 GLN A C 1
ATOM 2802 O O . GLN A 1 340 ? -32.805 -6.007 56.091 1.00 98.12 340 GLN A O 1
ATOM 2807 N N . LYS A 1 341 ? -31.500 -4.645 54.874 1.00 98.38 341 LYS A N 1
ATOM 2808 C CA . LYS A 1 341 ? -31.234 -3.698 55.967 1.00 98.38 341 LYS A CA 1
ATOM 2809 C C . LYS A 1 341 ? -32.512 -3.029 56.474 1.00 98.38 341 LYS A C 1
ATOM 2811 O O . LYS A 1 341 ? -32.680 -2.908 57.684 1.00 98.38 341 LYS A O 1
ATOM 2816 N N . SER A 1 342 ? -33.416 -2.629 55.577 1.00 98.19 342 SER A N 1
ATOM 2817 C CA . SER A 1 342 ? -34.703 -2.043 55.976 1.00 98.19 342 SER A CA 1
ATOM 2818 C C . SER A 1 342 ? -35.581 -3.047 56.732 1.00 98.19 342 SER A C 1
ATOM 2820 O O . SER A 1 342 ? -36.078 -2.726 57.807 1.00 98.19 342 SER A O 1
ATOM 2822 N N . CYS A 1 343 ? -35.667 -4.292 56.252 1.00 98.19 343 CYS A N 1
ATOM 2823 C CA . CYS A 1 343 ? -36.397 -5.368 56.921 1.00 98.19 343 CYS A CA 1
ATOM 2824 C C . CYS A 1 343 ? -35.824 -5.657 58.318 1.00 98.19 343 CYS A C 1
ATOM 2826 O O . CYS A 1 343 ? -36.571 -5.756 59.292 1.00 98.19 343 CYS A O 1
ATOM 2828 N N . LEU A 1 344 ? -34.493 -5.708 58.440 1.00 98.31 344 LEU A N 1
ATOM 2829 C CA . LEU A 1 344 ? -33.819 -5.873 59.726 1.00 98.31 344 LEU A CA 1
ATOM 2830 C C . LEU A 1 344 ? -34.141 -4.723 60.690 1.00 98.31 344 LEU A C 1
ATOM 2832 O O . LEU A 1 344 ? -34.408 -4.973 61.864 1.00 98.31 344 LEU A O 1
ATOM 2836 N N . ALA A 1 345 ? -34.146 -3.476 60.211 1.00 98.38 345 ALA A N 1
ATOM 2837 C CA . ALA A 1 345 ? -34.501 -2.319 61.028 1.00 98.38 345 ALA A CA 1
ATOM 2838 C C . ALA A 1 345 ? -35.947 -2.411 61.546 1.00 98.38 345 ALA A C 1
ATOM 2840 O O . ALA A 1 345 ? -36.182 -2.203 62.738 1.00 98.38 345 ALA A O 1
ATOM 2841 N N . THR A 1 346 ? -36.898 -2.806 60.693 1.00 98.19 346 THR A N 1
ATOM 2842 C CA . THR A 1 346 ? -38.296 -3.038 61.090 1.00 98.19 346 THR A CA 1
ATOM 2843 C C . THR A 1 346 ? -38.413 -4.153 62.132 1.00 98.19 346 THR A C 1
ATOM 2845 O O . THR A 1 346 ? -39.081 -3.976 63.149 1.00 98.19 346 THR A O 1
ATOM 2848 N N . LEU A 1 347 ? -37.720 -5.281 61.941 1.00 97.94 347 LEU A N 1
ATOM 2849 C CA . LEU A 1 347 ? -37.709 -6.387 62.908 1.00 97.94 347 LEU A CA 1
ATOM 2850 C C . LEU A 1 347 ? -37.102 -5.974 64.255 1.00 97.94 347 LEU A C 1
ATOM 2852 O O . LEU A 1 347 ? -37.611 -6.350 65.313 1.00 97.94 347 LEU A O 1
ATOM 2856 N N . LEU A 1 348 ? -36.034 -5.170 64.246 1.00 98.19 348 LEU A N 1
ATOM 2857 C CA . LEU A 1 348 ? -35.452 -4.621 65.470 1.00 98.19 348 LEU A CA 1
ATOM 2858 C C . LEU A 1 348 ? -36.438 -3.699 66.192 1.00 98.19 348 LEU A C 1
ATOM 2860 O O . LEU A 1 348 ? -36.600 -3.833 67.405 1.00 98.19 348 LEU A O 1
ATOM 2864 N N . GLN A 1 349 ? -37.138 -2.819 65.471 1.00 97.94 349 GLN A N 1
ATOM 2865 C CA . GLN A 1 349 ? -38.187 -1.974 66.050 1.00 97.94 349 GLN A CA 1
ATOM 2866 C C . GLN A 1 349 ? -39.310 -2.809 66.676 1.00 97.94 349 GLN A C 1
ATOM 2868 O O . GLN A 1 349 ? -39.677 -2.564 67.825 1.00 97.94 349 GLN A O 1
ATOM 2873 N N . GLN A 1 350 ? -39.799 -3.839 65.978 1.00 97.81 350 GLN A N 1
ATOM 2874 C CA . GLN A 1 350 ? -40.810 -4.760 66.509 1.00 97.81 350 GLN A CA 1
ATOM 2875 C C . GLN A 1 350 ? -40.322 -5.468 67.779 1.00 97.81 350 GLN A C 1
ATOM 2877 O O . GLN A 1 350 ? -41.042 -5.533 68.776 1.00 97.81 350 GLN A O 1
ATOM 2882 N N . LYS A 1 351 ? -39.067 -5.933 67.795 1.00 98.00 351 LYS A N 1
ATOM 2883 C CA . LYS A 1 351 ? -38.440 -6.530 68.981 1.00 98.00 351 LYS A CA 1
ATOM 2884 C C . LYS A 1 351 ? -38.372 -5.548 70.153 1.00 98.00 351 LYS A C 1
ATOM 2886 O O . LYS A 1 351 ? -38.644 -5.943 71.287 1.00 98.00 351 LYS A O 1
ATOM 2891 N N . PHE A 1 352 ? -37.994 -4.290 69.916 1.00 98.00 352 PHE A N 1
ATOM 2892 C CA . PHE A 1 352 ? -37.963 -3.265 70.963 1.00 98.00 352 PHE A CA 1
ATOM 2893 C C . PHE A 1 352 ? -39.364 -2.953 71.495 1.00 98.00 352 PHE A C 1
ATOM 2895 O O . PHE A 1 352 ? -39.543 -2.904 72.712 1.00 98.00 352 PHE A O 1
ATOM 2902 N N . ALA A 1 353 ? -40.358 -2.823 70.614 1.00 97.69 353 ALA A N 1
ATOM 2903 C CA . ALA A 1 353 ? -41.751 -2.610 70.996 1.00 97.69 353 ALA A CA 1
ATOM 2904 C C . ALA A 1 353 ? -42.287 -3.769 71.853 1.00 97.69 353 ALA A C 1
ATOM 2906 O O . ALA A 1 353 ? -42.831 -3.537 72.931 1.00 97.69 353 ALA A O 1
ATOM 2907 N N . ALA A 1 354 ? -42.043 -5.017 71.440 1.00 97.06 354 ALA A N 1
ATOM 2908 C CA . ALA A 1 354 ? -42.424 -6.201 72.208 1.00 97.06 354 ALA A CA 1
ATOM 2909 C C . ALA A 1 354 ? -41.735 -6.246 73.583 1.00 97.06 354 ALA A C 1
ATOM 2911 O O . ALA A 1 354 ? -42.377 -6.519 74.597 1.00 97.06 354 ALA A O 1
ATOM 2912 N N . ARG A 1 355 ? -40.434 -5.923 73.650 1.00 98.00 355 ARG A N 1
ATOM 2913 C CA . ARG A 1 355 ? -39.700 -5.827 74.925 1.00 98.00 355 ARG A CA 1
ATOM 2914 C C . ARG A 1 355 ? -40.286 -4.763 75.850 1.00 98.00 355 ARG A C 1
ATOM 2916 O O . ARG A 1 355 ? -40.426 -5.034 77.041 1.00 98.00 355 ARG A O 1
ATOM 2923 N N . LYS A 1 356 ? -40.637 -3.591 75.314 1.00 97.69 356 LYS A N 1
ATOM 2924 C CA . LYS A 1 356 ? -41.278 -2.513 76.075 1.00 97.69 356 LYS A CA 1
ATOM 2925 C C . LYS A 1 356 ? -42.635 -2.959 76.618 1.00 97.69 356 LYS A C 1
ATOM 2927 O O . LYS A 1 356 ? -42.863 -2.858 77.815 1.00 97.69 356 LYS A O 1
ATOM 2932 N N . TRP A 1 357 ? -43.469 -3.573 75.781 1.00 97.44 357 TRP A N 1
ATOM 2933 C CA . TRP A 1 357 ? -44.777 -4.082 76.197 1.00 97.44 357 TRP A CA 1
ATOM 2934 C C . TRP A 1 357 ? -44.682 -5.131 77.318 1.00 97.44 357 TRP A C 1
ATOM 2936 O O . TRP A 1 357 ? -45.438 -5.087 78.290 1.00 97.44 357 TRP A O 1
ATOM 2946 N N . ILE A 1 358 ? -43.703 -6.042 77.235 1.00 97.75 358 ILE A N 1
ATOM 2947 C CA . ILE A 1 358 ? -43.419 -7.014 78.302 1.00 97.75 358 ILE A CA 1
ATOM 2948 C C . ILE A 1 358 ? -42.975 -6.308 79.589 1.00 97.75 358 ILE A C 1
ATOM 2950 O O . ILE A 1 358 ? -43.389 -6.710 80.679 1.00 97.75 358 ILE A O 1
ATOM 2954 N N . PHE A 1 359 ? -42.111 -5.295 79.489 1.00 97.94 359 PHE A N 1
ATOM 2955 C CA . PHE A 1 359 ? -41.652 -4.521 80.641 1.00 97.94 359 PHE A CA 1
ATOM 2956 C C . PHE A 1 359 ? -42.817 -3.795 81.327 1.00 97.94 359 PHE A C 1
ATOM 2958 O O . PHE A 1 359 ? -43.021 -3.994 82.526 1.00 97.94 359 PHE A O 1
ATOM 2965 N N . ASP A 1 360 ? -43.628 -3.063 80.562 1.00 97.44 360 ASP A N 1
ATOM 2966 C CA . ASP A 1 360 ? -44.790 -2.319 81.057 1.00 97.44 360 ASP A CA 1
ATOM 2967 C C . ASP A 1 360 ? -45.799 -3.269 81.727 1.00 97.44 360 ASP A C 1
ATOM 2969 O O . ASP A 1 360 ? -46.234 -3.039 82.857 1.00 97.44 360 ASP A O 1
ATOM 2973 N N . SER A 1 361 ? -46.084 -4.415 81.098 1.00 96.50 361 SER A N 1
ATOM 2974 C CA . SER A 1 361 ? -46.958 -5.453 81.665 1.00 96.50 361 SER A CA 1
ATOM 2975 C C . SER A 1 361 ? -46.398 -6.038 82.970 1.00 96.50 361 SER A C 1
ATOM 2977 O O . SER A 1 361 ? -47.133 -6.256 83.937 1.00 96.50 361 SER A O 1
ATOM 2979 N N . LYS A 1 362 ? -45.080 -6.278 83.052 1.00 97.44 362 LYS A N 1
ATOM 2980 C CA . LYS A 1 362 ? -44.426 -6.733 84.294 1.00 97.44 362 LYS A CA 1
ATOM 2981 C C . LYS A 1 362 ? -44.494 -5.669 85.388 1.00 97.44 362 LYS A C 1
ATOM 2983 O O . LYS A 1 362 ? -44.694 -6.030 86.552 1.00 97.44 362 LYS A O 1
ATOM 2988 N N . GLN A 1 363 ? -44.342 -4.394 85.040 1.00 97.25 363 GLN A N 1
ATOM 2989 C CA . GLN A 1 363 ? -44.453 -3.280 85.977 1.00 97.25 363 GLN A CA 1
ATOM 2990 C C . GLN A 1 363 ? -45.880 -3.163 86.521 1.00 97.25 363 GLN A C 1
ATOM 2992 O O . GLN A 1 363 ? -46.055 -3.157 87.740 1.00 97.25 363 GLN A O 1
ATOM 2997 N N . GLN A 1 364 ? -46.892 -3.184 85.647 1.00 97.19 364 GLN A N 1
ATOM 2998 C CA . GLN A 1 364 ? -48.308 -3.193 86.033 1.00 97.19 364 GLN A CA 1
ATOM 2999 C C . GLN A 1 364 ? -48.638 -4.379 86.941 1.00 97.19 364 GLN A C 1
ATOM 3001 O O . GLN A 1 364 ? -49.196 -4.195 88.019 1.00 97.19 364 GLN A O 1
ATOM 3006 N N . ARG A 1 365 ? -48.205 -5.593 86.576 1.00 97.38 365 ARG A N 1
ATOM 3007 C CA . ARG A 1 365 ? -48.370 -6.787 87.420 1.00 97.38 365 ARG A CA 1
ATOM 3008 C C . ARG A 1 365 ? -47.734 -6.611 88.799 1.00 97.38 365 ARG A C 1
ATOM 3010 O O . ARG A 1 365 ? -48.293 -7.051 89.798 1.00 97.38 365 ARG A O 1
ATOM 3017 N N . THR A 1 366 ? -46.555 -5.997 88.867 1.00 97.31 366 THR A N 1
ATOM 3018 C CA . THR A 1 366 ? -45.856 -5.754 90.138 1.00 97.31 366 THR A CA 1
ATOM 3019 C C . THR A 1 366 ? -46.593 -4.719 90.986 1.00 97.31 366 THR A C 1
ATOM 3021 O O . THR A 1 366 ? -46.706 -4.910 92.194 1.00 97.31 366 THR A O 1
ATOM 3024 N N . ARG A 1 367 ? -47.136 -3.666 90.364 1.00 97.19 367 ARG A N 1
ATOM 3025 C CA . ARG A 1 367 ? -47.970 -2.656 91.024 1.00 97.19 367 ARG A CA 1
ATOM 3026 C C . ARG A 1 367 ? -49.258 -3.267 91.578 1.00 97.19 367 ARG A C 1
ATOM 3028 O O . ARG A 1 367 ? -49.474 -3.171 92.778 1.00 97.19 367 ARG A O 1
ATOM 3035 N N . MET A 1 368 ? -50.010 -4.003 90.758 1.00 96.38 368 MET A N 1
ATOM 3036 C CA . MET A 1 368 ? -51.216 -4.715 91.198 1.00 96.38 368 MET A CA 1
ATOM 3037 C C . MET A 1 368 ? -50.921 -5.673 92.356 1.00 96.38 368 MET A C 1
ATOM 3039 O O . MET A 1 368 ? -51.656 -5.714 93.328 1.00 96.38 368 MET A O 1
ATOM 3043 N N . ARG A 1 369 ? -49.804 -6.414 92.317 1.00 96.19 369 ARG A N 1
ATOM 3044 C CA . ARG A 1 369 ? -49.407 -7.282 93.442 1.00 96.19 369 ARG A CA 1
ATOM 3045 C C . ARG A 1 369 ? -49.102 -6.509 94.725 1.00 96.19 369 ARG A C 1
ATOM 3047 O O . ARG A 1 369 ? -49.336 -7.049 95.800 1.00 96.19 369 ARG A O 1
ATOM 3054 N N . LYS A 1 370 ? -48.535 -5.303 94.631 1.00 96.06 370 LYS A N 1
ATOM 3055 C CA . LYS A 1 370 ? -48.327 -4.435 95.799 1.00 96.06 370 LYS A CA 1
ATOM 3056 C C . LYS A 1 370 ? -49.666 -3.940 96.340 1.00 96.06 370 LYS A C 1
ATOM 3058 O O . LYS A 1 370 ? -49.888 -4.066 97.533 1.00 96.06 370 LYS A O 1
ATOM 3063 N N . GLU A 1 371 ? -50.553 -3.468 95.467 1.00 95.00 371 GLU A N 1
ATOM 3064 C CA . GLU A 1 371 ? -51.900 -3.003 95.831 1.00 95.00 371 GLU A CA 1
ATOM 3065 C C . GLU A 1 371 ? -52.733 -4.124 96.469 1.00 95.00 371 GLU A C 1
ATOM 3067 O O . GLU A 1 371 ? -53.308 -3.915 97.527 1.00 95.00 371 GLU A O 1
ATOM 3072 N N . ILE A 1 372 ? -52.711 -5.343 95.913 1.00 92.00 372 ILE A N 1
ATOM 3073 C CA . ILE A 1 372 ? -53.367 -6.520 96.510 1.00 92.00 372 ILE A CA 1
ATOM 3074 C C . ILE A 1 372 ? -52.819 -6.801 97.913 1.00 92.00 372 ILE A C 1
ATOM 3076 O O . ILE A 1 372 ? -53.592 -7.062 98.824 1.00 92.00 372 ILE A O 1
ATOM 3080 N N . LYS A 1 373 ? -51.495 -6.748 98.113 1.00 91.75 373 LYS A N 1
ATOM 3081 C CA . LYS A 1 373 ? -50.895 -6.961 99.442 1.00 91.75 373 LYS A CA 1
ATOM 3082 C C . LYS A 1 373 ? -51.280 -5.868 100.436 1.00 91.75 373 LYS A C 1
ATOM 3084 O O . LYS A 1 373 ? -51.525 -6.182 101.592 1.00 91.75 373 LYS A O 1
ATOM 3089 N N . GLU A 1 374 ? -51.316 -4.617 99.990 1.00 94.12 374 GLU A N 1
ATOM 3090 C CA . GLU A 1 374 ? -51.702 -3.474 100.816 1.00 94.12 374 GLU A CA 1
ATOM 3091 C C . GLU A 1 374 ? -53.179 -3.558 101.220 1.00 94.12 374 GLU A C 1
ATOM 3093 O O . GLU A 1 374 ? -53.501 -3.444 102.396 1.00 94.12 374 GLU A O 1
ATOM 3098 N N . LEU A 1 375 ? -54.072 -3.856 100.271 1.00 91.81 375 LEU A N 1
ATOM 3099 C CA . LEU A 1 375 ? -55.493 -4.082 100.546 1.00 91.81 375 LEU A CA 1
ATOM 3100 C C . LEU A 1 375 ? -55.703 -5.285 101.470 1.00 91.81 375 LEU A C 1
ATOM 3102 O O . LEU A 1 375 ? -56.454 -5.188 102.433 1.00 91.81 375 LEU A O 1
ATOM 3106 N N . SER A 1 376 ? -54.988 -6.388 101.232 1.00 89.88 376 SER A N 1
ATOM 3107 C CA . SER A 1 376 ? -54.998 -7.565 102.107 1.00 89.88 376 SER A CA 1
ATOM 3108 C C . SER A 1 376 ? -54.582 -7.212 103.539 1.00 89.88 376 SER A C 1
ATOM 3110 O O . SER A 1 376 ? -55.204 -7.658 104.504 1.00 89.88 376 SER A O 1
ATOM 3112 N N . TYR A 1 377 ? -53.565 -6.355 103.690 1.00 89.81 377 TYR A N 1
ATOM 3113 C CA . TYR A 1 377 ? -53.124 -5.851 104.989 1.00 89.81 377 TYR A CA 1
ATOM 3114 C C . TYR A 1 377 ? -54.180 -4.954 105.654 1.00 89.81 377 TYR A C 1
ATOM 3116 O O . TYR A 1 377 ? -54.504 -5.168 106.821 1.00 89.81 377 TYR A O 1
ATOM 3124 N N . GLN A 1 378 ? -54.757 -4.000 104.916 1.00 91.50 378 GLN A N 1
ATOM 3125 C CA . GLN A 1 378 ? -55.767 -3.063 105.426 1.00 91.50 378 GLN A CA 1
ATOM 3126 C C . GLN A 1 378 ? -57.087 -3.752 105.808 1.00 91.50 378 GLN A C 1
ATOM 3128 O O . GLN A 1 378 ? -57.691 -3.408 106.821 1.00 91.50 378 GLN A O 1
ATOM 3133 N N . CYS A 1 379 ? -57.535 -4.737 105.028 1.00 86.81 379 CYS A N 1
ATOM 3134 C CA . CYS A 1 379 ? -58.772 -5.477 105.281 1.00 86.81 379 CYS A CA 1
ATOM 3135 C C . CYS A 1 379 ? -58.627 -6.554 106.373 1.00 86.81 379 CYS A C 1
ATOM 3137 O O . CYS A 1 379 ? -59.633 -7.005 106.927 1.00 86.81 379 CYS A O 1
ATOM 3139 N N . GLY A 1 380 ? -57.403 -6.974 106.709 1.00 86.81 380 GLY A N 1
ATOM 3140 C CA . GLY A 1 380 ? -57.132 -7.890 107.817 1.00 86.81 380 GLY A CA 1
ATOM 3141 C C . GLY A 1 380 ? -57.862 -9.234 107.685 1.00 86.81 380 GLY A C 1
ATOM 3142 O O . GLY A 1 380 ? -57.625 -9.996 106.749 1.00 86.81 380 GLY A O 1
ATOM 3143 N N . LEU A 1 381 ? -58.742 -9.551 108.643 1.00 84.50 381 LEU A N 1
ATOM 3144 C CA . LEU A 1 381 ? -59.515 -10.802 108.638 1.00 84.50 381 LEU A CA 1
ATOM 3145 C C . LEU A 1 381 ? -60.531 -10.864 107.483 1.00 84.50 381 LEU A C 1
ATOM 3147 O O . LEU A 1 381 ? -60.814 -11.952 106.986 1.00 84.50 381 LEU A O 1
ATOM 3151 N N . LEU A 1 382 ? -61.038 -9.712 107.028 1.00 84.56 382 LEU A N 1
ATOM 3152 C CA . LEU A 1 382 ? -62.086 -9.628 106.006 1.00 84.56 382 LEU A CA 1
ATOM 3153 C C . LEU A 1 382 ? -61.606 -10.120 104.628 1.00 84.56 382 LEU A C 1
ATOM 3155 O O . LEU A 1 382 ? -62.389 -10.683 103.870 1.00 84.56 382 LEU A O 1
ATOM 3159 N N . ASP A 1 383 ? -60.311 -9.977 104.326 1.00 86.06 383 ASP A N 1
ATOM 3160 C CA . ASP A 1 383 ? -59.692 -10.493 103.091 1.00 86.06 383 ASP A CA 1
ATOM 3161 C C . ASP A 1 383 ? -59.493 -12.024 103.112 1.00 86.06 383 ASP A C 1
ATOM 3163 O O . ASP A 1 383 ? -59.130 -12.650 102.118 1.00 86.06 383 ASP A O 1
ATOM 3167 N N . LYS A 1 384 ? -59.746 -12.669 104.258 1.00 88.25 384 LYS A N 1
ATOM 3168 C CA . LYS A 1 384 ? -59.604 -14.116 104.445 1.00 88.25 384 LYS A CA 1
ATOM 3169 C C . LYS A 1 384 ? -60.961 -14.727 104.794 1.00 88.25 384 LYS A C 1
ATOM 3171 O O . LYS A 1 384 ? -61.174 -15.113 105.945 1.00 88.25 384 LYS A O 1
ATOM 3176 N N . PRO A 1 385 ? -61.867 -14.895 103.812 1.00 87.38 385 PRO A N 1
ATOM 3177 C CA . PRO A 1 385 ? -63.239 -15.340 104.063 1.00 87.38 385 PRO A CA 1
ATOM 3178 C C . PRO A 1 385 ? -63.312 -16.707 104.755 1.00 87.38 385 PRO A C 1
ATOM 3180 O O . PRO A 1 385 ? -64.190 -16.931 105.582 1.00 87.38 385 PRO A O 1
ATOM 3183 N N . ALA A 1 386 ? -62.358 -17.604 104.483 1.00 89.00 386 ALA A N 1
ATOM 3184 C CA . ALA A 1 386 ? -62.258 -18.882 105.187 1.00 89.00 386 ALA A CA 1
ATOM 3185 C C . ALA A 1 386 ? -62.000 -18.701 106.695 1.00 89.00 386 ALA A C 1
ATOM 3187 O O . ALA A 1 386 ? -62.647 -19.346 107.513 1.00 89.00 386 ALA A O 1
ATOM 3188 N N . LEU A 1 387 ? -61.100 -17.784 107.063 1.00 89.56 387 LEU A N 1
ATOM 3189 C CA . LEU A 1 387 ? -60.752 -17.521 108.459 1.00 89.56 387 LEU A CA 1
ATOM 3190 C C . LEU A 1 387 ? -61.871 -16.758 109.187 1.00 89.56 387 LEU A C 1
ATOM 3192 O O . LEU A 1 387 ? -62.093 -16.983 110.372 1.00 89.56 387 LEU A O 1
ATOM 3196 N N . MET A 1 388 ? -62.606 -15.902 108.471 1.00 91.38 388 MET A N 1
ATOM 3197 C CA . MET A 1 388 ? -63.805 -15.229 108.982 1.00 91.38 388 MET A CA 1
ATOM 3198 C C . MET A 1 388 ? -64.922 -16.231 109.313 1.00 91.38 388 MET A C 1
ATOM 3200 O O . MET A 1 388 ? -65.478 -16.183 110.405 1.00 91.38 388 MET A O 1
ATOM 3204 N N . LEU A 1 389 ? -65.191 -17.194 108.424 1.00 91.19 389 LEU A N 1
ATOM 3205 C CA . LEU A 1 389 ? -66.163 -18.263 108.685 1.00 91.19 389 LEU A CA 1
ATOM 3206 C C . LEU A 1 389 ? -65.791 -19.098 109.918 1.00 91.19 389 LEU A C 1
ATOM 3208 O O . LEU A 1 389 ? -66.668 -19.503 110.681 1.00 91.19 389 LEU A O 1
ATOM 3212 N N . ASP A 1 390 ? -64.503 -19.367 110.123 1.00 92.56 390 ASP A N 1
ATOM 3213 C CA . ASP A 1 390 ? -64.032 -20.091 111.304 1.00 92.56 390 ASP A CA 1
ATOM 3214 C C . ASP A 1 390 ? -64.114 -19.239 112.581 1.00 92.56 390 ASP A C 1
ATOM 3216 O O . ASP A 1 390 ? -64.459 -19.761 113.645 1.00 92.56 390 ASP A O 1
ATOM 3220 N N . TYR A 1 391 ? -63.887 -17.925 112.490 1.00 91.06 391 TYR A N 1
ATOM 3221 C CA . TYR A 1 391 ? -64.153 -16.998 113.593 1.00 91.06 391 TYR A CA 1
ATOM 3222 C C . TYR A 1 391 ? -65.635 -17.007 113.990 1.00 91.06 391 TYR A C 1
ATOM 3224 O O . TYR A 1 391 ? -65.947 -17.193 115.163 1.00 91.06 391 TYR A O 1
ATOM 3232 N N . ASP A 1 392 ? -66.556 -16.910 113.030 1.00 91.31 392 ASP A N 1
ATOM 3233 C CA . ASP A 1 392 ? -67.996 -16.937 113.315 1.00 91.31 392 ASP A CA 1
ATOM 3234 C C . ASP A 1 392 ? -68.414 -18.259 113.970 1.00 91.31 392 ASP A C 1
ATOM 3236 O O . ASP A 1 392 ? -69.148 -18.270 114.962 1.00 91.31 392 ASP A O 1
ATOM 3240 N N . LYS A 1 393 ? -67.898 -19.389 113.469 1.00 92.06 393 LYS A N 1
ATOM 3241 C CA . LYS A 1 393 ? -68.128 -20.707 114.079 1.00 92.06 393 LYS A CA 1
ATOM 3242 C C . LYS A 1 393 ? -67.581 -20.784 115.503 1.00 92.06 393 LYS A C 1
ATOM 3244 O O . LYS A 1 393 ? -68.262 -21.310 116.381 1.00 92.06 393 LYS A O 1
ATOM 3249 N N . THR A 1 394 ? -66.368 -20.293 115.753 1.00 91.19 394 THR A N 1
ATOM 3250 C CA . THR A 1 394 ? -65.773 -20.324 117.100 1.00 91.19 394 THR A CA 1
ATOM 3251 C C . THR A 1 394 ? -66.496 -19.381 118.056 1.00 91.19 394 THR A C 1
ATOM 3253 O O . THR A 1 394 ? -66.770 -19.779 119.183 1.00 91.19 394 THR A O 1
ATOM 3256 N N . ALA A 1 395 ? -66.914 -18.194 117.613 1.00 91.38 395 ALA A N 1
ATOM 3257 C CA . ALA A 1 395 ? -67.741 -17.280 118.398 1.00 91.38 395 ALA A CA 1
ATOM 3258 C C . ALA A 1 395 ? -69.091 -17.915 118.774 1.00 91.38 395 ALA A C 1
ATOM 3260 O O . ALA A 1 395 ? -69.499 -17.871 119.935 1.00 91.38 395 ALA A O 1
ATOM 3261 N N . GLN A 1 396 ? -69.750 -18.592 117.826 1.00 91.44 396 GLN A N 1
ATOM 3262 C CA . GLN A 1 396 ? -70.965 -19.368 118.099 1.00 91.44 396 GLN A CA 1
ATOM 3263 C C . GLN A 1 396 ? -70.716 -20.488 119.118 1.00 91.44 396 GLN A C 1
ATOM 3265 O O . GLN A 1 396 ? -71.515 -20.675 120.035 1.00 91.44 396 GLN A O 1
ATOM 3270 N N . GLN A 1 397 ? -69.603 -21.218 118.997 1.00 91.44 397 GLN A N 1
ATOM 3271 C CA . GLN A 1 397 ? -69.228 -22.257 119.959 1.00 91.44 397 GLN A CA 1
ATOM 3272 C C . GLN A 1 397 ? -68.957 -21.681 121.354 1.00 91.44 397 GLN A C 1
ATOM 3274 O O . GLN A 1 397 ? -69.432 -22.247 122.338 1.00 91.44 397 GLN A O 1
ATOM 3279 N N . VAL A 1 398 ? -68.242 -20.556 121.451 1.00 91.69 398 VAL A N 1
ATOM 3280 C CA . VAL A 1 398 ? -67.961 -19.859 122.716 1.00 91.69 398 VAL A CA 1
ATOM 3281 C C . VAL A 1 398 ? -69.260 -19.409 123.378 1.00 91.69 398 VAL A C 1
ATOM 3283 O O . VAL A 1 398 ? -69.453 -19.699 124.556 1.00 91.69 398 VAL A O 1
ATOM 3286 N N . ASN A 1 399 ? -70.181 -18.799 122.627 1.00 90.81 399 ASN A N 1
ATOM 3287 C CA . ASN A 1 399 ? -71.495 -18.404 123.142 1.00 90.81 399 ASN A CA 1
ATOM 3288 C C . ASN A 1 399 ? -72.299 -19.620 123.625 1.00 90.81 399 ASN A C 1
ATOM 3290 O O . ASN A 1 399 ? -72.826 -19.618 124.732 1.00 90.81 399 ASN A O 1
ATOM 3294 N N . ALA A 1 400 ? -72.311 -20.714 122.857 1.00 90.69 400 ALA A N 1
ATOM 3295 C CA . ALA A 1 400 ? -72.978 -21.947 123.268 1.00 90.69 400 ALA A CA 1
ATOM 3296 C C . ALA A 1 400 ? -72.361 -22.569 124.538 1.00 90.69 400 ALA A C 1
ATOM 3298 O O . ALA A 1 400 ? -73.072 -23.195 125.329 1.00 90.69 400 ALA A O 1
ATOM 3299 N N . VAL A 1 401 ? -71.045 -22.438 124.746 1.00 88.69 401 VAL A N 1
ATOM 3300 C CA . VAL A 1 401 ? -70.379 -22.853 125.992 1.00 88.69 401 VAL A CA 1
ATOM 3301 C C . VAL A 1 401 ? -70.718 -21.896 127.137 1.00 88.69 401 VAL A C 1
ATOM 3303 O O . VAL A 1 401 ? -71.014 -22.377 128.228 1.00 88.69 401 VAL A O 1
ATOM 3306 N N . ALA A 1 402 ? -70.746 -20.583 126.903 1.00 88.38 402 ALA A N 1
ATOM 3307 C CA . ALA A 1 402 ? -71.134 -19.584 127.899 1.00 88.38 402 ALA A CA 1
ATOM 3308 C C . ALA A 1 402 ? -72.564 -19.827 128.414 1.00 88.38 402 ALA A C 1
ATOM 3310 O O . ALA A 1 402 ? -72.758 -19.945 129.623 1.00 88.38 402 ALA A O 1
ATOM 3311 N N . ASP A 1 403 ? -73.524 -20.065 127.516 1.00 89.00 403 ASP A N 1
ATOM 3312 C CA . ASP A 1 403 ? -74.904 -20.425 127.869 1.00 89.00 403 ASP A CA 1
ATOM 3313 C C . ASP A 1 403 ? -74.971 -21.709 128.709 1.00 89.00 403 ASP A C 1
ATOM 3315 O O . ASP A 1 403 ? -75.778 -21.842 129.633 1.00 89.00 403 ASP A O 1
ATOM 3319 N N . LYS A 1 404 ? -74.133 -22.706 128.389 1.00 89.06 404 LYS A N 1
ATOM 3320 C CA . LYS A 1 404 ? -74.038 -23.943 129.181 1.00 89.06 404 LYS A CA 1
ATOM 3321 C C . LYS A 1 404 ? -73.475 -23.666 130.572 1.00 89.06 404 LYS A C 1
ATOM 3323 O O . LYS A 1 404 ? -73.996 -24.222 131.538 1.00 89.06 404 LYS A O 1
ATOM 3328 N N . VAL A 1 405 ? -72.446 -22.827 130.685 1.00 88.06 405 VAL A N 1
ATOM 3329 C CA . VAL A 1 405 ? -71.864 -22.411 131.970 1.00 88.06 405 VAL A CA 1
ATOM 3330 C C . VAL A 1 405 ? -72.895 -21.655 132.802 1.00 88.06 405 VAL A C 1
ATOM 3332 O O . VAL A 1 405 ? -73.036 -21.939 133.987 1.00 88.06 405 VAL A O 1
ATOM 3335 N N . GLU A 1 406 ? -73.667 -20.758 132.198 1.00 87.75 406 GLU A N 1
ATOM 3336 C CA . GLU A 1 406 ? -74.714 -20.007 132.888 1.00 87.75 406 GLU A CA 1
ATOM 3337 C C . GLU A 1 406 ? -75.852 -20.918 133.369 1.00 87.75 406 GLU A C 1
ATOM 3339 O O . GLU A 1 406 ? -76.263 -20.843 134.526 1.00 87.75 406 GLU A O 1
ATOM 3344 N N . LYS A 1 407 ? -76.277 -21.888 132.549 1.00 87.00 407 LYS A N 1
ATOM 3345 C CA . LYS A 1 407 ? -77.224 -22.938 132.972 1.00 87.00 407 LYS A CA 1
ATOM 3346 C C . LYS A 1 407 ? -76.678 -23.793 134.114 1.00 87.00 407 LYS A C 1
ATOM 3348 O O . LYS A 1 407 ? -77.435 -24.175 135.005 1.00 87.00 407 LYS A O 1
ATOM 3353 N N . LEU A 1 408 ? -75.386 -24.123 134.098 1.00 86.75 408 LEU A N 1
ATOM 3354 C CA . LEU A 1 408 ? -74.737 -24.856 135.187 1.00 86.75 408 LEU A CA 1
ATOM 3355 C C . LEU A 1 408 ? -74.653 -24.012 136.462 1.00 86.75 408 LEU A C 1
ATOM 3357 O O . LEU A 1 408 ? -74.924 -24.548 137.531 1.00 86.75 408 LEU A O 1
ATOM 3361 N N . ARG A 1 409 ? -74.368 -22.707 136.359 1.00 85.38 409 ARG A N 1
ATOM 3362 C CA . ARG A 1 409 ? -74.436 -21.764 137.486 1.00 85.38 409 ARG A CA 1
ATOM 3363 C C . ARG A 1 409 ? -75.847 -21.678 138.060 1.00 85.38 409 ARG A C 1
ATOM 3365 O O . ARG A 1 409 ? -76.011 -21.819 139.263 1.00 85.38 409 ARG A O 1
ATOM 3372 N N . TYR A 1 410 ? -76.870 -21.578 137.212 1.00 84.19 410 TYR A N 1
ATOM 3373 C CA . TYR A 1 410 ? -78.262 -21.565 137.661 1.00 84.19 410 TYR A CA 1
ATOM 3374 C C . TYR A 1 410 ? -78.647 -22.866 138.378 1.00 84.19 410 TYR A C 1
ATOM 3376 O O . TYR A 1 410 ? -79.266 -22.832 139.437 1.00 84.19 410 TYR A O 1
ATOM 3384 N N . LYS A 1 411 ? -78.241 -24.026 137.842 1.00 83.31 411 LYS A N 1
ATOM 3385 C CA . LYS A 1 411 ? -78.442 -25.328 138.501 1.00 83.31 411 LYS A CA 1
ATOM 3386 C C . LYS A 1 411 ? -77.677 -25.434 139.816 1.00 83.31 411 LYS A C 1
ATOM 3388 O O . LYS A 1 411 ? -78.212 -25.983 140.772 1.00 83.31 411 LYS A O 1
ATOM 3393 N N . HIS A 1 412 ? -76.448 -24.929 139.871 1.00 83.94 412 HIS A N 1
ATOM 3394 C CA . HIS A 1 412 ? -75.660 -24.864 141.096 1.00 83.94 412 HIS A CA 1
ATOM 3395 C C . HIS A 1 412 ? -76.379 -24.019 142.156 1.00 83.94 412 HIS A C 1
ATOM 3397 O O . HIS A 1 412 ? -76.577 -24.491 143.272 1.00 83.94 412 HIS A O 1
ATOM 3403 N N . ASP A 1 413 ? -76.881 -22.840 141.789 1.00 82.62 413 ASP A N 1
ATOM 3404 C CA . ASP A 1 413 ? -77.657 -21.974 142.681 1.00 82.62 413 ASP A CA 1
ATOM 3405 C C . ASP A 1 413 ? -78.996 -22.608 143.096 1.00 82.62 413 ASP A C 1
ATOM 3407 O O . ASP A 1 413 ? -79.446 -22.453 144.232 1.00 82.62 413 ASP A O 1
ATOM 3411 N N . GLU A 1 414 ? -79.647 -23.360 142.205 1.00 82.31 414 GLU A N 1
ATOM 3412 C CA . GLU A 1 414 ? -80.867 -24.113 142.509 1.00 82.31 414 GLU A CA 1
ATOM 3413 C C . GLU A 1 414 ? -80.599 -25.267 143.489 1.00 82.31 414 GLU A C 1
ATOM 3415 O O . GLU A 1 414 ? -81.387 -25.493 144.410 1.00 82.31 414 GLU A O 1
ATOM 3420 N N . ILE A 1 415 ? -79.481 -25.980 143.324 1.00 80.75 415 ILE A N 1
ATOM 3421 C CA . ILE A 1 415 ? -79.030 -27.022 144.251 1.00 80.75 415 ILE A CA 1
ATOM 3422 C C . ILE A 1 415 ? -78.666 -26.400 145.599 1.00 80.75 415 ILE A C 1
ATOM 3424 O O . ILE A 1 415 ? -79.133 -26.907 146.613 1.00 80.75 415 ILE A O 1
ATOM 3428 N N . LEU A 1 416 ? -77.944 -25.276 145.634 1.00 78.62 416 LEU A N 1
ATOM 3429 C CA . LEU A 1 416 ? -77.670 -24.539 146.873 1.00 78.62 416 LEU A CA 1
ATOM 3430 C C . LEU A 1 416 ? -78.965 -24.124 147.583 1.00 78.62 416 LEU A C 1
ATOM 3432 O O . LEU A 1 416 ? -79.096 -24.320 148.787 1.00 78.62 416 LEU A O 1
ATOM 3436 N N . LYS A 1 417 ? -79.974 -23.641 146.845 1.00 76.88 417 LYS A N 1
ATOM 3437 C CA . LYS A 1 417 ? -81.306 -23.351 147.407 1.00 76.88 417 LYS A CA 1
ATOM 3438 C C . LYS A 1 417 ? -82.023 -24.608 147.913 1.00 76.88 417 LYS A C 1
ATOM 3440 O O . LYS A 1 417 ? -82.760 -24.523 148.893 1.00 76.88 417 LYS A O 1
ATOM 3445 N N . LYS A 1 418 ? -81.861 -25.766 147.262 1.00 74.38 418 LYS A N 1
ATOM 3446 C CA . LYS A 1 418 ? -82.422 -27.051 147.728 1.00 74.38 418 LYS A CA 1
ATOM 3447 C C . LYS A 1 418 ? -81.701 -27.570 148.973 1.00 74.38 418 LYS A C 1
ATOM 3449 O O . LYS A 1 418 ? -82.386 -28.042 149.872 1.00 74.38 418 LYS A O 1
ATOM 3454 N N . ILE A 1 419 ? -80.378 -27.432 149.047 1.00 73.12 419 ILE A N 1
ATOM 3455 C CA . ILE A 1 419 ? -79.575 -27.736 150.239 1.00 73.12 419 ILE A CA 1
ATOM 3456 C C . ILE A 1 419 ? -80.037 -26.847 151.396 1.00 73.12 419 ILE A C 1
ATOM 3458 O O . ILE A 1 419 ? -80.461 -27.384 152.409 1.00 73.12 419 ILE A O 1
ATOM 3462 N N . ALA A 1 420 ? -80.138 -25.529 151.196 1.00 70.44 420 ALA A N 1
ATOM 3463 C CA . ALA A 1 420 ? -80.650 -24.609 152.215 1.00 70.44 420 ALA A CA 1
ATOM 3464 C C . ALA A 1 420 ? -82.080 -24.965 152.684 1.00 70.44 420 ALA A C 1
ATOM 3466 O O . ALA A 1 420 ? -82.401 -24.874 153.865 1.00 70.44 420 ALA A O 1
ATOM 3467 N N . LYS A 1 421 ? -82.963 -25.423 151.782 1.00 66.88 421 LYS A N 1
ATOM 3468 C CA . LYS A 1 421 ? -84.313 -25.904 152.149 1.00 66.88 421 LYS A CA 1
ATOM 3469 C C . LYS A 1 421 ? -84.312 -27.238 152.904 1.00 66.88 421 LYS A C 1
ATOM 3471 O O . LYS A 1 421 ? -85.243 -27.485 153.666 1.00 66.88 421 LYS A O 1
ATOM 3476 N N . LEU A 1 422 ? -83.339 -28.112 152.652 1.00 63.31 422 LEU A N 1
ATOM 3477 C CA . LEU A 1 422 ? -83.170 -29.372 153.381 1.00 63.31 422 LEU A CA 1
ATOM 3478 C C . LEU A 1 422 ? -82.543 -29.129 154.757 1.00 63.31 422 LEU A C 1
ATOM 3480 O O . LEU A 1 422 ? -82.987 -29.733 155.725 1.00 63.31 422 LEU A O 1
ATOM 3484 N N . GLU A 1 423 ? -81.613 -28.181 154.867 1.00 63.69 423 GLU A N 1
ATOM 3485 C CA . GLU A 1 423 ? -81.038 -27.730 156.139 1.00 63.69 423 GLU A CA 1
ATOM 3486 C C . GLU A 1 423 ? -82.114 -27.147 157.075 1.00 63.69 423 GLU A C 1
ATOM 3488 O O . GLU A 1 423 ? -82.100 -27.433 158.266 1.00 63.69 423 GLU A O 1
ATOM 3493 N N . VAL A 1 424 ? -83.122 -26.447 156.536 1.00 60.84 424 VAL A N 1
ATOM 3494 C CA . VAL A 1 424 ? -84.286 -25.925 157.294 1.00 60.84 424 VAL A CA 1
ATOM 3495 C C . VAL A 1 424 ? -85.328 -27.007 157.653 1.00 60.84 424 VAL A C 1
ATOM 3497 O O . VAL A 1 424 ? -86.224 -26.752 158.446 1.00 60.84 424 VAL A O 1
ATOM 3500 N N . LYS A 1 425 ? -85.247 -28.222 157.090 1.00 55.44 425 LYS A N 1
ATOM 3501 C CA . LYS A 1 425 ? -86.097 -29.374 157.476 1.00 55.44 425 LYS A CA 1
ATOM 3502 C C . LYS A 1 425 ? -85.422 -30.321 158.476 1.00 55.44 425 LYS A C 1
ATOM 3504 O O . LYS A 1 425 ? -86.068 -31.261 158.936 1.00 55.44 425 LYS A O 1
ATOM 3509 N N . CYS A 1 426 ? -84.147 -30.095 158.787 1.00 50.94 426 CYS A N 1
ATOM 3510 C CA . CYS A 1 426 ? -83.360 -30.878 159.742 1.00 50.94 426 CYS A CA 1
ATOM 3511 C C . CYS A 1 426 ? -83.092 -30.138 161.068 1.00 50.94 426 CYS A C 1
ATOM 3513 O O . CYS A 1 426 ? -82.336 -30.645 161.895 1.00 50.94 426 CYS A O 1
ATOM 3515 N N . LEU A 1 427 ? -83.742 -28.990 161.278 1.00 41.09 427 LEU A N 1
ATOM 3516 C CA . LEU A 1 427 ? -83.857 -28.229 162.528 1.00 41.09 427 LEU A CA 1
ATOM 3517 C C . LEU A 1 427 ? -85.322 -27.818 162.696 1.00 41.09 427 LEU A C 1
ATOM 3519 O O . LEU A 1 427 ? -85.776 -27.758 163.859 1.00 41.09 427 LEU A O 1
#

pLDDT: mean 79.36, std 20.22, range [27.23, 98.56]

Foldseek 3Di:
DDDDDDDDDDDDDDDDDDDDDDDDDPDPVPPPPPDDDDDDDDDDDDDPPVVVVVVPPPPDDDDDDDDPDPPVVVVVVVVVVVVVVVVVVVVVVVVVVVCCCVPPPDPVNVCCVVCVVVVVVVVVVVVVVVVVVVVVVVVVVVVVVVVVCVVVVNCVVVDDDDPVCVVVVVVVVVVVVVVVVVVVVVVVVCVVVVVVVVVVVVVVVVVVVVVVVVVLVVVLVVQCVVCVVVDDVSSVVSVVVSVVVVVVVVVVVVVVVVVVVVVVVVVVVVVVVVVVQQPPPNHGPVNVVVVVVVVVVVVVVVVVVVVVVVVVVVVVVVVVVVVVVVVVVVVVVVVVVVVVVVVVVVVVVVVVVVVVVVVVVVVVVVVVVVVVVVVCVVCPCVVVVVSVVVVVVVVVVVVVVVVVVVVVVVVVVVVVVVVVVVVVVVD

InterPro domains:
  IPR025254 CCDC113/CCDC96, coiled-coil [PF13870] (245-420)
  IPR051885 Coiled-coil domain-containing protein involved in ciliogenesis [PTHR15654] (1-422)

Sequence (427 aa):
EEEEEEEEMVEEEESSTTEESSFSEDEELLELLKREKEVEAPKILDDTEVFETFMEMEKAHVVEEVVEFDWVAYEREKETKHIAADTIVFLNELLTEVVEKCEYIDPNLFLRQNLDKPTLMEEIGAKLRQLEIEQKTRSFLNRRVAEFFYRKGQYRVFMDDPPGTILDEISKFKDATMKLDQMLSREAEVMGTSQGQISNIQLEVAKLEISNQEKLLELEQLIKKSFAYKGEHFNTDVDVQLRTMAKLRDEISDVRYVLIQKQHSNAKLAEQLKEMENLGNNLQMREYESLQNEVQALDKKIEERNTDLVRSRVRCNADLHILGHLKEKQAMIRSKIKIQKSCLATLLQQKFAARKWIFDSKQQRTRMRKEIKELSYQCGLLDKPALMLDYDKTAQQVNAVADKVEKLRYKHDEILKKIAKLEVKCL

=== Feature glossary ===
Feature key, reading from the visual/contextual features back to the raw sequence:

Rendered structure images. Six rendered views show the 3D structure 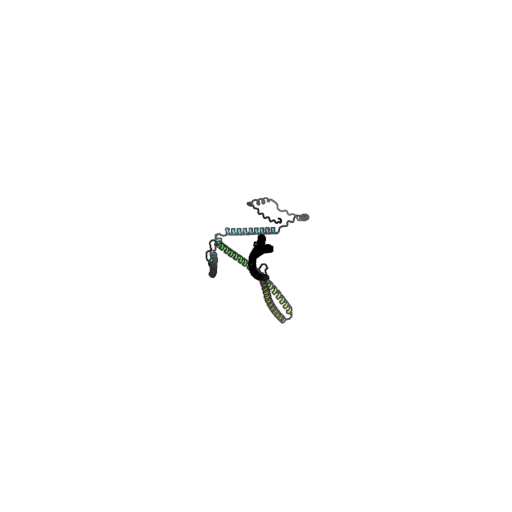from the faces of a cube — i.e. along ±x, ±y, ±z. Rendering representation is drawn randomly per protein from cartoon (secondary-structure ribbons), sticks (backbone bonds), or molecular surface; coloring is either N→C rainbow (blue at the N-terminus through red at the C-terminus) or one color per chain.

Contact-map, Ramachandran, and PAE plots. The contact map is a binary N×N matrix image: pixel (i, j) is dark where Cα_i and Cα_j are within 8 Å and |i−j|>4. Because the |i−j|>4 filter removes local helical contacts, off-diagonal stripes parallel to the main diagonal indicate parallel β-sheets; stripes perpendicular to it indicate antiparallel β-sheets. The Ramachandran plot scatters every residue's (φ, ψ) pair against the sterically allowed regions. The PAE heatmap renders the predicted-aligned-error matrix.

InterPro / GO / CATH / organism. Database cross-references. InterPro integrates a dozen domain/family signature databases into unified entries with residue-range hits. GO terms attach function/process/location labels with evidence codes. CATH codes position the fold in a four-level structural taxonomy. Organism is the NCBI-taxonomy species name.

Nearest PDB structures. The Foldseek neighbor list gives the closest experimentally determined structures in the PDB, ranked by structural alignment. TM-score near 1 means near-identical fold; near 0.3 means only rough topology match. This is how one finds what a novel AlphaFold prediction most resembles in the solved-structure universe.

Predicted aligned error. PAE(i, j) answers: if I align the predicted and true structures on residue i, how far off (in Å) do I expect residue j to be? A block-diagonal PAE matrix with low values on the blocks and high values off-diagonal is the signature of a multi-domain protein with confidently predicted domains but uncertain inter-domain orientation.

Solvent-accessible surface area. Accessible surface area quantifies burial. A residue with SASA near zero is packed into the hydrophobic core; one with SASA >100 Å² sits on the surface. Computed here via the Shrake–Rupley numerical algorithm with a 1.4 Å probe.

B-factor. B-factor (Debye–Waller factor) reflects atomic displacement in the crystal lattice. It is an experimental observable (units Å²), not a prediction; low values mean the atom is pinned down, high values mean it moves or is heterogeneous across the crystal.

pLDDT. For AlphaFold models, the B-factor field carries pLDDT — the model's own estimate of local accuracy on a 0–100 scale. Regions with pLDDT<50 should be treated as essentially unmodeled; they often correspond to intrinsically disordered segments.

Backbone torsions (φ/ψ). φ (phi) and ψ (psi) are the two rotatable backbone dihedrals per residue: φ is the C(i-1)–N–Cα–C torsion, ψ is the N–Cα–C–N(i+1) torsion, both in degrees on (−180°, 180°]. α-helical residues cluster near (−60°, −45°); β-strand residues near (−120°, +130°). A Ramachandran plot is simply a scatter of (φ, ψ) for every residue.

Radius of gyration, Cα contacts, bounding box. Radius of gyration (Rg) is the root-mean-square distance of Cα atoms from their centroid — a single number for overall size and compactness. A globular domain of N residues has Rg ≈ 2.2·N^0.38 Å; an extended or disordered chain has a much larger Rg. The Cα contact count is the number of residue pairs whose Cα atoms are within 8 Å and are more than four positions apart in sequence — a standard proxy for tertiary packing density. The bounding box is the smallest axis-aligned box enclosing all Cα atoms.

Secondary structure (3-state, P-SEA). Three-state secondary structure (P-SEA) collapses the eight DSSP classes into helix (a), strand (b), and coil (c). P-SEA assigns these from Cα geometry alone — distances and angles — without requiring backbone oxygens, so it works on any Cα trace.

Secondary structure (8-state, DSSP). DSSP 8-state secondary structure assigns each residue one of H (α-helix), G (3₁₀-helix), I (π-helix), E (extended β-strand), B (isolated β-bridge), T (hydrogen-bonded turn), S (bend), or '-' (coil). The assignment is computed from backbone hydrogen-bond geometry via the Kabsch–Sander algorithm.

Foldseek 3Di. A 3Di character summarizes, for each residue, the relative orientation of the Cα frame of its nearest spatial neighbor. Because it encodes fold topology rather than chemistry, 3Di alignments detect remote structural similarity that sequence alignment misses.

mmCIF coordinates. The mmCIF block holds the 3D Cartesian coordinates of each backbone atom (N, Cα, C, O) in ångströms. mmCIF is the PDB's canonical archive format — a tagged-loop text representation of the atomic model.

Sequence. Sequence gives the chain of amino acids in standard one-letter code (A=alanine, C=cysteine, …, Y=tyrosine), read N→C. It is the only feature that is directly encoded by the gene; all structural features are derived from the folded form of this sequence.